Protein AF-0000000076750726 (afdb_homodimer)

InterPro domains:
  IPR001753 Enoyl-CoA hydratase/isomerase-like domain [PF00378] (18-211)
  IPR029045 ClpP/crotonase-like domain superfamily [SSF52096] (7-214)

Foldseek 3Di:
DWDWDDDVQEIEIECEADQSEVDVVSLVVVVVNLVVQLPDDAFYEYEYEYDHQFSHAYHDVVVCVVVVVCVQVSLLSLLVLLLCLLLPLFAYEYLTEHAQEASRLSSRLSHPAYEYAAPHYWRWYCCQVVVHDDFQLSLLSLPLRFPNVLSVCRNNPRDTAHRVSCVVRVSHVYYDHRPCRVVVRCVVRVVRRNPRSVVSSVVSCVSCVVSSVRSNDGRD/DWDWDDDVQEIEIECEADQSEVDVVSLVVVVVNLVVQLPDDAFYEYEYEYDHQFSHAYHDVVVCVVVVVCVQVSLLSLLVLLLCLLLPLFAYEYLTEHAQEASRLSSRLSHPAYEYAAPHYWRWYCCQVVVHDDFQLSLLSLPLRFPNVLSVCRNNPRDTAHRVRCVVRVSHVYYDHPPCSVVVRCVVRVVRRNPGSVVSSVVSCVSCVVSSVRSNDGRD

Sequence (440 aa):
MPTLQKDGEVFVLDLGDTENRFHPDWLAEVHTALDEVEAAAGPKALVTTATGKFFSNGLDLDWLGTHADELSEYISAVQALLARYLAFPAPTVAAVQGHNFGGGAMLALAHDFRVMRADRGYFCLPEVDLGMPFTAGMTALVRSRLEKQTAHEAMTTGRRYGGVDAAAARIVDAVADEGEVLATALTIARPLTGKPAGAVGTIKAGIYAEVLTALRQPPLMPTLQKDGEVFVLDLGDTENRFHPDWLAEVHTALDEVEAAAGPKALVTTATGKFFSNGLDLDWLGTHADELSEYISAVQALLARYLAFPAPTVAAVQGHNFGGGAMLALAHDFRVMRADRGYFCLPEVDLGMPFTAGMTALVRSRLEKQTAHEAMTTGRRYGGVDAAAARIVDAVADEGEVLATALTIARPLTGKPAGAVGTIKAGIYAEVLTALRQPPL

Organism: NCBI:txid927661

Radius of gyration: 23.44 Å; Cα contacts (8 Å, |Δi|>4): 973; chains: 2; bounding box: 46×62×58 Å

Solvent-accessible surface area (backbone atoms only — not comparable to full-atom values): 21311 Å² total; per-residue (Å²): 111,66,44,76,50,72,58,86,54,30,35,37,37,33,47,27,59,50,51,48,42,56,35,70,69,51,48,52,52,52,50,52,50,49,51,52,60,71,67,49,77,77,56,32,18,39,35,42,35,31,74,27,72,15,37,10,52,8,66,34,60,72,60,39,70,78,36,59,91,42,47,64,63,50,52,36,51,52,30,44,52,39,41,47,48,48,34,34,52,38,54,33,28,23,17,32,55,16,28,16,26,41,51,22,32,50,48,42,58,25,28,78,36,31,22,25,15,39,88,42,40,30,44,27,33,43,37,19,78,69,60,43,78,66,40,69,19,56,42,39,47,48,54,72,62,29,52,56,62,53,33,52,47,31,51,56,68,30,48,71,29,36,21,59,53,24,42,75,57,50,72,30,78,40,63,23,54,89,93,31,22,61,59,54,31,46,66,63,38,58,83,43,14,77,51,56,32,72,57,44,18,52,52,34,41,62,77,39,43,69,36,45,54,38,21,71,41,69,73,116,110,66,44,76,48,69,60,86,56,30,34,37,37,32,46,26,58,51,50,46,41,55,35,71,69,49,47,53,52,52,50,53,50,50,52,51,58,71,68,49,77,77,54,33,18,38,35,40,34,30,75,28,71,14,38,10,52,9,66,35,61,72,60,40,68,79,37,59,93,43,48,65,64,50,50,36,52,51,29,45,52,38,39,47,48,48,35,34,53,39,53,32,28,23,19,32,55,17,26,16,26,41,51,22,32,50,46,41,60,24,27,79,36,29,23,25,16,39,88,44,40,30,44,26,33,43,38,52,80,68,73,45,84,72,41,68,19,54,48,38,47,48,55,61,55,29,51,70,66,51,33,51,47,31,53,68,66,30,48,72,29,35,20,60,54,25,42,76,60,49,71,28,78,42,62,24,54,89,92,33,22,59,60,52,32,47,65,65,38,59,81,43,14,74,49,44,32,71,26,31,18,51,39,32,40,58,74,38,43,68,36,44,54,37,20,70,41,69,73,118

pLDDT: mean 97.02, std 2.99, range [68.31, 98.94]

Secondary structure (DSSP, 8-state):
--EEEEETTEEEEE--SS--B--HHHHHHHHHHHHHHHH--SS-EEEEE-SSSEEE-BS-HHHHHH-GGGHHHHHHHHHHHHHHHHT-SS-EEEEE-SEEETHHHHHHHHSSEEEEESSS--EE-THHHHTPPPPHHHHHHHHHHS-HHHHHHHHHH---B-HHHHHHTTSSSEEE-TT-HHHHHHHHHGGGTTS-HHHHHHHHHHHTHHHHHHHTS---/--EEEEETTEEEEE--SS--B--HHHHHHHHHHHHHHHH--SS-EEEEE--SSEEE-BS-HHHHHH-GGGHHHHHHHHHHHHHHHHT-SS-EEEEE-SEEETHHHHHHHHSSEEEEESSS--EE-THHHHTPPPPHHHHHHHHHHS-HHHHHHHHHH---B-HHHHHHTTSSSEEE-TT-HHHHHHHHHGGGTTS-HHHHHHHHHHHTHHHHHHHTS---

Nearest PDB structures (foldseek):
  4hc8-assembly1_A  TM=9.237E-01  e=3.272E-18  Mycobacterium tuberculosis
  6c7c-assembly1_B  TM=9.200E-01  e=5.899E-16  Mycobacterium ulcerans Agy99
  3ot6-assembly1_A  TM=9.306E-01  e=2.329E-15  Pseudomonas syringae pv. tomato
  2ppy-assembly1_A  TM=8.384E-01  e=7.186E-13  Geobacillus kaustophilus HTA426
  3sll-assembly1_F  TM=8.118E-01  e=1.055E-11  Mycobacteroides abscessus ATCC 19977

Structure (mmCIF, N/CA/C/O backbone):
data_AF-0000000076750726-model_v1
#
loop_
_entity.id
_entity.type
_entity.pdbx_description
1 polymer 'Enoyl-CoA hydratase/carnithine racemase'
#
loop_
_atom_site.group_PDB
_atom_site.id
_atom_site.type_symbol
_atom_site.label_atom_id
_atom_site.label_alt_id
_atom_site.label_comp_id
_atom_site.label_asym_id
_atom_site.label_entity_id
_atom_site.label_seq_id
_atom_site.pdbx_PDB_ins_code
_atom_site.Cartn_x
_atom_site.Cartn_y
_atom_site.Cartn_z
_atom_site.occupancy
_atom_site.B_iso_or_equiv
_atom_site.auth_seq_id
_atom_site.auth_comp_id
_atom_site.auth_asym_id
_atom_site.auth_atom_id
_atom_site.pdbx_PDB_model_num
ATOM 1 N N . MET A 1 1 ? -7.27 -28.5 -13.875 1 87 1 MET A N 1
ATOM 2 C CA . MET A 1 1 ? -6.188 -28.891 -12.977 1 87 1 MET A CA 1
ATOM 3 C C . MET A 1 1 ? -4.852 -28.344 -13.461 1 87 1 MET A C 1
ATOM 5 O O . MET A 1 1 ? -4.586 -28.297 -14.664 1 87 1 MET A O 1
ATOM 9 N N . PRO A 1 2 ? -3.953 -27.938 -12.508 1 96.5 2 PRO A N 1
ATOM 10 C CA . PRO A 1 2 ? -2.639 -27.422 -12.906 1 96.5 2 PRO A CA 1
ATOM 11 C C . PRO A 1 2 ? -1.809 -28.453 -13.664 1 96.5 2 PRO A C 1
ATOM 13 O O . PRO A 1 2 ? -1.85 -29.641 -13.344 1 96.5 2 PRO A O 1
ATOM 16 N N . THR A 1 3 ? -1.15 -28.047 -14.711 1 97.31 3 THR A N 1
ATOM 17 C CA . THR A 1 3 ? -0.299 -28.922 -15.508 1 97.31 3 THR A CA 1
ATOM 18 C C . THR A 1 3 ? 1.093 -28.312 -15.68 1 97.31 3 THR A C 1
ATOM 20 O O . THR A 1 3 ? 1.236 -27.094 -15.805 1 97.31 3 THR A O 1
ATOM 23 N N . LEU A 1 4 ? 2.068 -29.156 -15.68 1 98.19 4 LEU A N 1
ATOM 24 C CA . LEU A 1 4 ? 3.461 -28.734 -15.82 1 98.19 4 LEU A CA 1
ATOM 25 C C . LEU A 1 4 ? 4.066 -29.297 -17.109 1 98.19 4 LEU A C 1
ATOM 27 O O . LEU A 1 4 ? 3.941 -30.484 -17.391 1 98.19 4 LEU A O 1
ATOM 31 N N . GLN A 1 5 ? 4.586 -28.438 -17.922 1 97.75 5 GLN A N 1
ATOM 32 C CA . GLN A 1 5 ? 5.301 -28.812 -19.141 1 97.75 5 GLN A CA 1
ATOM 33 C C . GLN A 1 5 ? 6.645 -28.094 -19.234 1 97.75 5 GLN A C 1
ATOM 35 O O . GLN A 1 5 ? 6.969 -27.266 -18.391 1 97.75 5 GLN A O 1
ATOM 40 N N . LYS A 1 6 ? 7.43 -28.438 -20.25 1 96.88 6 LYS A N 1
ATOM 41 C CA . LYS A 1 6 ? 8.703 -27.766 -20.484 1 96.88 6 LYS A CA 1
ATOM 42 C C . LYS A 1 6 ? 8.727 -27.125 -21.875 1 96.88 6 LYS A C 1
ATOM 44 O O . LYS A 1 6 ? 8.234 -27.703 -22.844 1 96.88 6 LYS A O 1
ATOM 49 N N . ASP A 1 7 ? 9.195 -26 -21.891 1 97 7 ASP A N 1
ATOM 50 C CA . ASP A 1 7 ? 9.578 -25.312 -23.109 1 97 7 ASP A CA 1
ATOM 51 C C . ASP A 1 7 ? 11.078 -25.016 -23.125 1 97 7 ASP A C 1
ATOM 53 O O . ASP A 1 7 ? 11.516 -23.984 -22.594 1 97 7 ASP A O 1
ATOM 57 N N . GLY A 1 8 ? 11.875 -25.906 -23.797 1 95.81 8 GLY A N 1
ATOM 58 C CA . GLY A 1 8 ? 13.312 -25.844 -23.578 1 95.81 8 GLY A CA 1
ATOM 59 C C . GLY A 1 8 ? 13.719 -26.062 -22.141 1 95.81 8 GLY A C 1
ATOM 60 O O . GLY A 1 8 ? 13.328 -27.047 -21.516 1 95.81 8 GLY A O 1
ATOM 61 N N . GLU A 1 9 ? 14.422 -25.094 -21.609 1 96.12 9 GLU A N 1
ATOM 62 C CA . GLU A 1 9 ? 14.906 -25.203 -20.234 1 96.12 9 GLU A CA 1
ATOM 63 C C . GLU A 1 9 ? 13.969 -24.484 -19.266 1 96.12 9 GLU A C 1
ATOM 65 O O . GLU A 1 9 ? 14.227 -24.438 -18.062 1 96.12 9 GLU A O 1
ATOM 70 N N . VAL A 1 10 ? 12.844 -24.016 -19.781 1 98.62 10 VAL A N 1
ATOM 71 C CA . VAL A 1 10 ? 11.891 -23.297 -18.938 1 98.62 10 VAL A CA 1
ATOM 72 C C . VAL A 1 10 ? 10.695 -24.203 -18.625 1 98.62 10 VAL A C 1
ATOM 74 O O . VAL A 1 10 ? 10.07 -24.75 -19.531 1 98.62 10 VAL A O 1
ATOM 77 N N . PHE A 1 11 ? 10.422 -24.391 -17.344 1 98.69 11 PHE A N 1
ATOM 78 C CA . PHE A 1 11 ? 9.188 -25.047 -16.938 1 98.69 11 PHE A CA 1
ATOM 79 C C . PHE A 1 11 ? 8.008 -24.094 -17.047 1 98.69 11 PHE A C 1
ATOM 81 O O . PHE A 1 11 ? 8.117 -22.906 -16.719 1 98.69 11 PHE A O 1
ATOM 88 N N . VAL A 1 12 ? 6.902 -24.609 -17.547 1 98.75 12 VAL A N 1
ATOM 89 C CA . VAL A 1 12 ? 5.668 -23.828 -17.625 1 98.75 12 VAL A CA 1
ATOM 90 C C . VAL A 1 12 ? 4.566 -24.516 -16.828 1 98.75 12 VAL A C 1
ATOM 92 O O . VAL A 1 12 ? 4.121 -25.609 -17.188 1 98.75 12 VAL A O 1
ATOM 95 N N . LEU A 1 13 ? 4.188 -23.922 -15.734 1 98.75 13 LEU A N 1
ATOM 96 C CA . LEU A 1 13 ? 3.057 -24.391 -14.938 1 98.75 13 LEU A CA 1
ATOM 97 C C . LEU A 1 13 ? 1.772 -23.672 -15.352 1 98.75 13 LEU A C 1
ATOM 99 O O . LEU A 1 13 ? 1.643 -22.453 -15.156 1 98.75 13 LEU A O 1
ATOM 103 N N . ASP A 1 14 ? 0.861 -24.375 -15.938 1 98.31 14 ASP A N 1
ATOM 104 C CA . ASP A 1 14 ? -0.459 -23.859 -16.266 1 98.31 14 ASP A CA 1
ATOM 105 C C . ASP A 1 14 ? -1.467 -24.156 -15.164 1 98.31 14 ASP A C 1
ATOM 107 O O . ASP A 1 14 ? -1.768 -25.328 -14.898 1 98.31 14 ASP A O 1
ATOM 111 N N . LEU A 1 15 ? -1.979 -23.094 -14.555 1 97.75 15 LEU A N 1
ATOM 112 C CA . LEU A 1 15 ? -2.854 -23.234 -13.391 1 97.75 15 LEU A CA 1
ATOM 113 C C . LEU A 1 15 ? -4.223 -23.766 -13.805 1 97.75 15 LEU A C 1
ATOM 115 O O . LEU A 1 15 ? -4.969 -24.281 -12.969 1 97.75 15 LEU A O 1
ATOM 119 N N . GLY A 1 16 ? -4.535 -23.625 -15.078 1 94.81 16 GLY A N 1
ATOM 120 C CA . GLY A 1 16 ? -5.82 -24.109 -15.57 1 94.81 16 GLY A CA 1
ATOM 121 C C . GLY A 1 16 ? -6.672 -23 -16.172 1 94.81 16 GLY A C 1
ATOM 122 O O . GLY A 1 16 ? -6.191 -21.891 -16.391 1 94.81 16 GLY A O 1
ATOM 123 N N . ASP A 1 17 ? -8.016 -23.312 -16.484 1 94.69 17 ASP A N 1
ATOM 124 C CA . ASP A 1 17 ? -8.867 -22.359 -17.203 1 94.69 17 ASP A CA 1
ATOM 125 C C . ASP A 1 17 ? -10.078 -21.969 -16.359 1 94.69 17 ASP A C 1
ATOM 127 O O . ASP A 1 17 ? -11.031 -21.375 -16.875 1 94.69 17 ASP A O 1
ATOM 131 N N . THR A 1 18 ? -10.078 -22.328 -15.094 1 95.44 18 THR A N 1
ATOM 132 C CA . THR A 1 18 ? -11.133 -21.922 -14.172 1 95.44 18 THR A CA 1
ATOM 133 C C . THR A 1 18 ? -10.742 -20.656 -13.414 1 95.44 18 THR A C 1
ATOM 135 O O . THR A 1 18 ? -9.969 -19.844 -13.922 1 95.44 18 THR A O 1
ATOM 138 N N . GLU A 1 19 ? -11.258 -20.484 -12.234 1 96.81 19 GLU A N 1
ATOM 139 C CA . GLU A 1 19 ? -10.906 -19.328 -11.414 1 96.81 19 GLU A CA 1
ATOM 140 C C . GLU A 1 19 ? -9.602 -19.578 -10.656 1 96.81 19 GLU A C 1
ATOM 142 O O . GLU A 1 19 ? -9.031 -18.641 -10.094 1 96.81 19 GLU A O 1
ATOM 147 N N . ASN A 1 20 ? -9.102 -20.828 -10.711 1 97.31 20 ASN A N 1
ATOM 148 C CA . ASN A 1 20 ? -7.855 -21.203 -10.062 1 97.31 20 ASN A CA 1
ATOM 149 C C . ASN A 1 20 ? -7.812 -20.734 -8.609 1 97.31 20 ASN A C 1
ATOM 151 O O . ASN A 1 20 ? -6.848 -20.094 -8.188 1 97.31 20 ASN A O 1
ATOM 155 N N . ARG A 1 21 ? -8.93 -21.125 -7.891 1 97.88 21 ARG A N 1
ATOM 156 C CA . ARG A 1 21 ? -9 -20.812 -6.465 1 97.88 21 ARG A CA 1
ATOM 157 C C . ARG A 1 21 ? -8.094 -21.734 -5.656 1 97.88 21 ARG A C 1
ATOM 159 O O . ARG A 1 21 ? -7.84 -22.875 -6.059 1 97.88 21 ARG A O 1
ATOM 166 N N . PHE A 1 22 ? -7.676 -21.25 -4.512 1 98.19 22 PHE A N 1
ATOM 167 C CA . PHE A 1 22 ? -6.715 -21.969 -3.688 1 98.19 22 PHE A CA 1
ATOM 168 C C . PHE A 1 22 ? -7.406 -23.078 -2.896 1 98.19 22 PHE A C 1
ATOM 170 O O . PHE A 1 22 ? -7.285 -23.141 -1.671 1 98.19 22 PHE A O 1
ATOM 177 N N . HIS A 1 23 ? -8.117 -23.891 -3.658 1 97.81 23 HIS A N 1
ATOM 178 C CA . HIS A 1 23 ? -8.617 -25.109 -3.029 1 97.81 23 HIS A CA 1
ATOM 179 C C . HIS A 1 23 ? -7.473 -25.953 -2.48 1 97.81 23 HIS A C 1
ATOM 181 O O . HIS A 1 23 ? -6.406 -26.031 -3.094 1 97.81 23 HIS A O 1
ATOM 187 N N . PRO A 1 24 ? -7.738 -26.672 -1.341 1 97.69 24 PRO 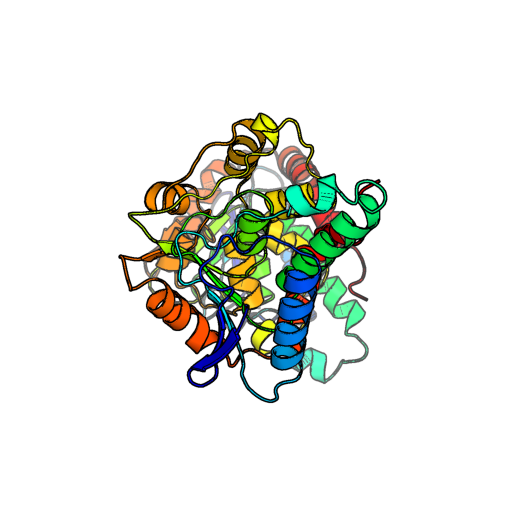A N 1
ATOM 188 C CA . PRO A 1 24 ? -6.652 -27.469 -0.78 1 97.69 24 PRO A CA 1
ATOM 189 C C . PRO A 1 24 ? -6.062 -28.453 -1.793 1 97.69 24 PRO A C 1
ATOM 191 O O . PRO A 1 24 ? -4.848 -28.641 -1.84 1 97.69 24 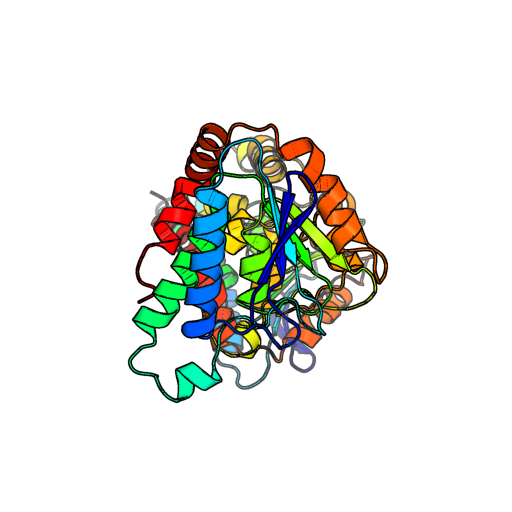PRO A O 1
ATOM 194 N N . ASP A 1 25 ? -6.91 -29.047 -2.549 1 97.12 25 ASP A N 1
ATOM 195 C CA . ASP A 1 25 ? -6.426 -29.953 -3.586 1 97.12 25 ASP A CA 1
ATOM 196 C C . ASP A 1 25 ? -5.594 -29.203 -4.625 1 97.12 25 ASP A C 1
ATOM 198 O O . ASP A 1 25 ? -4.586 -29.719 -5.109 1 97.12 25 ASP A O 1
ATOM 202 N N . TRP A 1 26 ? -6.043 -28 -5.004 1 97.56 26 TRP A N 1
ATOM 203 C CA . TRP A 1 26 ? -5.305 -27.141 -5.934 1 97.56 26 TRP A CA 1
ATOM 204 C C . TRP A 1 26 ? -3.926 -26.797 -5.379 1 97.56 26 TRP A C 1
ATOM 206 O O . TRP A 1 26 ? -2.92 -26.906 -6.082 1 97.56 26 TRP A O 1
ATOM 216 N N . LEU A 1 27 ? -3.863 -26.453 -4.125 1 98.19 27 LEU A N 1
ATOM 217 C CA . LEU A 1 27 ? -2.605 -26.141 -3.455 1 98.19 27 LEU A CA 1
ATOM 218 C C . LEU A 1 27 ? -1.649 -27.328 -3.512 1 98.19 27 LEU A C 1
ATOM 220 O O . LEU A 1 27 ? -0.468 -27.156 -3.828 1 98.19 27 LEU A O 1
ATOM 224 N N . ALA A 1 28 ? -2.213 -28.469 -3.238 1 97.88 28 ALA A N 1
ATOM 225 C CA . ALA A 1 28 ? -1.396 -29.688 -3.248 1 97.88 28 ALA A CA 1
ATOM 226 C C . ALA A 1 28 ? -0.822 -29.953 -4.637 1 97.88 28 ALA A C 1
ATOM 228 O O . ALA A 1 28 ? 0.344 -30.328 -4.773 1 97.88 28 ALA A O 1
ATOM 229 N N . GLU A 1 29 ? -1.604 -29.75 -5.586 1 97.81 29 GLU A N 1
ATOM 230 C CA . GLU A 1 29 ? -1.173 -29.984 -6.961 1 97.81 29 GLU A CA 1
ATOM 231 C C . GLU A 1 29 ? -0.084 -28.984 -7.371 1 97.81 29 GLU A C 1
ATOM 233 O O . GLU A 1 29 ? 0.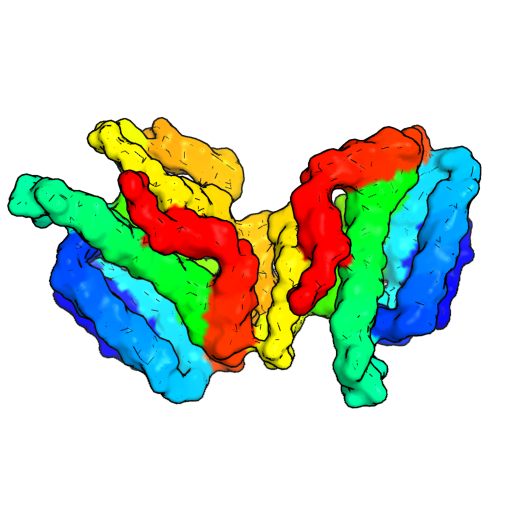882 -29.359 -8.039 1 97.81 29 GLU A O 1
ATOM 238 N N . VAL A 1 30 ? -0.208 -27.75 -7 1 98.56 30 VAL A N 1
ATOM 239 C CA . VAL A 1 30 ? 0.791 -26.734 -7.324 1 98.56 30 VAL A CA 1
ATOM 240 C C . VAL A 1 30 ? 2.1 -27.047 -6.602 1 98.56 30 VAL A C 1
ATOM 242 O O . VAL A 1 30 ? 3.178 -26.969 -7.199 1 98.56 30 VAL A O 1
ATOM 245 N N . HIS A 1 31 ? 1.994 -27.453 -5.332 1 98.5 31 HIS A N 1
ATOM 246 C CA . HIS A 1 31 ? 3.195 -27.828 -4.598 1 98.5 31 HIS A CA 1
ATOM 247 C C . HIS A 1 31 ? 3.908 -29 -5.27 1 98.5 31 HIS A C 1
ATOM 249 O O . HIS A 1 31 ? 5.137 -29.031 -5.344 1 98.5 31 HIS A O 1
ATOM 255 N N . THR A 1 32 ? 3.139 -29.938 -5.742 1 98.19 32 THR A N 1
ATOM 256 C CA . THR A 1 32 ? 3.717 -31.094 -6.426 1 98.19 32 THR A CA 1
ATOM 257 C C . THR A 1 32 ? 4.473 -30.656 -7.676 1 98.19 32 THR A C 1
ATOM 259 O O . THR A 1 32 ? 5.578 -31.125 -7.941 1 98.19 32 THR A O 1
ATOM 262 N N . ALA A 1 33 ? 3.867 -29.781 -8.414 1 98.44 33 ALA A N 1
ATOM 263 C CA . ALA A 1 33 ? 4.531 -29.25 -9.602 1 98.44 33 ALA A CA 1
ATOM 264 C C . ALA A 1 33 ? 5.828 -28.531 -9.227 1 98.44 33 ALA A C 1
ATOM 266 O O . ALA A 1 33 ? 6.852 -28.703 -9.898 1 98.44 33 ALA A O 1
ATOM 267 N N . LEU A 1 34 ? 5.797 -27.75 -8.18 1 98.56 34 LEU A N 1
ATOM 268 C CA . LEU A 1 34 ? 6.977 -27.016 -7.73 1 98.56 34 LEU A CA 1
ATOM 269 C C . LEU A 1 34 ? 8.07 -27.969 -7.277 1 98.56 34 LEU A C 1
ATOM 271 O O . LEU A 1 34 ? 9.258 -27.719 -7.504 1 98.56 34 LEU A O 1
ATOM 275 N N . ASP A 1 35 ? 7.668 -29.078 -6.609 1 98.38 35 ASP A N 1
ATOM 276 C CA . ASP A 1 35 ? 8.625 -30.109 -6.23 1 98.38 35 ASP A CA 1
ATOM 277 C C . ASP A 1 35 ? 9.375 -30.641 -7.449 1 98.38 35 ASP A C 1
ATOM 279 O O . ASP A 1 35 ? 10.594 -30.844 -7.395 1 98.38 35 ASP A O 1
ATOM 283 N N . GLU A 1 36 ? 8.625 -30.875 -8.492 1 97.88 36 GLU A N 1
ATOM 284 C CA . GLU A 1 36 ? 9.211 -31.406 -9.719 1 97.88 36 GLU A CA 1
ATOM 285 C C . GLU A 1 36 ? 10.219 -30.422 -10.312 1 97.88 36 GLU A C 1
ATOM 287 O O . GLU A 1 36 ? 11.312 -30.812 -10.727 1 97.88 36 GLU A O 1
ATOM 292 N N . VAL A 1 37 ? 9.883 -29.172 -10.336 1 98.19 37 VAL A N 1
ATOM 293 C CA . VAL A 1 37 ? 10.781 -28.156 -10.867 1 98.19 37 VAL A CA 1
ATOM 294 C C . VAL A 1 37 ? 12.039 -28.078 -10.008 1 98.19 37 VAL A C 1
ATOM 296 O O . VAL A 1 37 ? 13.156 -28.062 -10.539 1 98.19 37 VAL A O 1
ATOM 299 N N . GLU A 1 38 ? 11.891 -28.031 -8.719 1 96.88 38 GLU A N 1
ATOM 300 C CA . GLU A 1 38 ? 13.016 -27.922 -7.797 1 96.88 38 GLU A CA 1
ATOM 301 C C . GLU A 1 38 ? 13.961 -29.109 -7.922 1 96.88 38 GLU A C 1
ATOM 303 O O . GLU A 1 38 ? 15.18 -28.953 -7.801 1 96.88 38 GLU A O 1
ATOM 308 N N . ALA A 1 39 ? 13.398 -30.266 -8.227 1 95.88 39 ALA A N 1
ATOM 309 C CA . ALA A 1 39 ? 14.18 -31.5 -8.242 1 95.88 39 ALA A CA 1
ATOM 310 C C . ALA A 1 39 ? 14.891 -31.688 -9.586 1 95.88 39 ALA A C 1
ATOM 312 O O . ALA A 1 39 ? 15.797 -32.5 -9.703 1 95.88 39 ALA A O 1
ATOM 313 N N . ALA A 1 40 ? 14.391 -30.969 -10.555 1 94.88 40 ALA A N 1
ATOM 314 C CA . ALA A 1 40 ? 14.953 -31.125 -11.891 1 94.88 40 ALA A CA 1
ATOM 315 C C . ALA A 1 40 ? 16.422 -30.719 -11.922 1 94.88 40 ALA A C 1
ATOM 317 O O . ALA A 1 40 ? 16.812 -29.75 -11.266 1 94.88 40 ALA A O 1
ATOM 318 N N . ALA A 1 41 ? 17.188 -31.469 -12.656 1 91.25 41 ALA A N 1
ATOM 319 C CA . ALA A 1 41 ? 18.609 -31.172 -12.812 1 91.25 41 ALA A CA 1
ATOM 320 C C . ALA A 1 41 ? 18.844 -30.141 -13.914 1 91.25 41 ALA A C 1
ATOM 322 O O . ALA A 1 41 ? 18.031 -30.031 -14.836 1 91.25 41 ALA A O 1
ATOM 323 N N . GLY A 1 42 ? 19.906 -29.422 -13.805 1 89.19 42 GLY A N 1
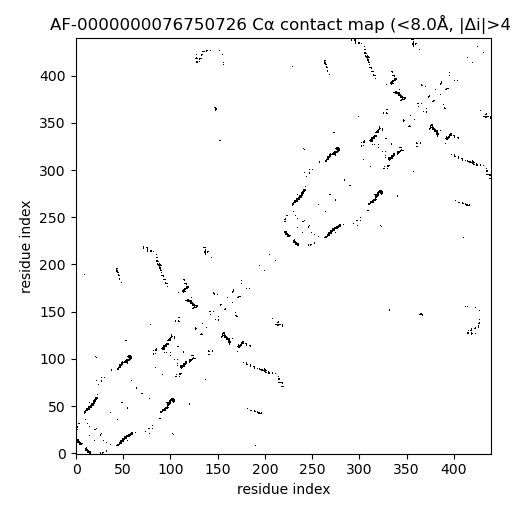ATOM 324 C CA . GLY A 1 42 ? 20.328 -28.531 -14.867 1 89.19 42 GLY A CA 1
ATOM 325 C C . GLY A 1 42 ? 19.703 -27.156 -14.781 1 89.19 42 GLY A C 1
ATOM 326 O O . GLY A 1 42 ? 19.141 -26.781 -13.742 1 89.19 42 GLY A O 1
ATOM 327 N N . PRO A 1 43 ? 19.922 -26.281 -15.789 1 87.44 43 PRO A N 1
ATOM 328 C CA . PRO A 1 43 ? 19.344 -24.938 -15.883 1 87.44 43 PRO A CA 1
ATOM 329 C C . PRO A 1 43 ? 17.812 -24.953 -15.891 1 87.44 43 PRO A C 1
ATOM 331 O O . PRO A 1 43 ? 17.203 -25.828 -16.5 1 87.44 43 PRO A O 1
ATOM 334 N N . LYS A 1 44 ? 17.281 -23.984 -15.086 1 95.94 44 LYS A N 1
ATOM 335 C CA . LYS A 1 44 ? 15.82 -23.969 -15.047 1 95.94 44 LYS A CA 1
ATOM 336 C C . LYS A 1 44 ? 15.289 -22.594 -14.68 1 95.94 44 LYS A C 1
ATOM 338 O O . LYS A 1 44 ? 15.969 -21.812 -14 1 95.94 44 LYS A O 1
ATOM 343 N N . ALA A 1 45 ? 14.156 -22.328 -15.164 1 98.56 45 ALA A N 1
ATOM 344 C CA . ALA A 1 45 ? 13.258 -21.25 -14.773 1 98.56 45 ALA A CA 1
ATOM 345 C C . ALA A 1 45 ? 11.805 -21.703 -14.797 1 98.56 45 ALA A C 1
ATOM 347 O O . ALA A 1 45 ? 11.492 -22.766 -15.359 1 98.56 45 ALA A O 1
ATOM 348 N N . LEU A 1 46 ? 10.992 -20.969 -14.109 1 98.88 46 LEU A N 1
ATOM 349 C CA . LEU A 1 46 ? 9.586 -21.344 -14.016 1 98.88 46 LEU A CA 1
ATOM 350 C C . LEU A 1 46 ? 8.695 -20.188 -14.469 1 98.88 46 LEU A C 1
ATOM 352 O O . LEU A 1 46 ? 8.836 -19.062 -13.984 1 98.88 46 LEU A O 1
ATOM 356 N N . VAL A 1 47 ? 7.879 -20.438 -15.43 1 98.88 47 VAL A N 1
ATOM 357 C CA . VAL A 1 47 ? 6.789 -19.531 -15.781 1 98.88 47 VAL A CA 1
ATOM 358 C C . VAL A 1 47 ? 5.461 -20.109 -15.305 1 98.88 47 VAL A C 1
ATOM 360 O O . VAL A 1 47 ? 5.16 -21.281 -15.562 1 98.88 47 VAL A O 1
ATOM 363 N N . THR A 1 48 ? 4.754 -19.391 -14.516 1 98.88 48 THR A N 1
ATOM 364 C CA . THR A 1 48 ? 3.396 -19.75 -14.125 1 98.88 48 THR A CA 1
ATOM 365 C C . THR A 1 48 ? 2.373 -19 -14.969 1 98.88 48 THR A C 1
ATOM 367 O O . THR A 1 48 ? 2.436 -17.766 -15.078 1 98.88 48 THR A O 1
ATOM 370 N N . THR A 1 49 ? 1.5 -19.719 -15.609 1 98.31 49 THR A N 1
ATOM 371 C CA . THR A 1 49 ? 0.492 -19.094 -16.453 1 98.31 49 THR A CA 1
ATOM 372 C C . THR A 1 49 ? -0.881 -19.719 -16.203 1 98.31 49 THR A C 1
ATOM 374 O O . THR A 1 49 ? -1.049 -20.516 -15.289 1 98.31 49 THR A O 1
ATOM 377 N N . ALA A 1 50 ? -1.908 -19.125 -16.875 1 96.69 50 ALA A N 1
ATOM 378 C CA . ALA A 1 50 ? -3.258 -19.688 -16.922 1 96.69 50 ALA A CA 1
ATOM 379 C C . ALA A 1 50 ? -3.873 -19.516 -18.297 1 96.69 50 ALA A C 1
ATOM 381 O O . ALA A 1 50 ? -3.365 -18.75 -19.125 1 96.69 50 ALA A O 1
ATOM 382 N N . THR A 1 51 ? -4.895 -20.25 -18.656 1 88.5 51 THR A N 1
ATOM 383 C CA . THR A 1 51 ? -5.445 -20.219 -20 1 88.5 51 THR A CA 1
ATOM 384 C C . THR A 1 51 ? -6.879 -19.703 -19.984 1 88.5 51 THR A C 1
ATOM 386 O O . THR A 1 51 ? -7.438 -19.391 -21.047 1 88.5 51 THR A O 1
ATOM 389 N N . GLY A 1 52 ? -7.508 -19.422 -18.938 1 88.12 52 GLY A N 1
ATOM 390 C CA . GLY A 1 52 ? -8.875 -18.938 -18.891 1 88.12 52 GLY A CA 1
ATOM 391 C C . GLY A 1 52 ? -8.977 -17.453 -18.531 1 88.12 52 GLY A C 1
ATOM 392 O O . GLY A 1 52 ? -8.047 -16.688 -18.781 1 88.12 52 GLY A O 1
ATOM 393 N N . LYS A 1 53 ? -10.141 -17.031 -18.109 1 93.44 53 LYS A N 1
ATOM 394 C CA . LYS A 1 53 ? -10.492 -15.648 -17.797 1 93.44 53 LYS A CA 1
ATOM 395 C C . LYS A 1 53 ? -9.703 -15.156 -16.578 1 93.44 53 LYS A C 1
ATOM 397 O O . LYS A 1 53 ? -9.57 -13.945 -16.375 1 93.44 53 LYS A O 1
ATOM 402 N N . PHE A 1 54 ? -9.219 -16.141 -15.891 1 95.94 54 PHE A N 1
ATOM 403 C CA . PHE A 1 54 ? -8.555 -15.805 -14.641 1 95.94 54 PHE A CA 1
ATOM 404 C C . PHE A 1 54 ? -7.145 -16.391 -14.602 1 95.94 54 PHE A C 1
ATOM 406 O O . PHE A 1 54 ? -6.918 -17.5 -15.062 1 95.94 54 PHE A O 1
ATOM 413 N N . PHE A 1 55 ? -6.195 -15.57 -14.156 1 97.69 55 PHE A N 1
ATOM 414 C CA . PHE A 1 55 ? -4.98 -16.156 -13.609 1 97.69 55 PHE A CA 1
ATOM 415 C C . PHE A 1 55 ? -5.285 -16.906 -12.312 1 97.69 55 PHE A C 1
ATOM 417 O O . PHE A 1 55 ? -5.199 -18.141 -12.258 1 97.69 55 PHE A O 1
ATOM 424 N N . SER A 1 56 ? -5.844 -16.141 -11.336 1 97.75 56 SER A N 1
ATOM 425 C CA . SER A 1 56 ? -6.371 -16.734 -10.117 1 97.75 56 SER A CA 1
ATOM 426 C C . SER A 1 56 ? -7.227 -15.742 -9.344 1 97.75 56 SER A C 1
ATOM 428 O O . SER A 1 56 ? -6.883 -14.562 -9.242 1 97.75 56 SER A O 1
ATOM 430 N N . ASN A 1 57 ? -8.242 -16.281 -8.695 1 96.75 57 ASN A N 1
ATOM 431 C CA . ASN A 1 57 ? -9.094 -15.461 -7.84 1 96.75 57 ASN A CA 1
ATOM 432 C C . ASN A 1 57 ? -8.758 -15.656 -6.363 1 96.75 57 ASN A C 1
ATOM 434 O O . ASN A 1 57 ? -9.508 -15.219 -5.492 1 96.75 57 ASN A O 1
ATOM 438 N N . GLY A 1 58 ? -7.738 -16.391 -6.145 1 97.31 58 GLY A N 1
ATOM 439 C CA . GLY A 1 58 ? -7.18 -16.453 -4.805 1 97.31 58 GLY A CA 1
ATOM 440 C C . GLY A 1 58 ? -7.902 -17.438 -3.896 1 97.31 58 GLY A C 1
ATOM 441 O O . GLY A 1 58 ? -8.117 -18.594 -4.273 1 97.31 58 GLY A O 1
ATOM 442 N N . LEU A 1 59 ? -8.25 -17.062 -2.678 1 97 59 LEU A N 1
ATOM 443 C CA . LEU A 1 59 ? -8.797 -17.922 -1.63 1 97 59 LEU A CA 1
ATOM 444 C C . LEU A 1 59 ? -10.094 -18.578 -2.086 1 97 59 LEU A C 1
ATOM 446 O O . LEU A 1 59 ? -10.922 -17.953 -2.742 1 97 59 LEU A O 1
ATOM 450 N N . ASP A 1 60 ? -10.242 -19.812 -1.724 1 97.31 60 ASP A N 1
ATOM 451 C CA . ASP A 1 60 ? -11.492 -20.531 -1.965 1 97.31 60 ASP A CA 1
ATOM 452 C C . ASP A 1 60 ? -12.484 -20.312 -0.825 1 97.31 60 ASP A C 1
ATOM 454 O O . ASP A 1 60 ? -12.578 -21.125 0.09 1 97.31 60 ASP A O 1
ATOM 458 N N . LEU A 1 61 ? -13.203 -19.234 -0.967 1 94.38 61 LEU A N 1
ATOM 459 C CA . LEU A 1 61 ? -14.109 -18.828 0.1 1 94.38 61 LEU A CA 1
ATOM 460 C C . LEU A 1 61 ? -15.289 -19.781 0.204 1 94.38 61 LEU A C 1
ATOM 462 O O . LEU A 1 61 ? -15.859 -19.969 1.283 1 94.38 61 LEU A O 1
ATOM 466 N N . ASP A 1 62 ? -15.617 -20.422 -0.945 1 95.19 62 ASP A N 1
ATOM 467 C CA . ASP A 1 62 ? -16.672 -21.438 -0.912 1 95.19 62 ASP A CA 1
ATOM 468 C C . ASP A 1 62 ? -16.234 -22.625 -0.068 1 95.19 62 ASP A C 1
ATOM 470 O O . ASP A 1 62 ? -17.016 -23.125 0.747 1 95.19 62 ASP A O 1
ATOM 474 N N . TRP A 1 63 ? -15.039 -23.078 -0.276 1 96.44 63 TRP A N 1
ATOM 475 C CA . TRP A 1 63 ? -14.508 -24.172 0.53 1 96.44 63 TRP A CA 1
ATOM 476 C C . TRP A 1 63 ? -14.445 -23.781 2.002 1 96.44 63 TRP A C 1
ATOM 478 O O . TRP A 1 63 ? -14.836 -24.562 2.875 1 96.44 63 TRP A O 1
ATOM 488 N N . LEU A 1 64 ? -13.992 -22.562 2.297 1 94.5 64 LEU A N 1
ATOM 489 C CA . LEU A 1 64 ? -13.844 -22.078 3.666 1 94.5 64 LEU A CA 1
ATOM 490 C C . LEU A 1 64 ? -15.203 -22 4.359 1 94.5 64 LEU A C 1
ATOM 492 O O . LEU A 1 64 ? -15.305 -22.234 5.562 1 94.5 64 LEU A O 1
ATOM 496 N N . GLY A 1 65 ? -16.188 -21.641 3.547 1 94.25 65 GLY A N 1
ATOM 497 C CA . GLY A 1 65 ? -17.531 -21.547 4.109 1 94.25 65 GLY A CA 1
ATOM 498 C C . GLY A 1 65 ? -18 -22.828 4.754 1 94.25 65 GLY A C 1
ATOM 499 O O . GLY A 1 65 ? -18.688 -22.812 5.773 1 94.25 65 GLY A O 1
ATOM 500 N N . THR A 1 66 ? -17.516 -23.938 4.242 1 96.12 66 THR A N 1
ATOM 501 C CA . THR A 1 66 ? -17.922 -25.234 4.746 1 96.12 66 THR A CA 1
ATOM 502 C C . THR A 1 66 ? -16.859 -25.828 5.656 1 96.12 66 THR A C 1
ATOM 504 O O . THR A 1 66 ? -17.047 -26.906 6.23 1 96.12 66 THR A O 1
ATOM 507 N N . HIS A 1 67 ? -15.742 -25.156 5.805 1 96.94 67 HIS A N 1
ATOM 508 C CA . HIS A 1 67 ? -14.641 -25.625 6.637 1 96.94 67 HIS A CA 1
ATOM 509 C C . HIS A 1 67 ? -14.102 -24.5 7.512 1 96.94 67 HIS A C 1
ATOM 511 O O . HIS A 1 67 ? -12.883 -24.328 7.629 1 96.94 67 HIS A O 1
ATOM 517 N N . ALA A 1 68 ? -15.031 -23.812 8.078 1 92.88 68 ALA A N 1
ATOM 518 C CA . ALA A 1 68 ? -14.672 -22.625 8.844 1 92.88 68 ALA A CA 1
ATOM 519 C C . ALA A 1 68 ? -13.695 -22.969 9.961 1 92.88 68 ALA A C 1
ATOM 521 O O . ALA A 1 68 ? -12.844 -22.156 10.312 1 92.88 68 ALA A O 1
ATOM 522 N N . ASP A 1 69 ? -13.734 -24.141 10.492 1 95.88 69 ASP A N 1
ATOM 523 C CA . ASP A 1 69 ? -12.883 -24.578 11.594 1 95.88 69 ASP A CA 1
ATOM 524 C C . ASP A 1 69 ? -11.445 -24.797 11.125 1 95.88 69 ASP A C 1
ATOM 526 O O . ASP A 1 69 ? -10.531 -24.906 11.938 1 95.88 69 ASP A O 1
ATOM 530 N N . GLU A 1 70 ? -11.195 -24.75 9.828 1 96.5 70 GLU A N 1
ATOM 531 C CA . GLU A 1 70 ? -9.867 -24.984 9.258 1 96.5 70 GLU A CA 1
ATOM 532 C C . GLU A 1 70 ? -9.266 -23.672 8.727 1 96.5 70 GLU A C 1
ATOM 534 O O . GLU A 1 70 ? -8.281 -23.703 7.992 1 96.5 70 GLU A O 1
ATOM 539 N N . LEU A 1 71 ? -9.852 -22.609 9.18 1 95.62 71 LEU A N 1
ATOM 540 C CA . LEU A 1 71 ? -9.445 -21.312 8.672 1 95.62 71 LEU A CA 1
ATOM 541 C C . LEU A 1 71 ? -7.953 -21.078 8.891 1 95.62 71 LEU A C 1
ATOM 543 O O . LEU A 1 71 ? -7.23 -20.734 7.953 1 95.62 71 LEU A O 1
ATOM 547 N N . SER A 1 72 ? -7.484 -21.312 10.086 1 96.31 72 SER A N 1
ATOM 548 C CA . SER A 1 72 ? -6.09 -21.031 10.422 1 96.31 72 SER A CA 1
ATOM 549 C C . SER A 1 72 ? -5.145 -21.906 9.602 1 96.31 72 SER A C 1
ATOM 551 O O . SER A 1 72 ? -4.168 -21.406 9.039 1 96.31 72 SER A O 1
ATOM 553 N N . GLU A 1 73 ? -5.418 -23.156 9.531 1 96.62 73 GLU A N 1
ATOM 554 C CA . GLU A 1 73 ? -4.594 -24.078 8.766 1 96.62 73 GLU A CA 1
ATOM 555 C C . GLU A 1 73 ? -4.617 -23.75 7.277 1 96.62 73 GLU A C 1
ATOM 557 O O . GLU A 1 73 ? -3.592 -23.844 6.598 1 96.62 73 GLU A O 1
ATOM 562 N N . TYR A 1 74 ? -5.789 -23.438 6.836 1 97.75 74 TYR A N 1
ATOM 563 C CA . TYR A 1 74 ? -5.961 -23.078 5.43 1 97.75 74 TYR A CA 1
ATOM 564 C C . TYR A 1 74 ? -5.145 -21.844 5.078 1 97.75 74 TYR A C 1
ATOM 566 O O . TYR A 1 74 ? -4.41 -21.844 4.086 1 97.75 74 TYR A O 1
ATOM 574 N N . ILE A 1 75 ? -5.223 -20.812 5.875 1 98 75 ILE A N 1
ATOM 575 C CA . ILE A 1 75 ? -4.488 -19.578 5.625 1 98 75 ILE A CA 1
ATOM 576 C C . ILE A 1 75 ? -2.988 -19.844 5.719 1 98 75 ILE A C 1
ATOM 578 O O . ILE A 1 75 ? -2.207 -19.297 4.93 1 98 75 ILE A O 1
ATOM 582 N N . SER A 1 76 ? -2.58 -20.672 6.648 1 98.12 76 SER A N 1
ATOM 583 C CA . SER A 1 76 ? -1.176 -21.047 6.754 1 98.12 76 SER A CA 1
ATOM 584 C C . SER A 1 76 ? -0.691 -21.719 5.477 1 98.12 76 SER A C 1
ATOM 586 O O . SER A 1 76 ? 0.432 -21.484 5.027 1 98.12 76 SER A O 1
ATOM 588 N N . ALA A 1 77 ? -1.524 -22.578 4.941 1 98.19 77 ALA A N 1
ATOM 589 C CA . ALA A 1 77 ? -1.169 -23.281 3.709 1 98.19 77 ALA A CA 1
ATOM 590 C C . ALA A 1 77 ? -1.024 -22.297 2.547 1 98.19 77 ALA A C 1
ATOM 592 O O . ALA A 1 77 ? -0.123 -22.438 1.716 1 98.19 77 ALA A O 1
ATOM 593 N N . VAL A 1 78 ? -1.886 -21.359 2.484 1 98.44 78 VAL A N 1
ATOM 594 C CA . VAL A 1 78 ? -1.823 -20.344 1.45 1 98.44 78 VAL A CA 1
ATOM 595 C C . VAL A 1 78 ? -0.534 -19.531 1.599 1 98.44 78 VAL A C 1
ATOM 597 O O . VAL A 1 78 ? 0.196 -19.328 0.625 1 98.44 78 VAL A O 1
ATOM 600 N N . GLN A 1 79 ? -0.228 -19.125 2.797 1 98.69 79 GLN A N 1
ATOM 601 C CA . GLN A 1 79 ? 0.98 -18.359 3.064 1 98.69 79 GLN A CA 1
ATOM 602 C C . GLN A 1 79 ? 2.232 -19.156 2.723 1 98.69 79 GLN A C 1
ATOM 604 O O . GLN A 1 79 ? 3.221 -18.609 2.24 1 98.69 79 GLN A O 1
ATOM 609 N N . ALA A 1 80 ? 2.146 -20.406 3.008 1 98.5 80 ALA A N 1
ATOM 610 C CA . ALA A 1 80 ? 3.279 -21.266 2.697 1 98.5 80 ALA A CA 1
ATOM 611 C C . ALA A 1 80 ? 3.555 -21.297 1.197 1 98.5 80 ALA A C 1
ATOM 613 O O . ALA A 1 80 ? 4.715 -21.312 0.774 1 98.5 80 ALA A O 1
ATOM 614 N N . LEU A 1 81 ? 2.52 -21.344 0.407 1 98.75 81 LEU A N 1
ATOM 615 C CA . LEU A 1 81 ? 2.693 -21.312 -1.041 1 98.75 81 LEU A CA 1
ATOM 616 C C . LEU A 1 81 ? 3.328 -20 -1.484 1 98.75 81 LEU A C 1
ATOM 618 O O . LEU A 1 81 ? 4.262 -20 -2.291 1 98.75 81 LEU A O 1
ATOM 622 N N . LEU A 1 82 ? 2.848 -18.875 -0.959 1 98.88 82 LEU A N 1
ATOM 623 C CA . LEU A 1 82 ? 3.396 -17.578 -1.292 1 98.88 82 LEU A CA 1
ATOM 624 C C . LEU A 1 82 ? 4.875 -17.484 -0.92 1 98.88 82 LEU A C 1
ATOM 626 O O . LEU A 1 82 ? 5.688 -17 -1.704 1 98.88 82 LEU A O 1
ATOM 630 N N . ALA A 1 83 ? 5.207 -18 0.246 1 98.88 83 ALA A N 1
ATOM 631 C CA . ALA A 1 83 ? 6.59 -18.016 0.712 1 98.88 83 ALA A CA 1
ATOM 632 C C . ALA A 1 83 ? 7.473 -18.859 -0.2 1 98.88 83 ALA A C 1
ATOM 634 O O . ALA A 1 83 ? 8.609 -18.484 -0.494 1 98.88 83 ALA A O 1
ATOM 635 N N . ARG A 1 84 ? 6.938 -19.953 -0.633 1 98.75 84 ARG A N 1
ATOM 636 C CA . ARG A 1 84 ? 7.691 -20.859 -1.491 1 98.75 84 ARG A CA 1
ATOM 637 C C . ARG A 1 84 ? 8.031 -20.203 -2.822 1 98.75 84 ARG A C 1
ATOM 639 O O . ARG A 1 84 ? 9.18 -20.266 -3.281 1 98.75 84 ARG A O 1
ATOM 646 N N . TYR A 1 85 ? 7.062 -19.547 -3.412 1 98.81 85 TYR A N 1
ATOM 647 C CA . TYR A 1 85 ? 7.328 -18.828 -4.648 1 98.81 85 TYR A CA 1
ATOM 648 C C . TYR A 1 85 ? 8.336 -17.703 -4.418 1 98.81 85 TYR A C 1
ATOM 650 O O . TYR A 1 85 ? 9.258 -17.516 -5.215 1 98.81 85 TYR A O 1
ATOM 658 N N . LEU A 1 86 ? 8.211 -16.969 -3.328 1 98.81 86 LEU A N 1
ATOM 659 C CA . LEU A 1 86 ? 9.016 -15.781 -3.051 1 98.81 86 LEU A CA 1
ATOM 660 C C . LEU A 1 86 ? 10.492 -16.156 -2.934 1 98.81 86 LEU A C 1
ATOM 662 O O . LEU A 1 86 ? 11.367 -15.375 -3.342 1 98.81 86 LEU A O 1
ATOM 666 N N . ALA A 1 87 ? 10.742 -17.359 -2.455 1 98.56 87 ALA A N 1
ATOM 667 C CA . ALA A 1 87 ? 12.125 -17.797 -2.262 1 98.56 87 ALA A CA 1
ATOM 668 C C . ALA A 1 87 ? 12.445 -19.016 -3.135 1 98.56 87 ALA A C 1
ATOM 670 O O . ALA A 1 87 ? 13.32 -19.812 -2.799 1 98.56 87 ALA A O 1
ATOM 671 N N . PHE A 1 88 ? 11.688 -19.172 -4.172 1 98.56 88 PHE A N 1
ATOM 672 C CA . PHE A 1 88 ? 11.852 -20.328 -5.039 1 98.56 88 PHE A CA 1
ATOM 673 C C . PHE A 1 88 ? 13.281 -20.406 -5.57 1 98.56 88 PHE A C 1
ATOM 675 O O . PHE A 1 88 ? 13.836 -19.406 -6.012 1 98.56 88 PHE A O 1
ATOM 682 N N . PRO A 1 89 ? 13.945 -21.547 -5.539 1 97.94 89 PRO A N 1
ATOM 683 C CA . PRO A 1 89 ? 15.344 -21.656 -5.957 1 97.94 89 PRO A CA 1
ATOM 684 C C . PRO A 1 89 ? 15.5 -21.734 -7.473 1 97.94 89 PRO A C 1
ATOM 686 O O . PRO A 1 89 ? 16.203 -22.609 -7.98 1 97.94 89 PRO A O 1
ATOM 689 N N . ALA A 1 90 ? 14.891 -20.891 -8.234 1 98.19 90 ALA A N 1
ATOM 690 C CA . ALA A 1 90 ? 14.977 -20.625 -9.672 1 98.19 90 ALA A CA 1
ATOM 691 C C . ALA A 1 90 ? 14.242 -19.344 -10.039 1 98.19 90 ALA A C 1
ATOM 693 O O . ALA A 1 90 ? 13.32 -18.922 -9.336 1 98.19 90 ALA A O 1
ATOM 694 N N . PRO A 1 91 ? 14.641 -18.656 -11.102 1 98.69 91 PRO A N 1
ATOM 695 C CA . PRO A 1 91 ? 13.875 -17.5 -11.539 1 98.69 91 PRO A CA 1
ATOM 696 C C . PRO A 1 91 ? 12.43 -17.844 -11.891 1 98.69 91 PRO A C 1
ATOM 698 O O . PRO A 1 91 ? 12.172 -18.906 -12.477 1 98.69 91 PRO A O 1
ATOM 701 N N . THR A 1 92 ? 11.516 -17.031 -11.484 1 98.88 92 THR A N 1
ATOM 702 C CA . THR A 1 92 ? 10.102 -17.266 -11.75 1 98.88 92 THR A CA 1
ATOM 703 C C . THR A 1 92 ? 9.469 -16.062 -12.445 1 98.88 92 THR A C 1
ATOM 705 O O . THR A 1 92 ? 9.82 -14.922 -12.164 1 98.88 92 THR A O 1
ATOM 708 N N . VAL A 1 93 ? 8.57 -16.297 -13.391 1 98.94 93 VAL A N 1
ATOM 709 C CA . VAL A 1 93 ? 7.809 -15.258 -14.086 1 98.94 93 VAL A CA 1
ATOM 710 C C . VAL A 1 93 ? 6.32 -15.609 -14.07 1 98.94 93 VAL A C 1
ATOM 712 O O . VAL A 1 93 ? 5.938 -16.719 -14.422 1 98.94 93 VAL A O 1
ATOM 715 N N . ALA A 1 94 ? 5.527 -14.719 -13.617 1 98.88 94 ALA A N 1
ATOM 716 C CA . ALA A 1 94 ? 4.078 -14.875 -13.734 1 98.88 94 ALA A CA 1
ATOM 717 C C . ALA A 1 94 ? 3.576 -14.32 -15.062 1 98.88 94 ALA A C 1
ATOM 719 O O . ALA A 1 94 ? 3.799 -13.148 -15.383 1 98.88 94 ALA A O 1
ATOM 720 N N . ALA A 1 95 ? 2.961 -15.125 -15.852 1 98.69 95 ALA A N 1
ATOM 721 C CA . ALA A 1 95 ? 2.264 -14.734 -17.078 1 98.69 95 ALA A CA 1
ATOM 722 C C . ALA A 1 95 ? 0.763 -14.609 -16.828 1 98.69 95 ALA A C 1
ATOM 724 O O . ALA A 1 95 ? 0.028 -15.594 -16.922 1 98.69 95 ALA A O 1
ATOM 725 N N . VAL A 1 96 ? 0.333 -13.383 -16.641 1 98 96 VAL A N 1
ATOM 726 C CA . VAL A 1 96 ? -1.011 -13.109 -16.141 1 98 96 VAL A CA 1
ATOM 727 C C . VAL A 1 96 ? -1.928 -12.742 -17.312 1 98 96 VAL A C 1
ATOM 729 O O . VAL A 1 96 ? -1.99 -11.586 -17.719 1 98 96 VAL A O 1
ATOM 732 N N . GLN A 1 97 ? -2.738 -13.617 -17.875 1 91.44 97 GLN A N 1
ATOM 733 C CA . GLN A 1 97 ? -3.578 -13.414 -19.047 1 91.44 97 GLN A CA 1
ATOM 734 C C . GLN A 1 97 ? -4.973 -12.945 -18.656 1 91.44 97 GLN A C 1
ATOM 736 O O . GLN A 1 97 ? -5.766 -12.547 -19.516 1 91.44 97 GLN A O 1
ATOM 741 N N . GLY A 1 98 ? -5.309 -12.852 -17.438 1 90.56 98 GLY A N 1
ATOM 742 C CA . GLY A 1 98 ? -6.641 -12.469 -17 1 90.56 98 GLY A CA 1
ATOM 743 C C . GLY A 1 98 ? -6.648 -11.844 -15.617 1 90.56 98 GLY A C 1
ATOM 744 O O . GLY A 1 98 ? -5.664 -11.227 -15.203 1 90.56 98 GLY A O 1
ATOM 745 N N . HIS A 1 99 ? -7.859 -11.945 -15 1 95.69 99 HIS A N 1
ATOM 746 C CA . HIS A 1 99 ? -8.039 -11.352 -13.68 1 95.69 99 HIS A CA 1
ATOM 747 C C . HIS A 1 99 ? -7.172 -12.055 -12.641 1 95.69 99 HIS A C 1
ATOM 749 O O . HIS A 1 99 ? -7.039 -13.281 -12.656 1 95.69 99 HIS A O 1
ATOM 755 N N . ASN A 1 100 ? -6.578 -11.359 -11.875 1 97.38 100 ASN A N 1
ATOM 756 C CA . ASN A 1 100 ? -5.789 -11.82 -10.734 1 97.38 100 ASN A CA 1
ATOM 757 C C . ASN A 1 100 ? -6.145 -11.062 -9.461 1 97.38 100 ASN A C 1
ATOM 759 O O . ASN A 1 100 ? -5.664 -9.945 -9.242 1 97.38 100 ASN A O 1
ATOM 763 N N . PHE A 1 101 ? -6.906 -11.688 -8.57 1 98 101 PHE A N 1
ATOM 764 C CA . PHE A 1 101 ? -7.547 -11.016 -7.441 1 98 101 PHE A CA 1
ATOM 765 C C . PHE A 1 101 ? -7.082 -11.617 -6.121 1 98 101 PHE A C 1
ATOM 767 O O . PHE A 1 101 ? -6.922 -12.836 -6.008 1 98 101 PHE A O 1
ATOM 774 N N . GLY A 1 102 ? -6.988 -10.797 -5.098 1 98.19 102 GLY A N 1
ATOM 775 C CA . GLY A 1 102 ? -6.707 -11.25 -3.744 1 98.19 102 GLY A CA 1
ATOM 776 C C . GLY A 1 102 ? -5.48 -12.133 -3.652 1 98.19 102 GLY A C 1
ATOM 777 O O . GLY A 1 102 ? -4.402 -11.766 -4.125 1 98.19 102 GLY A O 1
ATOM 778 N N . GLY A 1 103 ? -5.727 -13.328 -3.186 1 98.25 103 GLY A N 1
ATOM 779 C CA . GLY A 1 103 ? -4.641 -14.289 -3.111 1 98.25 103 GLY A CA 1
ATOM 780 C C . GLY A 1 103 ? -3.979 -14.547 -4.449 1 98.25 103 GLY A C 1
ATOM 781 O O . GLY A 1 103 ? -2.777 -14.812 -4.516 1 98.25 103 GLY A O 1
ATOM 782 N N . GLY A 1 104 ? -4.727 -14.508 -5.488 1 98.5 104 GLY A N 1
ATOM 783 C CA . GLY A 1 104 ? -4.172 -14.672 -6.824 1 98.5 104 GLY A CA 1
ATOM 784 C C . GLY A 1 104 ? -3.227 -13.555 -7.215 1 98.5 104 GLY A C 1
ATOM 785 O O . GLY A 1 104 ? -2.186 -13.797 -7.832 1 98.5 104 GLY A O 1
ATOM 786 N N . ALA A 1 105 ? -3.604 -12.352 -6.902 1 98.81 105 ALA A N 1
ATOM 787 C CA . ALA A 1 105 ? -2.727 -11.203 -7.117 1 98.81 105 ALA A CA 1
ATOM 788 C C . ALA A 1 105 ? -1.436 -11.344 -6.316 1 98.81 105 ALA A C 1
ATOM 790 O O . ALA A 1 105 ? -0.35 -11.047 -6.82 1 98.81 105 ALA A O 1
ATOM 791 N N . MET A 1 106 ? -1.529 -11.781 -5.09 1 98.88 106 MET A N 1
ATOM 792 C CA . MET A 1 106 ? -0.366 -11.969 -4.227 1 98.88 106 MET A CA 1
ATOM 793 C C . MET A 1 106 ? 0.525 -13.086 -4.75 1 98.88 106 MET A C 1
ATOM 795 O O . MET A 1 106 ? 1.75 -13.016 -4.633 1 98.88 106 MET A O 1
ATOM 799 N N . LEU A 1 107 ? -0.115 -14.078 -5.332 1 98.88 107 LEU A N 1
ATOM 800 C CA . LEU A 1 107 ? 0.664 -15.133 -5.969 1 98.88 107 LEU A CA 1
ATOM 801 C C . LEU A 1 107 ? 1.507 -14.578 -7.109 1 98.88 107 LEU A C 1
ATOM 803 O O . LEU A 1 107 ? 2.693 -14.898 -7.223 1 98.88 107 LEU A O 1
ATOM 807 N N . ALA A 1 108 ? 0.917 -13.766 -7.941 1 98.88 108 ALA A N 1
ATOM 808 C CA . ALA A 1 108 ? 1.679 -13.125 -9.016 1 98.88 108 ALA A CA 1
ATOM 809 C C . ALA A 1 108 ? 2.82 -12.289 -8.445 1 98.88 108 ALA A C 1
ATOM 811 O O . ALA A 1 108 ? 3.945 -12.344 -8.945 1 98.88 108 ALA A O 1
ATOM 812 N N . LEU A 1 109 ? 2.562 -11.547 -7.352 1 98.88 109 LEU A N 1
ATOM 813 C CA . LEU A 1 109 ? 3.557 -10.672 -6.73 1 98.88 109 LEU A CA 1
ATOM 814 C C . LEU A 1 109 ? 4.715 -11.492 -6.168 1 98.88 109 LEU A C 1
ATOM 816 O O . LEU A 1 109 ? 5.844 -11 -6.078 1 98.88 109 LEU A O 1
ATOM 820 N N . ALA A 1 110 ? 4.473 -12.75 -5.809 1 98.88 110 ALA A N 1
ATOM 821 C CA . ALA A 1 110 ? 5.504 -13.586 -5.203 1 98.88 110 ALA A CA 1
ATOM 822 C C . ALA A 1 110 ? 6.527 -14.039 -6.242 1 98.88 110 ALA A C 1
ATOM 824 O O . ALA A 1 110 ? 7.605 -14.523 -5.891 1 98.88 110 ALA A O 1
ATOM 825 N N . HIS A 1 111 ? 6.172 -13.906 -7.527 1 98.88 111 HIS A N 1
ATOM 826 C CA . HIS A 1 111 ? 7.113 -14.242 -8.594 1 98.88 111 HIS A CA 1
ATOM 827 C C . HIS A 1 111 ? 8.18 -13.164 -8.742 1 98.88 111 HIS A C 1
ATOM 829 O O . HIS A 1 111 ? 7.984 -12.023 -8.305 1 98.88 111 HIS A O 1
ATOM 835 N N . ASP A 1 112 ? 9.289 -13.523 -9.359 1 98.81 112 ASP A N 1
ATOM 836 C CA . ASP A 1 112 ? 10.375 -12.57 -9.594 1 98.81 112 ASP A CA 1
ATOM 837 C C . ASP A 1 112 ? 9.945 -11.484 -10.578 1 98.81 112 ASP A C 1
ATOM 839 O O . ASP A 1 112 ? 10.273 -10.312 -10.398 1 98.81 112 ASP A O 1
ATOM 843 N N . PHE A 1 113 ? 9.281 -11.906 -11.602 1 98.81 113 PHE A N 1
ATOM 844 C CA . PHE A 1 113 ? 8.82 -11.008 -12.656 1 98.81 113 PHE A CA 1
ATOM 845 C C . PHE A 1 113 ? 7.367 -11.297 -13.008 1 98.81 113 PHE A C 1
ATOM 847 O O . PHE A 1 113 ? 6.859 -12.383 -12.742 1 98.81 113 PHE A O 1
ATOM 854 N N . ARG A 1 114 ? 6.699 -10.32 -13.586 1 98.75 114 ARG A N 1
ATOM 855 C CA . ARG A 1 114 ? 5.297 -10.43 -13.977 1 98.75 114 ARG A CA 1
ATOM 856 C C . ARG A 1 114 ? 5.051 -9.805 -15.344 1 98.75 114 ARG A C 1
ATOM 858 O O . ARG A 1 114 ? 5.523 -8.703 -15.617 1 98.75 114 ARG A O 1
ATOM 865 N N . VAL A 1 115 ? 4.359 -10.516 -16.172 1 98.75 115 VAL A N 1
ATOM 866 C CA . VAL A 1 115 ? 3.844 -10.023 -17.453 1 98.75 115 VAL A CA 1
ATOM 867 C C . VAL A 1 115 ? 2.318 -10.094 -17.453 1 98.75 115 VAL A C 1
ATOM 869 O O . VAL A 1 115 ? 1.734 -11.109 -17.062 1 98.75 115 VAL A O 1
ATOM 872 N N . MET A 1 116 ? 1.709 -9.008 -17.781 1 98.25 116 MET A N 1
ATOM 873 C CA . MET A 1 116 ? 0.249 -8.984 -17.766 1 98.25 116 MET A CA 1
ATOM 874 C C . MET A 1 116 ? -0.295 -8.594 -19.141 1 98.25 116 MET A C 1
ATOM 876 O O . MET A 1 116 ? 0.348 -7.84 -19.875 1 98.25 116 MET A O 1
ATOM 880 N N . ARG A 1 117 ? -1.408 -9.148 -19.438 1 97.12 117 ARG A N 1
ATOM 881 C CA . ARG A 1 117 ? -2.088 -8.734 -20.656 1 97.12 117 ARG A CA 1
ATOM 882 C C . ARG A 1 117 ? -2.469 -7.262 -20.594 1 97.12 117 ARG A C 1
ATOM 884 O O . ARG A 1 117 ? -2.914 -6.77 -19.562 1 97.12 117 ARG A O 1
ATOM 891 N N . ALA A 1 118 ? -2.416 -6.566 -21.719 1 95.38 118 ALA A N 1
ATOM 892 C CA . ALA A 1 118 ? -2.584 -5.117 -21.75 1 95.38 118 ALA A CA 1
ATOM 893 C C . ALA A 1 118 ? -4.062 -4.734 -21.75 1 95.38 118 ALA A C 1
ATOM 895 O O . ALA A 1 118 ? -4.457 -3.756 -21.109 1 95.38 118 ALA A O 1
ATOM 896 N N . ASP A 1 119 ? -4.844 -5.492 -22.422 1 93.94 119 ASP A N 1
ATOM 897 C CA . ASP A 1 119 ? -6.164 -4.988 -22.781 1 93.94 119 ASP A CA 1
ATOM 898 C C . ASP A 1 119 ? -7.258 -5.691 -21.969 1 93.94 119 ASP A C 1
ATOM 900 O O . ASP A 1 119 ? -8.445 -5.41 -22.156 1 93.94 119 ASP A O 1
ATOM 904 N N . ARG A 1 120 ? -6.871 -6.68 -21.203 1 91.62 120 ARG A N 1
ATOM 905 C CA . ARG A 1 120 ? -7.883 -7.418 -20.453 1 91.62 120 ARG A CA 1
ATOM 906 C C . ARG A 1 120 ? -7.34 -7.875 -19.109 1 91.62 120 ARG A C 1
ATOM 908 O O . ARG A 1 120 ? -6.148 -8.172 -18.984 1 91.62 120 ARG A O 1
ATOM 915 N N . GLY A 1 121 ? -8.281 -7.922 -18.188 1 94.5 121 GLY A N 1
ATOM 916 C CA . GLY A 1 121 ? -7.945 -8.398 -16.859 1 94.5 121 GLY A CA 1
ATOM 917 C C . GLY A 1 121 ? -7.543 -7.285 -15.906 1 94.5 121 GLY A C 1
ATOM 918 O O . GLY A 1 121 ? -7.191 -6.188 -16.344 1 94.5 121 GLY A O 1
ATOM 919 N N . TYR A 1 122 ? -7.633 -7.613 -14.656 1 98 122 TYR A N 1
ATOM 920 C CA . TYR A 1 122 ? -7.293 -6.656 -13.609 1 98 122 TYR A CA 1
ATOM 921 C C . TYR A 1 122 ? -6.445 -7.312 -12.531 1 98 122 TYR A C 1
ATOM 923 O O . TYR A 1 122 ? -6.637 -8.484 -12.203 1 98 122 TYR A O 1
ATOM 931 N N . PHE A 1 123 ? -5.465 -6.586 -12.133 1 98.69 123 PHE A N 1
ATOM 932 C CA . PHE A 1 123 ? -4.879 -6.809 -10.812 1 98.69 123 PHE A CA 1
ATOM 933 C C . PHE A 1 123 ? -5.699 -6.105 -9.734 1 98.69 123 PHE A C 1
ATOM 935 O O . PHE A 1 123 ? -5.996 -4.914 -9.852 1 98.69 123 PHE A O 1
ATOM 942 N N . CYS A 1 124 ? -6.07 -6.852 -8.641 1 98.81 124 CYS A N 1
ATOM 943 C CA . CYS A 1 124 ? -6.906 -6.23 -7.625 1 98.81 124 CYS A CA 1
ATOM 944 C C . CYS A 1 124 ? -6.75 -6.941 -6.281 1 98.81 124 CYS A C 1
ATOM 946 O O . CYS A 1 124 ? -6.691 -8.172 -6.227 1 98.81 124 CYS A O 1
ATOM 948 N N . LEU A 1 125 ? -6.637 -6.16 -5.191 1 98.69 125 LEU A N 1
ATOM 949 C CA . LEU A 1 125 ? -6.738 -6.633 -3.812 1 98.69 125 LEU A CA 1
ATOM 950 C C . LEU A 1 125 ? -8.062 -6.199 -3.188 1 98.69 125 LEU A C 1
ATOM 952 O O . LEU A 1 125 ? -8.141 -5.141 -2.562 1 98.69 125 LEU A O 1
ATOM 956 N N . PRO A 1 126 ? -9.062 -7.012 -3.277 1 97.94 126 PRO A N 1
ATOM 957 C CA . PRO A 1 126 ? -10.422 -6.574 -2.951 1 97.94 126 PRO A CA 1
ATOM 958 C C . PRO A 1 126 ? -10.758 -6.754 -1.473 1 97.94 126 PRO A C 1
ATOM 960 O O . PRO A 1 126 ? -11.914 -6.59 -1.077 1 97.94 126 PRO A O 1
ATOM 963 N N . GLU A 1 127 ? -9.867 -7.109 -0.596 1 97.31 127 GLU A N 1
ATOM 964 C CA . GLU A 1 127 ? -10.07 -7.41 0.818 1 97.31 127 GLU A CA 1
ATOM 965 C C . GLU A 1 127 ? -10.836 -6.293 1.518 1 97.31 127 GLU A C 1
ATOM 967 O O . GLU A 1 127 ? -11.711 -6.555 2.35 1 97.31 127 GLU A O 1
ATOM 972 N N . VAL A 1 128 ? -10.578 -5.051 1.163 1 97.31 128 VAL A N 1
ATOM 973 C CA . VAL A 1 128 ? -11.234 -3.914 1.795 1 97.31 128 VAL A CA 1
ATOM 974 C C . VAL A 1 128 ? -12.734 -3.953 1.502 1 97.31 128 VAL A C 1
ATOM 976 O O . VAL A 1 128 ? -13.555 -3.682 2.383 1 97.31 128 VAL A O 1
ATOM 979 N N . ASP A 1 129 ? -13.117 -4.305 0.29 1 96.44 129 ASP A N 1
ATOM 980 C CA . ASP A 1 129 ? -14.516 -4.367 -0.114 1 96.44 129 ASP A CA 1
ATOM 981 C C . ASP A 1 129 ? -15.211 -5.574 0.514 1 96.44 129 ASP A C 1
ATOM 983 O O . ASP A 1 129 ? -16.406 -5.523 0.796 1 96.44 129 ASP A O 1
ATOM 987 N N . LEU A 1 130 ? -14.391 -6.582 0.783 1 94.62 130 LEU A N 1
ATOM 988 C CA . LEU A 1 130 ? -14.922 -7.824 1.327 1 94.62 130 LEU A CA 1
ATOM 989 C C . LEU A 1 130 ? -14.93 -7.793 2.852 1 94.62 130 LEU A C 1
ATOM 991 O O . LEU A 1 130 ? -15.43 -8.719 3.494 1 94.62 130 LEU A O 1
ATOM 995 N N . GLY A 1 131 ? -14.344 -6.738 3.43 1 93.69 131 GLY A N 1
ATOM 996 C CA . GLY A 1 131 ? -14.234 -6.656 4.875 1 93.69 131 GLY A CA 1
ATOM 997 C C . GLY A 1 131 ? -13.281 -7.68 5.461 1 93.69 131 GLY A C 1
ATOM 998 O O . GLY A 1 131 ? -13.492 -8.164 6.574 1 93.69 131 GLY A O 1
ATOM 999 N N . MET A 1 132 ? -12.359 -8.125 4.66 1 92.88 132 MET A N 1
ATOM 1000 C CA . MET A 1 132 ? -11.375 -9.117 5.102 1 92.88 132 MET A CA 1
ATOM 1001 C C . MET A 1 132 ? -10.023 -8.453 5.371 1 92.88 132 MET A C 1
ATOM 1003 O O . MET A 1 132 ? -9.594 -7.578 4.621 1 92.88 132 MET A O 1
ATOM 1007 N N . PRO A 1 133 ? -9.375 -8.891 6.441 1 92.19 133 PRO A N 1
ATOM 1008 C CA . PRO A 1 133 ? -8.023 -8.367 6.695 1 92.19 133 PRO A CA 1
ATOM 1009 C C . PRO A 1 133 ? -6.953 -9.078 5.871 1 92.19 133 PRO A C 1
ATOM 1011 O O . PRO A 1 133 ? -7.211 -10.141 5.305 1 92.19 133 PRO A O 1
ATOM 1014 N N . PHE A 1 134 ? -5.84 -8.43 5.715 1 96.94 134 PHE A N 1
ATOM 1015 C CA . PHE A 1 134 ? -4.609 -9.109 5.332 1 96.94 134 PHE A CA 1
ATOM 1016 C C . PHE A 1 134 ? -3.875 -9.633 6.559 1 96.94 134 PHE A C 1
ATOM 1018 O O . PHE A 1 134 ? -3.836 -8.969 7.594 1 96.94 134 PHE A O 1
ATOM 1025 N N . THR A 1 135 ? -3.361 -10.828 6.461 1 97.44 135 THR A N 1
ATOM 1026 C CA . THR A 1 135 ? -2.467 -11.234 7.539 1 97.44 135 THR A CA 1
ATOM 1027 C C . THR A 1 135 ? -1.199 -10.383 7.539 1 97.44 135 THR A C 1
ATOM 1029 O O . THR A 1 135 ? -0.923 -9.672 6.57 1 97.44 135 THR A O 1
ATOM 1032 N N . ALA A 1 136 ? -0.405 -10.5 8.602 1 97.44 136 ALA A N 1
ATOM 1033 C CA . ALA A 1 136 ? 0.876 -9.797 8.672 1 97.44 136 ALA A CA 1
ATOM 1034 C C . ALA A 1 136 ? 1.804 -10.242 7.543 1 97.44 136 ALA A C 1
ATOM 1036 O O . ALA A 1 136 ? 2.516 -9.43 6.957 1 97.44 136 ALA A O 1
ATOM 1037 N N . GLY A 1 137 ? 1.771 -11.547 7.301 1 98.38 137 GLY A N 1
ATOM 1038 C CA . GLY A 1 137 ? 2.598 -12.078 6.23 1 98.38 137 GLY A CA 1
ATOM 1039 C C . GLY A 1 137 ? 2.186 -11.578 4.855 1 98.38 137 GLY A C 1
ATOM 1040 O O . GLY A 1 137 ? 3.033 -11.211 4.043 1 98.38 137 GLY A O 1
ATOM 1041 N N . MET A 1 138 ? 0.895 -11.555 4.613 1 98.56 138 MET A N 1
ATOM 1042 C CA . MET A 1 138 ? 0.376 -11.07 3.338 1 98.56 138 MET A CA 1
ATOM 1043 C C . MET A 1 138 ? 0.659 -9.586 3.162 1 98.56 138 MET A C 1
ATOM 1045 O O . MET A 1 138 ? 1.034 -9.141 2.074 1 98.56 138 MET A O 1
ATOM 1049 N N . THR A 1 139 ? 0.495 -8.836 4.242 1 98.56 139 THR A N 1
ATOM 1050 C CA . THR A 1 139 ? 0.823 -7.414 4.227 1 98.56 139 THR A CA 1
ATOM 1051 C C . THR A 1 139 ? 2.297 -7.203 3.895 1 98.56 139 THR A C 1
ATOM 1053 O O . THR A 1 139 ? 2.635 -6.379 3.043 1 98.56 139 THR A O 1
ATOM 1056 N N . ALA A 1 140 ? 3.164 -7.953 4.531 1 98.5 140 ALA A N 1
ATOM 1057 C CA . ALA A 1 140 ? 4.602 -7.84 4.312 1 98.5 140 ALA A CA 1
ATOM 1058 C C . ALA A 1 140 ? 4.961 -8.156 2.863 1 98.5 140 ALA A C 1
ATOM 1060 O O . ALA A 1 140 ? 5.805 -7.48 2.264 1 98.5 140 ALA A O 1
ATOM 1061 N N . LEU A 1 141 ? 4.34 -9.172 2.309 1 98.81 141 LEU A N 1
ATOM 1062 C CA . LEU A 1 141 ? 4.602 -9.547 0.922 1 98.81 141 LEU A CA 1
ATOM 1063 C C . LEU A 1 141 ? 4.246 -8.398 -0.023 1 98.81 141 LEU A C 1
ATOM 1065 O O . LEU A 1 141 ? 5.074 -7.98 -0.833 1 98.81 141 LEU A O 1
ATOM 1069 N N . VAL A 1 142 ? 3.02 -7.875 0.098 1 98.81 142 VAL A N 1
ATOM 1070 C CA . VAL A 1 142 ? 2.555 -6.828 -0.803 1 98.81 142 VAL A CA 1
ATOM 1071 C C . VAL A 1 142 ? 3.463 -5.605 -0.688 1 98.81 142 VAL A C 1
ATOM 1073 O O . VAL A 1 142 ? 3.893 -5.043 -1.698 1 98.81 142 VAL A O 1
ATOM 1076 N N . ARG A 1 143 ? 3.844 -5.215 0.509 1 98.25 143 ARG A N 1
ATOM 1077 C CA . ARG A 1 143 ? 4.645 -4.016 0.749 1 98.25 143 ARG A CA 1
ATOM 1078 C C . ARG A 1 143 ? 6.074 -4.207 0.257 1 98.25 143 ARG A C 1
ATOM 1080 O O . ARG A 1 143 ? 6.762 -3.236 -0.066 1 98.25 143 ARG A O 1
ATOM 1087 N N . SER A 1 144 ? 6.535 -5.434 0.219 1 98.38 144 SER A N 1
ATOM 1088 C CA . SER A 1 144 ? 7.898 -5.691 -0.229 1 98.38 144 SER A CA 1
ATOM 1089 C C . SER A 1 144 ? 7.996 -5.652 -1.751 1 98.38 144 SER A C 1
ATOM 1091 O O . SER A 1 144 ? 9.078 -5.43 -2.303 1 98.38 144 SER A O 1
ATOM 1093 N N . ARG A 1 145 ? 6.816 -5.832 -2.393 1 98.69 145 ARG A N 1
ATOM 1094 C CA . ARG A 1 145 ? 6.875 -6.059 -3.832 1 98.69 145 ARG A CA 1
ATOM 1095 C C . ARG A 1 145 ? 6.355 -4.848 -4.598 1 98.69 145 ARG A C 1
ATOM 1097 O O . ARG A 1 145 ? 6.578 -4.727 -5.805 1 98.69 145 ARG A O 1
ATOM 1104 N N . LEU A 1 146 ? 5.703 -3.982 -3.916 1 98.56 146 LEU A N 1
ATOM 1105 C CA . LEU A 1 146 ? 5.141 -2.801 -4.559 1 98.56 146 LEU A CA 1
ATOM 1106 C C . LEU A 1 146 ? 5.75 -1.526 -3.98 1 98.56 146 LEU A C 1
ATOM 1108 O O . LEU A 1 146 ? 6.238 -1.524 -2.85 1 98.56 146 LEU A O 1
ATOM 1112 N N . GLU A 1 147 ? 5.715 -0.438 -4.844 1 97.31 147 GLU A N 1
ATOM 1113 C CA . GLU A 1 147 ? 6.051 0.875 -4.301 1 97.31 147 GLU A CA 1
ATOM 1114 C C . GLU A 1 147 ? 5.105 1.259 -3.166 1 97.31 147 GLU A C 1
ATOM 1116 O O . GLU A 1 147 ? 3.941 0.848 -3.152 1 97.31 147 GLU A O 1
ATOM 1121 N N . LYS A 1 148 ? 5.535 2.074 -2.271 1 96.56 148 LYS A N 1
ATOM 1122 C CA . LYS A 1 148 ? 4.848 2.35 -1.014 1 96.56 148 LYS A CA 1
ATOM 1123 C C . LYS A 1 148 ? 3.428 2.854 -1.264 1 96.56 148 LYS A C 1
ATOM 1125 O O . LYS A 1 148 ? 2.461 2.279 -0.757 1 96.56 148 LYS A O 1
ATOM 1130 N N . GLN A 1 149 ? 3.281 3.834 -2.094 1 97.5 149 GLN A N 1
ATOM 1131 C CA . GLN A 1 149 ? 1.96 4.41 -2.32 1 97.5 149 GLN A CA 1
ATOM 1132 C C . GLN A 1 149 ? 1.083 3.467 -3.139 1 97.5 149 GLN A C 1
ATOM 1134 O O . GLN A 1 149 ? -0.13 3.4 -2.93 1 97.5 149 GLN A O 1
ATOM 1139 N N . THR A 1 150 ? 1.684 2.744 -4.078 1 98.38 150 THR A N 1
ATOM 1140 C CA . THR A 1 150 ? 0.93 1.753 -4.836 1 98.38 150 THR A CA 1
ATOM 1141 C C . THR A 1 150 ? 0.365 0.68 -3.912 1 98.38 150 THR A C 1
ATOM 1143 O O . THR A 1 150 ? -0.801 0.299 -4.031 1 98.38 150 THR A O 1
ATOM 1146 N N . ALA A 1 151 ? 1.209 0.197 -2.982 1 98.69 151 ALA A N 1
ATOM 1147 C CA . ALA A 1 151 ? 0.749 -0.796 -2.016 1 98.69 151 ALA A CA 1
ATOM 1148 C C . ALA A 1 151 ? -0.397 -0.248 -1.17 1 98.69 151 ALA A C 1
ATOM 1150 O O . ALA A 1 151 ? -1.421 -0.914 -0.994 1 98.69 151 ALA A O 1
ATOM 1151 N N . HIS A 1 152 ? -0.252 0.958 -0.642 1 98.56 152 HIS A N 1
ATOM 1152 C CA . HIS A 1 152 ? -1.293 1.581 0.167 1 98.56 152 HIS A CA 1
ATOM 1153 C C . HIS A 1 152 ? -2.605 1.68 -0.604 1 98.56 152 HIS A C 1
ATOM 1155 O O . HIS A 1 152 ? -3.654 1.265 -0.108 1 98.56 152 HIS A O 1
ATOM 1161 N N . GLU A 1 153 ? -2.52 2.236 -1.775 1 98.5 153 GLU A N 1
ATOM 1162 C CA . GLU A 1 153 ? -3.715 2.428 -2.592 1 98.5 153 GLU A CA 1
ATOM 1163 C C . GLU A 1 153 ? -4.379 1.093 -2.918 1 98.5 153 GLU A C 1
ATOM 1165 O O . GLU A 1 153 ? -5.582 0.925 -2.705 1 98.5 153 GLU A O 1
ATOM 1170 N N . ALA A 1 154 ? -3.59 0.158 -3.381 1 98.69 154 ALA A N 1
ATOM 1171 C CA . ALA A 1 154 ? -4.137 -1.14 -3.766 1 98.69 154 ALA A CA 1
ATOM 1172 C C . ALA A 1 154 ? -4.832 -1.814 -2.586 1 98.69 154 ALA A C 1
ATOM 1174 O O . ALA A 1 154 ? -5.914 -2.385 -2.738 1 98.69 154 ALA A O 1
ATOM 1175 N N . MET A 1 155 ? -4.281 -1.722 -1.43 1 98.69 155 MET A N 1
ATOM 1176 C CA . MET A 1 155 ? -4.758 -2.48 -0.276 1 98.69 155 MET A CA 1
ATOM 1177 C C . MET A 1 155 ? -5.93 -1.775 0.396 1 98.69 155 MET A C 1
ATOM 1179 O O . MET A 1 155 ? -6.781 -2.422 1.005 1 98.69 155 MET A O 1
ATOM 1183 N N . THR A 1 156 ? -6.051 -0.447 0.247 1 98.19 156 THR A N 1
ATOM 1184 C CA . THR A 1 156 ? -7.055 0.277 1.021 1 98.19 156 THR A CA 1
ATOM 1185 C C . THR A 1 156 ? -8.242 0.653 0.144 1 98.19 156 THR A C 1
ATOM 1187 O O . THR A 1 156 ? -9.312 0.997 0.654 1 98.19 156 THR A O 1
ATOM 1190 N N . THR A 1 157 ? -8.109 0.624 -1.188 1 97.75 157 THR A N 1
ATOM 1191 C CA . THR A 1 157 ? -9.188 1.103 -2.047 1 97.75 157 THR A CA 1
ATOM 1192 C C . THR A 1 157 ? -9.797 -0.049 -2.84 1 97.75 157 THR A C 1
ATOM 1194 O O . THR A 1 157 ? -10.914 0.064 -3.346 1 97.75 157 THR A O 1
ATOM 1197 N N . GLY A 1 158 ? -9.023 -1.157 -3.027 1 97.88 158 GLY A N 1
ATOM 1198 C CA . GLY A 1 158 ? -9.5 -2.217 -3.906 1 97.88 158 GLY A CA 1
ATOM 1199 C C . GLY A 1 158 ? -9.508 -1.815 -5.371 1 97.88 158 GLY A C 1
ATOM 1200 O O . GLY A 1 158 ? -10.273 -2.373 -6.164 1 97.88 158 GLY A O 1
ATOM 1201 N N . ARG A 1 159 ? -8.68 -0.832 -5.711 1 98 159 ARG A N 1
ATOM 1202 C CA . ARG 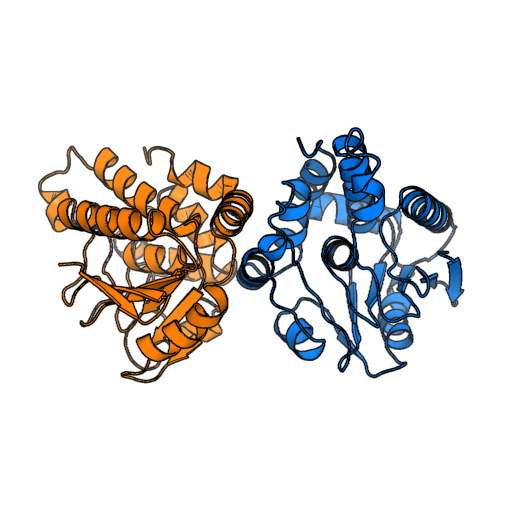A 1 159 ? -8.609 -0.368 -7.094 1 98 159 ARG A CA 1
ATOM 1203 C C . ARG A 1 159 ? -8.266 -1.513 -8.039 1 98 159 ARG A C 1
ATOM 1205 O O . ARG A 1 159 ? -7.391 -2.33 -7.738 1 98 159 ARG A O 1
ATOM 1212 N N . ARG A 1 160 ? -8.992 -1.59 -9.203 1 98.38 160 ARG A N 1
ATOM 1213 C CA . ARG A 1 160 ? -8.672 -2.51 -10.289 1 98.38 160 ARG A CA 1
ATOM 1214 C C . ARG A 1 160 ? -7.68 -1.882 -11.266 1 98.38 160 ARG A C 1
ATOM 1216 O O . ARG A 1 160 ? -7.961 -0.842 -11.859 1 98.38 160 ARG A O 1
ATOM 1223 N N . TYR A 1 161 ? -6.504 -2.469 -11.352 1 98.62 161 TYR A N 1
ATOM 1224 C CA . TYR A 1 161 ? -5.492 -2.01 -12.297 1 98.62 161 TYR A CA 1
ATOM 1225 C C . TYR A 1 161 ? -5.508 -2.85 -13.57 1 98.62 161 TYR A C 1
ATOM 1227 O O . TYR A 1 161 ? -5.195 -4.043 -13.531 1 98.62 161 TYR A O 1
ATOM 1235 N N . GLY A 1 162 ? -5.887 -2.24 -14.703 1 98.19 162 GLY A N 1
ATOM 1236 C CA . GLY A 1 162 ? -5.648 -2.904 -15.977 1 98.19 162 GLY A CA 1
ATOM 1237 C C . GLY A 1 162 ? -4.18 -2.982 -16.344 1 98.19 162 GLY A C 1
ATOM 1238 O O . GLY A 1 162 ? -3.332 -2.412 -15.656 1 98.19 162 GLY A O 1
ATOM 1239 N N . GLY A 1 163 ? -3.908 -3.682 -17.406 1 97.5 163 GLY A N 1
ATOM 1240 C CA . GLY A 1 163 ? -2.523 -3.922 -17.766 1 97.5 163 GLY A CA 1
ATOM 1241 C C . GLY A 1 163 ? -1.703 -2.65 -17.875 1 97.5 163 GLY A C 1
ATOM 1242 O O . GLY A 1 163 ? -0.591 -2.576 -17.359 1 97.5 163 GLY A O 1
ATOM 1243 N N . VAL A 1 164 ? -2.197 -1.631 -18.469 1 96.38 164 VAL A N 1
ATOM 1244 C CA . VAL A 1 164 ? -1.479 -0.381 -18.688 1 96.38 164 VAL A CA 1
ATOM 1245 C C . VAL A 1 164 ? -1.272 0.339 -17.359 1 96.38 164 VAL A C 1
ATOM 1247 O O . VAL A 1 164 ? -0.162 0.778 -17.047 1 96.38 164 VAL A O 1
ATOM 1250 N N . ASP A 1 165 ? -2.338 0.407 -16.578 1 97.69 165 ASP A N 1
ATOM 1251 C CA . ASP A 1 165 ? -2.24 1.034 -15.266 1 97.69 165 ASP A CA 1
ATOM 1252 C C . ASP A 1 165 ? -1.291 0.259 -14.352 1 97.69 165 ASP A C 1
ATOM 1254 O O . ASP A 1 165 ? -0.548 0.855 -13.57 1 97.69 165 ASP A O 1
ATOM 1258 N N . ALA A 1 166 ? -1.321 -1.083 -14.461 1 98.62 166 ALA A N 1
ATOM 1259 C CA . ALA A 1 166 ? -0.451 -1.928 -13.648 1 98.62 166 ALA A CA 1
ATOM 1260 C C . ALA A 1 166 ? 1.018 -1.686 -13.977 1 98.62 166 ALA A C 1
ATOM 1262 O O . ALA A 1 166 ? 1.867 -1.652 -13.086 1 98.62 166 ALA A O 1
ATOM 1263 N N . ALA A 1 167 ? 1.291 -1.506 -15.242 1 98.06 167 ALA A N 1
ATOM 1264 C CA . ALA A 1 167 ? 2.66 -1.206 -15.656 1 98.06 167 ALA A CA 1
ATOM 1265 C C . ALA A 1 167 ? 3.094 0.17 -15.156 1 98.06 167 ALA A C 1
ATOM 1267 O O . ALA A 1 167 ? 4.199 0.329 -14.633 1 98.06 167 ALA A O 1
ATOM 1268 N N . ALA A 1 168 ? 2.184 1.173 -15.258 1 96.88 168 ALA A N 1
ATOM 1269 C CA . ALA A 1 168 ? 2.48 2.533 -14.812 1 96.88 168 ALA A CA 1
ATOM 1270 C C . ALA A 1 168 ? 2.727 2.584 -13.312 1 96.88 168 ALA A C 1
ATOM 1272 O O . ALA A 1 168 ? 3.551 3.369 -12.836 1 96.88 168 ALA A O 1
ATOM 1273 N N . ALA A 1 169 ? 2.043 1.72 -12.609 1 97.81 169 ALA A N 1
ATOM 1274 C CA . ALA A 1 169 ? 2.168 1.665 -11.156 1 97.81 169 ALA A CA 1
ATOM 1275 C C . ALA A 1 169 ? 3.307 0.74 -10.734 1 97.81 169 ALA A C 1
ATOM 1277 O O . ALA A 1 169 ? 3.512 0.5 -9.547 1 97.81 169 ALA A O 1
ATOM 1278 N N . ARG A 1 170 ? 3.973 0.087 -11.703 1 97.94 170 ARG A N 1
ATOM 1279 C CA . ARG A 1 170 ? 5.102 -0.816 -11.508 1 97.94 170 ARG A CA 1
ATOM 1280 C C . ARG A 1 170 ? 4.676 -2.074 -10.758 1 97.94 170 ARG A C 1
ATOM 1282 O O . ARG A 1 170 ? 5.449 -2.635 -9.977 1 97.94 170 ARG A O 1
ATOM 1289 N N . ILE A 1 171 ? 3.443 -2.473 -10.977 1 98.81 171 ILE A N 1
ATOM 1290 C CA . ILE A 1 171 ? 2.939 -3.734 -10.438 1 98.81 171 ILE A CA 1
ATOM 1291 C C . ILE A 1 171 ? 3.471 -4.898 -11.273 1 98.81 171 ILE A C 1
ATOM 1293 O O . ILE A 1 171 ? 3.76 -5.973 -10.742 1 98.81 171 ILE A O 1
ATOM 1297 N N . VAL A 1 172 ? 3.59 -4.621 -12.57 1 98.69 172 VAL A N 1
ATOM 1298 C CA . VAL A 1 172 ? 4.105 -5.633 -13.484 1 98.69 172 VAL A CA 1
ATOM 1299 C C . VAL A 1 172 ? 5.324 -5.09 -14.227 1 98.69 172 VAL A C 1
ATOM 1301 O O . VAL A 1 172 ? 5.531 -3.873 -14.281 1 98.69 172 VAL A O 1
ATOM 1304 N N . ASP A 1 173 ? 6.055 -5.984 -14.742 1 98.38 173 ASP A N 1
ATOM 1305 C CA . ASP A 1 173 ? 7.32 -5.629 -15.383 1 98.38 173 ASP A CA 1
ATOM 1306 C C . ASP A 1 173 ? 7.129 -5.398 -16.891 1 98.38 173 ASP A C 1
ATOM 1308 O O . ASP A 1 173 ? 7.941 -4.73 -17.516 1 98.38 173 ASP A O 1
ATOM 1312 N N . ALA A 1 174 ? 6.074 -5.992 -17.422 1 98.31 174 ALA A N 1
ATOM 1313 C CA . ALA A 1 174 ? 5.766 -5.844 -18.844 1 98.31 174 ALA A CA 1
ATOM 1314 C C . ALA A 1 174 ? 4.289 -6.109 -19.125 1 98.31 174 ALA A C 1
ATOM 1316 O O . ALA A 1 174 ? 3.617 -6.781 -18.344 1 98.31 174 ALA A O 1
ATOM 1317 N N . VAL A 1 175 ? 3.846 -5.555 -20.203 1 98.19 175 VAL A N 1
ATOM 1318 C CA . VAL A 1 175 ? 2.514 -5.855 -20.719 1 98.19 175 VAL A CA 1
ATOM 1319 C C . VAL A 1 175 ? 2.625 -6.453 -22.109 1 98.19 175 VAL A C 1
ATOM 1321 O O . VAL A 1 175 ? 3.615 -6.23 -22.812 1 98.19 175 VAL A O 1
ATOM 1324 N N . ALA A 1 176 ? 1.685 -7.266 -22.438 1 97.94 176 ALA A N 1
ATOM 1325 C CA . ALA A 1 176 ? 1.689 -7.918 -23.734 1 97.94 176 ALA A CA 1
ATOM 1326 C C . ALA A 1 176 ? 0.293 -7.922 -24.359 1 97.94 176 ALA A C 1
ATOM 1328 O O . ALA A 1 176 ? -0.708 -7.828 -23.641 1 97.94 176 ALA A O 1
ATOM 1329 N N . ASP A 1 177 ? 0.269 -8.016 -25.641 1 95.94 177 ASP A N 1
ATOM 1330 C CA . ASP A 1 177 ? -0.996 -8.102 -26.359 1 95.94 177 ASP A CA 1
ATOM 1331 C C . ASP A 1 177 ? -1.666 -9.453 -26.125 1 95.94 177 ASP A C 1
ATOM 1333 O O . ASP A 1 177 ? -1.045 -10.375 -25.594 1 95.94 177 ASP A O 1
ATOM 1337 N N . GLU A 1 178 ? -2.928 -9.516 -26.484 1 91.56 178 GLU A N 1
ATOM 1338 C CA . GLU A 1 178 ? -3.664 -10.773 -26.422 1 91.56 178 GLU A CA 1
ATOM 1339 C C . GLU A 1 178 ? -2.895 -11.898 -27.125 1 91.56 178 GLU A C 1
ATOM 1341 O O . GLU A 1 178 ? -2.387 -11.719 -28.234 1 91.56 178 GLU A O 1
ATOM 1346 N N . GLY A 1 179 ? -2.762 -12.969 -26.453 1 93.94 179 GLY A N 1
ATOM 1347 C CA . GLY A 1 179 ? -2.135 -14.148 -27.047 1 93.94 179 GLY A CA 1
ATOM 1348 C C . GLY A 1 179 ? -0.621 -14.125 -26.953 1 93.94 179 GLY A C 1
ATOM 1349 O O . GLY A 1 179 ? 0.042 -15.102 -27.297 1 93.94 179 GLY A O 1
ATOM 1350 N N . GLU A 1 180 ? -0.059 -13.039 -26.375 1 97.44 180 GLU A N 1
ATOM 1351 C CA . GLU A 1 180 ? 1.394 -12.898 -26.375 1 97.44 180 GLU A CA 1
ATOM 1352 C C . GLU A 1 180 ? 1.951 -12.922 -24.969 1 97.44 180 GLU A C 1
ATOM 1354 O O . GLU A 1 180 ? 3.156 -12.758 -24.766 1 97.44 180 GLU A O 1
ATOM 1359 N N . VAL A 1 181 ? 1.103 -13.133 -24 1 97.88 181 VAL A N 1
ATOM 1360 C CA . VAL A 1 181 ? 1.516 -13.016 -22.609 1 97.88 181 VAL A CA 1
ATOM 1361 C C . VAL A 1 181 ? 2.525 -14.109 -22.266 1 97.88 181 VAL A C 1
ATOM 1363 O O . VAL A 1 181 ? 3.613 -13.828 -21.766 1 97.88 181 VAL A O 1
ATOM 1366 N N . LEU A 1 182 ? 2.213 -15.344 -22.594 1 98 182 LEU A N 1
ATOM 1367 C CA . LEU A 1 182 ? 3.125 -16.438 -22.297 1 98 182 LEU A CA 1
ATOM 1368 C C . LEU A 1 182 ? 4.434 -16.281 -23.062 1 98 182 LEU A C 1
ATOM 1370 O O . LEU A 1 182 ? 5.516 -16.469 -22.5 1 98 182 LEU A O 1
ATOM 1374 N N . ALA A 1 183 ? 4.332 -15.938 -24.328 1 98.38 183 ALA A N 1
ATOM 1375 C CA . ALA A 1 183 ? 5.531 -15.766 -25.141 1 98.38 183 ALA A CA 1
ATOM 1376 C C . ALA A 1 183 ? 6.438 -14.688 -24.562 1 98.38 183 ALA A C 1
ATOM 1378 O O . ALA A 1 183 ? 7.66 -14.844 -24.547 1 98.38 183 ALA A O 1
ATOM 1379 N N . THR A 1 184 ? 5.879 -13.602 -24.156 1 98.56 184 THR A N 1
ATOM 1380 C CA . THR A 1 184 ? 6.633 -12.508 -23.547 1 98.56 184 THR A CA 1
ATOM 1381 C C . THR A 1 184 ? 7.281 -12.969 -22.234 1 98.56 184 THR A C 1
ATOM 1383 O O . THR A 1 184 ? 8.445 -12.664 -21.969 1 98.56 184 THR A O 1
ATOM 1386 N N . ALA A 1 185 ? 6.559 -13.742 -21.422 1 98.75 185 ALA A N 1
ATOM 1387 C CA . ALA A 1 185 ? 7.105 -14.273 -20.172 1 98.75 185 ALA A CA 1
ATOM 1388 C C . ALA A 1 185 ? 8.273 -15.219 -20.453 1 98.75 185 ALA A C 1
ATOM 1390 O O . ALA A 1 185 ? 9.273 -15.195 -19.734 1 98.75 185 ALA A O 1
ATOM 1391 N N . LEU A 1 186 ? 8.117 -15.984 -21.438 1 98.75 186 LEU A N 1
ATOM 1392 C CA . LEU A 1 186 ? 9.18 -16.906 -21.812 1 98.75 186 LEU A CA 1
ATOM 1393 C C . LEU A 1 186 ? 10.43 -16.156 -22.266 1 98.75 186 LEU A C 1
ATOM 1395 O O . LEU A 1 186 ? 11.555 -16.578 -21.984 1 98.75 186 LEU A O 1
ATOM 1399 N N . THR A 1 187 ? 10.234 -15.055 -22.969 1 98.62 187 THR A N 1
ATOM 1400 C CA . THR A 1 187 ? 11.352 -14.219 -23.422 1 98.62 187 THR A CA 1
ATOM 1401 C C . THR A 1 187 ? 12.133 -13.68 -22.234 1 98.62 187 THR A C 1
ATOM 1403 O O . THR A 1 187 ? 13.359 -13.555 -22.297 1 98.62 187 THR A O 1
ATOM 1406 N N . ILE A 1 188 ? 11.477 -13.438 -21.156 1 98.62 188 ILE A N 1
ATOM 1407 C CA . ILE A 1 188 ? 12.125 -12.969 -19.922 1 98.62 188 ILE A CA 1
ATOM 1408 C C . ILE A 1 188 ? 12.812 -14.133 -19.219 1 98.62 188 ILE A C 1
ATOM 1410 O O . ILE A 1 188 ? 13.938 -13.992 -18.734 1 98.62 188 ILE A O 1
ATOM 1414 N N . ALA A 1 189 ? 12.203 -15.312 -19.234 1 98.69 189 ALA A N 1
ATOM 1415 C CA . ALA A 1 189 ? 12.648 -16.453 -18.438 1 98.69 189 ALA A CA 1
ATOM 1416 C C . ALA A 1 189 ? 13.852 -17.141 -19.062 1 98.69 189 ALA A C 1
ATOM 1418 O O . ALA A 1 189 ? 14.75 -17.609 -18.359 1 98.69 189 ALA A O 1
ATOM 1419 N N . ARG A 1 190 ? 13.945 -17.203 -20.344 1 98.38 190 ARG A N 1
ATOM 1420 C CA . ARG A 1 190 ? 14.891 -18.047 -21.062 1 98.38 190 ARG A CA 1
ATOM 1421 C C . ARG A 1 190 ? 16.328 -17.672 -20.719 1 98.38 190 ARG A C 1
ATOM 1423 O O . ARG A 1 190 ? 17.141 -18.531 -20.375 1 98.38 190 ARG A O 1
ATOM 1430 N N . PRO A 1 191 ? 16.672 -16.344 -20.75 1 97.94 191 PRO A N 1
ATOM 1431 C CA . PRO A 1 191 ? 18.062 -16 -20.453 1 97.94 191 PRO A CA 1
ATOM 1432 C C . PRO A 1 191 ? 18.422 -16.25 -18.984 1 97.94 191 PRO A C 1
ATOM 1434 O O . PRO A 1 191 ? 19.594 -16.203 -18.625 1 97.94 191 PRO A O 1
ATOM 1437 N N . LEU A 1 192 ? 17.469 -16.562 -18.109 1 98.25 192 LEU A N 1
ATOM 1438 C CA . LEU A 1 192 ? 17.719 -16.688 -16.688 1 98.25 192 LEU A CA 1
ATOM 1439 C C . LEU A 1 192 ? 17.922 -18.141 -16.281 1 98.25 192 LEU A C 1
ATOM 1441 O O . LEU A 1 192 ? 18.297 -18.438 -15.148 1 98.25 192 LEU A O 1
ATOM 1445 N N . THR A 1 193 ? 17.719 -19.078 -17.219 1 97.25 193 THR A N 1
ATOM 1446 C CA . THR A 1 193 ? 17.766 -20.5 -16.906 1 97.25 193 THR A CA 1
ATOM 1447 C C . THR A 1 193 ? 19.172 -20.891 -16.453 1 97.25 193 THR A C 1
ATOM 1449 O O . THR A 1 193 ? 19.344 -21.891 -15.75 1 97.25 193 THR A O 1
ATOM 1452 N N . GLY A 1 194 ? 20.188 -20.125 -16.812 1 94.81 194 GLY A N 1
ATOM 1453 C CA . GLY A 1 194 ? 21.562 -20.469 -16.516 1 94.81 194 GLY A CA 1
ATOM 1454 C C . GLY A 1 194 ? 22 -20.047 -15.125 1 94.81 194 GLY A C 1
ATOM 1455 O O . GLY A 1 194 ? 23.125 -20.375 -14.703 1 94.81 194 GLY A O 1
ATOM 1456 N N . LYS A 1 195 ? 21.125 -19.391 -14.391 1 96.56 195 LYS A N 1
ATOM 1457 C CA . LYS A 1 195 ? 21.484 -18.953 -13.039 1 96.56 195 LYS A CA 1
ATOM 1458 C C . LYS A 1 195 ? 21.5 -20.141 -12.07 1 96.56 195 LYS A C 1
ATOM 1460 O O . LYS A 1 195 ? 20.578 -20.969 -12.094 1 96.56 195 LYS A O 1
ATOM 1465 N N . PRO A 1 196 ? 22.578 -20.25 -11.25 1 94.81 196 PRO A N 1
ATOM 1466 C CA . PRO A 1 196 ? 22.609 -21.359 -10.297 1 94.81 196 PRO A CA 1
ATOM 1467 C C . PRO A 1 196 ? 21.469 -21.312 -9.289 1 94.81 196 PRO A C 1
ATOM 1469 O O . PRO A 1 196 ? 21.328 -20.344 -8.539 1 94.81 196 PRO A O 1
ATOM 1472 N N . ALA A 1 197 ? 20.719 -22.375 -9.289 1 92.38 197 ALA A N 1
ATOM 1473 C CA . ALA A 1 197 ? 19.5 -22.438 -8.492 1 92.38 197 ALA A CA 1
ATOM 1474 C C . ALA A 1 197 ? 19.781 -22.172 -7.016 1 92.38 197 ALA A C 1
ATOM 1476 O O . ALA A 1 197 ? 19.047 -21.438 -6.352 1 92.38 197 ALA A O 1
ATOM 1477 N N . GLY A 1 198 ? 20.828 -22.828 -6.484 1 92.62 198 GLY A N 1
ATOM 1478 C CA . GLY A 1 198 ? 21.203 -22.625 -5.094 1 92.62 198 GLY A CA 1
ATOM 1479 C C . GLY A 1 198 ? 21.469 -21.156 -4.762 1 92.62 198 GLY A C 1
ATOM 1480 O O . GLY A 1 198 ? 21.031 -20.672 -3.711 1 92.62 198 GLY A O 1
ATOM 1481 N N . ALA A 1 199 ? 22.156 -20.438 -5.641 1 97 199 ALA A N 1
ATOM 1482 C CA . ALA A 1 199 ? 22.453 -19.016 -5.438 1 97 199 ALA A CA 1
ATOM 1483 C C . ALA A 1 199 ? 21.188 -18.172 -5.504 1 97 199 ALA A C 1
ATOM 1485 O O . ALA A 1 199 ? 21 -17.266 -4.68 1 97 199 ALA A O 1
ATOM 1486 N N . VAL A 1 200 ? 20.297 -18.484 -6.438 1 97.69 200 VAL A N 1
ATOM 1487 C CA . VAL A 1 200 ? 19.062 -17.75 -6.602 1 97.69 200 VAL A CA 1
ATOM 1488 C C . VAL A 1 200 ? 18.219 -17.844 -5.324 1 97.69 200 VAL A C 1
ATOM 1490 O O . VAL A 1 200 ? 17.797 -16.844 -4.77 1 97.69 200 VAL A O 1
ATOM 1493 N N . GLY A 1 201 ? 18.078 -19.062 -4.859 1 97.31 201 GLY A N 1
ATOM 1494 C CA . GLY A 1 201 ? 17.297 -19.297 -3.658 1 97.31 201 GLY A CA 1
ATOM 1495 C C . GLY A 1 201 ? 17.859 -18.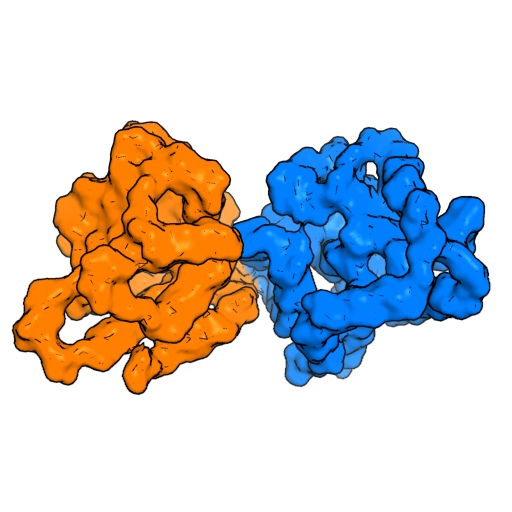609 -2.436 1 97.31 201 GLY A C 1
ATOM 1496 O O . GLY A 1 201 ? 17.125 -18 -1.661 1 97.31 201 GLY A O 1
ATOM 1497 N N . THR A 1 202 ? 19.156 -18.641 -2.26 1 97.88 202 THR A N 1
ATOM 1498 C CA . THR A 1 202 ? 19.828 -18.047 -1.103 1 97.88 202 THR A CA 1
ATOM 1499 C C . THR A 1 202 ? 19.703 -16.531 -1.123 1 97.88 202 THR A C 1
ATOM 1501 O O . THR A 1 202 ? 19.406 -15.914 -0.098 1 97.88 202 THR A O 1
ATOM 1504 N N . ILE A 1 203 ? 19.969 -16.016 -2.271 1 98.69 203 ILE A N 1
ATOM 1505 C CA . ILE A 1 203 ? 19.891 -14.555 -2.404 1 98.69 203 ILE A CA 1
ATOM 1506 C C . ILE A 1 203 ? 18.469 -14.086 -2.117 1 98.69 203 ILE A C 1
ATOM 1508 O O . ILE A 1 203 ? 18.266 -13.133 -1.356 1 98.69 203 ILE A O 1
ATOM 1512 N N . LYS A 1 204 ? 17.438 -14.773 -2.662 1 98.62 204 LYS A N 1
ATOM 1513 C CA . LYS A 1 204 ? 16.047 -14.398 -2.424 1 98.62 204 LYS A CA 1
ATOM 1514 C C . LYS A 1 204 ? 15.68 -14.523 -0.947 1 98.62 204 LYS A C 1
ATOM 1516 O O . LYS A 1 204 ? 15 -13.664 -0.392 1 98.62 204 LYS A O 1
ATOM 1521 N N . ALA A 1 205 ? 16.125 -15.602 -0.357 1 98.38 205 ALA A N 1
ATOM 1522 C CA . ALA A 1 205 ? 15.867 -15.789 1.069 1 98.38 205 ALA A CA 1
ATOM 1523 C C . ALA A 1 205 ? 16.438 -14.633 1.885 1 98.38 205 ALA A C 1
ATOM 1525 O O . ALA A 1 205 ? 15.859 -14.234 2.896 1 98.38 205 ALA A O 1
ATOM 1526 N N . GLY A 1 206 ? 17.578 -14.141 1.507 1 98.62 206 GLY A N 1
ATOM 1527 C CA . GLY A 1 206 ? 18.172 -12.992 2.172 1 98.62 206 GLY A CA 1
ATOM 1528 C C . GLY A 1 206 ? 17.406 -11.703 1.96 1 98.62 206 GLY A C 1
ATOM 1529 O O . GLY A 1 206 ? 17.141 -10.969 2.914 1 98.62 206 GLY A O 1
ATOM 1530 N N . ILE A 1 207 ? 17.062 -11.453 0.709 1 98.5 207 ILE A N 1
ATOM 1531 C CA . ILE A 1 207 ? 16.328 -10.242 0.359 1 98.5 207 ILE A CA 1
ATOM 1532 C C . ILE A 1 207 ? 15.016 -10.195 1.143 1 98.5 207 ILE A C 1
ATOM 1534 O O . ILE A 1 207 ? 14.625 -9.141 1.646 1 98.5 207 ILE A O 1
ATOM 1538 N N . TYR A 1 208 ? 14.367 -11.32 1.307 1 98.69 208 TYR A N 1
ATOM 1539 C CA . TYR A 1 208 ? 13 -11.336 1.812 1 98.69 208 TYR A CA 1
ATOM 1540 C C . TYR A 1 208 ? 12.93 -12.016 3.174 1 98.69 208 TYR A C 1
ATOM 1542 O O . TYR A 1 208 ? 11.891 -12.562 3.549 1 98.69 208 TYR A O 1
ATOM 1550 N N . ALA A 1 209 ? 14.016 -12.008 3.938 1 98.62 209 ALA A N 1
ATOM 1551 C CA . ALA A 1 209 ? 14.117 -12.734 5.203 1 98.62 209 ALA A CA 1
ATOM 1552 C C . ALA A 1 209 ? 12.969 -12.359 6.137 1 98.62 209 ALA A C 1
ATOM 1554 O O . ALA A 1 209 ? 12.305 -13.234 6.691 1 98.62 209 ALA A O 1
ATOM 1555 N N . GLU A 1 210 ? 12.672 -11.102 6.309 1 97.75 210 GLU A N 1
ATOM 1556 C CA . GLU A 1 210 ? 11.625 -10.648 7.223 1 97.75 210 GLU A CA 1
ATOM 1557 C C . GLU A 1 210 ? 10.234 -11.016 6.695 1 97.75 210 GLU A C 1
ATOM 1559 O O . GLU A 1 210 ? 9.352 -11.391 7.465 1 97.75 210 GLU A O 1
ATOM 1564 N N . VAL A 1 211 ? 10.055 -10.891 5.41 1 98.62 211 VAL A N 1
ATOM 1565 C CA . VAL A 1 211 ? 8.781 -11.234 4.785 1 98.62 211 VAL A CA 1
ATOM 1566 C C . VAL A 1 211 ? 8.516 -12.727 4.938 1 98.62 211 VAL A C 1
ATOM 1568 O O . VAL A 1 211 ? 7.406 -13.133 5.289 1 98.62 211 VAL A O 1
ATOM 1571 N N . LEU A 1 212 ? 9.539 -13.523 4.699 1 98.81 212 LEU A N 1
ATOM 1572 C CA . LEU A 1 212 ? 9.414 -14.977 4.82 1 98.81 212 LEU A CA 1
ATOM 1573 C C . LEU A 1 212 ? 9.078 -15.367 6.254 1 98.81 212 LEU A C 1
ATOM 1575 O O . LEU A 1 212 ? 8.242 -16.25 6.48 1 98.81 212 LEU A O 1
ATOM 1579 N N . THR A 1 213 ? 9.711 -14.688 7.223 1 98.31 213 THR A N 1
ATOM 1580 C CA . THR A 1 213 ? 9.406 -14.938 8.625 1 98.31 213 THR A CA 1
ATOM 1581 C C . THR A 1 213 ? 7.938 -14.641 8.914 1 98.31 213 THR A C 1
ATOM 1583 O O . THR A 1 213 ? 7.254 -15.438 9.562 1 98.31 213 THR A O 1
ATOM 1586 N N . ALA A 1 214 ? 7.434 -13.57 8.414 1 98 214 ALA A N 1
ATOM 1587 C CA . ALA A 1 214 ? 6.047 -13.164 8.648 1 98 214 ALA A CA 1
ATOM 1588 C C . ALA A 1 214 ? 5.078 -14.133 7.969 1 98 214 ALA A C 1
ATOM 1590 O O . ALA A 1 214 ? 4.047 -14.492 8.547 1 98 214 ALA A O 1
ATOM 1591 N N . LEU A 1 215 ? 5.41 -14.625 6.758 1 98.38 215 LEU A N 1
ATOM 1592 C CA . LEU A 1 215 ? 4.547 -15.531 6.008 1 98.38 215 LEU A CA 1
ATOM 1593 C C . LEU A 1 215 ? 4.496 -16.906 6.668 1 98.38 215 LEU A C 1
ATOM 1595 O O . LEU A 1 215 ? 3.518 -17.641 6.508 1 98.38 215 LEU A O 1
ATOM 1599 N N . ARG A 1 216 ? 5.488 -17.203 7.406 1 97.69 216 ARG A N 1
ATOM 1600 C CA . ARG A 1 216 ? 5.578 -18.547 7.973 1 97.69 216 ARG A CA 1
ATOM 1601 C C . ARG A 1 216 ? 5.027 -18.562 9.398 1 97.69 216 ARG A C 1
ATOM 1603 O O . ARG A 1 216 ? 4.988 -19.625 10.031 1 97.69 216 ARG A O 1
ATOM 1610 N N . GLN A 1 217 ? 4.559 -17.375 9.891 1 95.62 217 GLN A N 1
ATOM 1611 C CA . GLN A 1 217 ? 3.863 -17.312 11.18 1 95.62 217 GLN A CA 1
ATOM 1612 C C . GLN A 1 217 ? 2.367 -17.562 11.008 1 95.62 217 GLN A C 1
ATOM 1614 O O . GLN A 1 217 ? 1.777 -17.172 10 1 95.62 217 GLN A O 1
ATOM 1619 N N . PRO A 1 218 ? 1.801 -18.234 11.961 1 91.31 218 PRO A N 1
ATOM 1620 C CA . PRO A 1 218 ? 0.347 -18.406 11.891 1 91.31 218 PRO A CA 1
ATOM 1621 C C . PRO A 1 218 ? -0.396 -17.062 11.844 1 91.31 218 PRO A C 1
ATOM 1623 O O . PRO A 1 218 ? 0.058 -16.078 12.43 1 91.31 218 PRO A O 1
ATOM 1626 N N . PRO A 1 219 ? -1.478 -16.922 11 1 84.12 219 PRO A N 1
ATOM 1627 C CA . PRO A 1 219 ? -2.201 -15.664 10.82 1 84.12 219 PRO A CA 1
ATOM 1628 C C . PRO A 1 219 ? -2.865 -15.18 12.109 1 84.12 219 PRO A C 1
ATOM 1630 O O . PRO A 1 219 ? -3.172 -13.992 12.242 1 84.12 219 PRO A O 1
ATOM 1633 N N . LEU A 1 220 ? -3.312 -16.031 12.961 1 68.31 220 LEU A N 1
ATOM 1634 C CA . LEU A 1 220 ? -3.93 -15.711 14.242 1 68.31 220 LEU A CA 1
ATOM 1635 C C . LEU A 1 220 ? -2.982 -16.016 15.398 1 68.31 220 LEU A C 1
ATOM 1637 O O . LEU A 1 220 ? -2.188 -16.953 15.32 1 68.31 220 LEU A O 1
ATOM 1641 N N . MET B 1 1 ? -9.82 28.969 13.188 1 87.25 1 MET B N 1
ATOM 1642 C CA . MET B 1 1 ? -10.141 27.719 13.875 1 87.25 1 MET B CA 1
ATOM 1643 C C . MET B 1 1 ? -10.586 26.656 12.875 1 87.25 1 MET B C 1
ATOM 1645 O O . MET B 1 1 ? -11.289 26.969 11.906 1 87.25 1 MET B O 1
ATOM 1649 N N . PRO B 1 2 ? -10.203 25.359 13.133 1 96.56 2 PRO B N 1
ATOM 1650 C CA . PRO B 1 2 ? -10.633 24.281 12.234 1 96.56 2 PRO B CA 1
ATOM 1651 C C . PRO B 1 2 ? -12.156 24.156 12.156 1 96.56 2 PRO B C 1
ATOM 1653 O O . PRO B 1 2 ? -12.844 24.312 13.172 1 96.56 2 PRO B O 1
ATOM 1656 N N . THR B 1 3 ? -12.695 23.984 10.992 1 97.44 3 THR B N 1
ATOM 1657 C CA . THR B 1 3 ? -14.133 23.812 10.789 1 97.44 3 THR B CA 1
ATOM 1658 C C . THR B 1 3 ? -14.406 22.547 9.977 1 97.44 3 THR B C 1
ATOM 1660 O O . THR B 1 3 ? -13.641 22.203 9.07 1 97.44 3 THR B O 1
ATOM 1663 N N . LEU B 1 4 ? -15.477 21.844 10.289 1 98.25 4 LEU B N 1
ATOM 1664 C CA . LEU B 1 4 ? -15.867 20.609 9.617 1 98.25 4 LEU B CA 1
ATOM 1665 C C . LEU B 1 4 ? -17.203 20.781 8.898 1 98.25 4 LEU B C 1
ATOM 1667 O O . LEU B 1 4 ? -18.172 21.281 9.477 1 98.25 4 LEU B O 1
ATOM 1671 N N . GLN B 1 5 ? -17.234 20.531 7.672 1 98 5 GLN B N 1
ATOM 1672 C CA . GLN B 1 5 ? -18.453 20.547 6.863 1 98 5 GLN B CA 1
ATOM 1673 C C . GLN B 1 5 ? -18.578 19.266 6.051 1 98 5 GLN B C 1
ATOM 1675 O O . GLN B 1 5 ? -17.688 18.406 6.09 1 98 5 GLN B O 1
ATOM 1680 N N . LYS B 1 6 ? -19.75 19.094 5.367 1 97.12 6 LYS B N 1
ATOM 1681 C CA . LYS B 1 6 ? -19.953 17.953 4.488 1 97.12 6 LYS B CA 1
ATOM 1682 C C . LYS B 1 6 ? -20.219 18.391 3.053 1 97.12 6 LYS B C 1
ATOM 1684 O O . LYS B 1 6 ? -20.938 19.375 2.816 1 97.12 6 LYS B O 1
ATOM 1689 N N . ASP B 1 7 ? -19.609 17.781 2.221 1 97.38 7 ASP B N 1
ATOM 1690 C CA . ASP B 1 7 ? -19.922 17.828 0.793 1 97.38 7 ASP B CA 1
ATOM 1691 C C . ASP B 1 7 ? -20.391 16.469 0.291 1 97.38 7 ASP B C 1
ATOM 1693 O O . ASP B 1 7 ? -19.578 15.602 -0.055 1 97.38 7 ASP B O 1
ATOM 1697 N N . GLY B 1 8 ? -21.766 16.266 0.228 1 96.5 8 GLY B N 1
ATOM 1698 C CA . GLY B 1 8 ? -22.281 14.914 0.051 1 96.5 8 GLY B CA 1
ATOM 1699 C C . GLY B 1 8 ? -21.859 13.969 1.163 1 96.5 8 GLY B C 1
ATOM 1700 O O . GLY B 1 8 ? -22.094 14.258 2.342 1 96.5 8 GLY B O 1
ATOM 1701 N N . GLU B 1 9 ? -21.188 12.898 0.801 1 96.75 9 GLU B N 1
ATOM 1702 C CA . GLU B 1 9 ? -20.781 11.891 1.774 1 96.75 9 GLU B CA 1
ATOM 1703 C C . GLU B 1 9 ? -19.328 12.117 2.213 1 96.75 9 GLU B C 1
ATOM 1705 O O . GLU B 1 9 ? -18.797 11.367 3.029 1 96.75 9 GLU B O 1
ATOM 1710 N N . VAL B 1 10 ? -18.734 13.188 1.721 1 98.75 10 VAL B N 1
ATOM 1711 C CA . VAL B 1 10 ? -17.344 13.484 2.064 1 98.75 10 VAL B CA 1
ATOM 1712 C C . VAL B 1 10 ? -17.297 14.578 3.125 1 98.75 10 VAL B C 1
ATOM 1714 O O . VAL B 1 10 ? -17.875 15.656 2.943 1 98.75 10 VAL B O 1
ATOM 1717 N N . PHE B 1 11 ? -16.656 14.297 4.227 1 98.81 11 PHE B N 1
ATOM 1718 C CA . PHE B 1 11 ? -16.359 15.328 5.215 1 98.81 11 PHE B CA 1
ATOM 1719 C C . PHE B 1 11 ? -15.18 16.188 4.77 1 98.81 11 PHE B C 1
ATOM 1721 O O . PHE B 1 11 ? -14.195 15.672 4.234 1 98.81 11 PHE B O 1
ATOM 1728 N N . VAL B 1 12 ? -15.32 17.469 4.992 1 98.81 12 VAL B N 1
ATOM 1729 C CA . VAL B 1 12 ? -14.234 18.391 4.688 1 98.81 12 VAL B CA 1
ATOM 1730 C C . VAL B 1 12 ? -13.82 19.141 5.953 1 98.81 12 VAL B C 1
ATOM 1732 O O . VAL B 1 12 ? -14.602 19.938 6.492 1 98.81 12 VAL B O 1
ATOM 1735 N N . LEU B 1 13 ? -12.656 18.875 6.441 1 98.81 13 LEU B N 1
ATOM 1736 C CA . LEU B 1 13 ? -12.078 19.594 7.562 1 98.81 13 LEU B CA 1
ATOM 1737 C C . LEU B 1 13 ? -11.18 20.734 7.074 1 98.81 13 LEU B C 1
ATOM 1739 O O . LEU B 1 13 ? -10.133 20.484 6.469 1 98.81 13 LEU B O 1
ATOM 1743 N N . ASP B 1 14 ? -11.57 21.922 7.312 1 98.44 14 ASP B N 1
ATOM 1744 C CA . ASP B 1 14 ? -10.758 23.094 7.008 1 98.44 14 ASP B CA 1
ATOM 1745 C C . ASP B 1 14 ? -9.953 23.547 8.227 1 98.44 14 ASP B C 1
ATOM 1747 O O . ASP B 1 14 ? -10.523 23.938 9.242 1 98.44 14 ASP B O 1
ATOM 1751 N N . LEU B 1 15 ? -8.641 23.484 8.07 1 97.88 15 LEU B N 1
ATOM 1752 C CA . LEU B 1 15 ? -7.746 23.75 9.195 1 97.88 15 LEU B CA 1
ATOM 1753 C C . LEU B 1 15 ? -7.719 25.234 9.531 1 97.88 15 LEU B C 1
ATOM 1755 O O . LEU B 1 15 ? -7.332 25.625 10.633 1 97.88 15 LEU B O 1
ATOM 1759 N N . GLY B 1 16 ? -8.109 26.062 8.586 1 95.06 16 GLY B N 1
ATOM 1760 C CA . GLY B 1 16 ? -8.117 27.5 8.797 1 95.06 16 GLY B CA 1
ATOM 1761 C C . GLY B 1 16 ? -7.238 28.25 7.816 1 95.06 16 GLY B C 1
ATOM 1762 O O . GLY B 1 16 ? -6.758 27.672 6.84 1 95.06 16 GLY B O 1
ATOM 1763 N N . ASP B 1 17 ? -7.004 29.609 8.055 1 94.75 17 ASP B N 1
ATOM 1764 C CA . ASP B 1 17 ? -6.297 30.453 7.09 1 94.75 17 ASP B CA 1
ATOM 1765 C C . ASP B 1 17 ? -5.027 31.031 7.699 1 94.75 17 ASP B C 1
ATOM 1767 O O . ASP B 1 17 ? -4.426 31.953 7.133 1 94.75 17 ASP B O 1
ATOM 1771 N N . THR B 1 18 ? -4.648 30.578 8.867 1 95.44 18 THR B N 1
ATOM 1772 C CA . THR B 1 18 ? -3.4 30.984 9.508 1 95.44 18 THR B CA 1
ATOM 1773 C C . THR B 1 18 ? -2.273 30.016 9.164 1 95.44 18 THR B C 1
ATOM 1775 O O . THR B 1 18 ? -2.283 29.391 8.102 1 95.44 18 THR B O 1
ATOM 1778 N N . GLU B 1 19 ? -1.323 29.891 10.055 1 96.94 19 GLU B N 1
ATOM 1779 C CA . GLU B 1 19 ? -0.224 28.953 9.836 1 96.94 19 GLU B CA 1
ATOM 1780 C C . GLU B 1 19 ? -0.607 27.547 10.273 1 96.94 19 GLU B C 1
ATOM 1782 O O . GLU B 1 19 ? 0.095 26.578 9.953 1 96.94 19 GLU B O 1
ATOM 1787 N N . ASN B 1 20 ? -1.756 27.406 10.953 1 97.38 20 ASN B N 1
ATOM 1788 C CA . ASN B 1 20 ? -2.271 26.125 11.414 1 97.38 20 ASN B CA 1
ATOM 1789 C C . ASN B 1 20 ? -1.206 25.328 12.164 1 97.38 20 ASN B C 1
ATOM 1791 O O . ASN B 1 20 ? -0.962 24.156 11.852 1 97.38 20 ASN B O 1
ATOM 1795 N N . ARG B 1 21 ? -0.595 26.062 13.164 1 97.88 21 ARG B N 1
ATOM 1796 C CA . ARG B 1 21 ? 0.39 25.422 14.023 1 97.88 21 ARG B CA 1
ATOM 1797 C C . ARG B 1 21 ? -0.283 24.484 15.023 1 97.88 21 ARG B C 1
ATOM 1799 O O . ARG B 1 21 ? -1.436 24.703 15.398 1 97.88 21 ARG B O 1
ATOM 1806 N N . PHE B 1 22 ? 0.485 23.484 15.461 1 98.19 22 PHE B N 1
ATOM 1807 C CA . PHE B 1 22 ? -0.065 22.453 16.328 1 98.19 22 PHE B CA 1
ATOM 1808 C C . PHE B 1 22 ? -0.147 22.938 17.781 1 98.19 22 PHE B C 1
ATOM 1810 O O . PHE B 1 22 ? 0.391 22.297 18.688 1 98.19 22 PHE B O 1
ATOM 1817 N N . HIS B 1 23 ? -0.816 24.109 17.906 1 97.88 23 HIS B N 1
ATOM 1818 C CA . HIS B 1 23 ? -1.152 24.531 19.25 1 97.88 23 HIS B CA 1
ATOM 1819 C C . HIS B 1 23 ? -2.01 23.5 19.969 1 97.88 23 HIS B C 1
ATOM 1821 O O . HIS B 1 23 ? -2.871 22.859 19.344 1 97.88 23 HIS B O 1
ATOM 1827 N N . PRO B 1 24 ? -1.822 23.344 21.297 1 97.81 24 PRO B N 1
ATOM 1828 C CA . PRO B 1 24 ? -2.621 22.344 22.016 1 97.81 24 PRO B CA 1
ATOM 1829 C C . PRO B 1 24 ? -4.121 22.516 21.781 1 97.81 24 PRO B C 1
ATOM 1831 O O . PRO B 1 24 ? -4.84 21.531 21.609 1 97.81 24 PRO B O 1
ATOM 1834 N N . ASP B 1 25 ? -4.547 23.719 21.797 1 97.25 25 ASP B N 1
ATOM 1835 C CA . ASP B 1 25 ? -5.957 23.969 21.531 1 97.25 25 ASP B CA 1
ATOM 1836 C C . ASP B 1 25 ? -6.324 23.547 20.109 1 97.25 25 ASP B C 1
ATOM 1838 O O . ASP B 1 25 ? -7.414 23.016 19.875 1 97.25 25 ASP B O 1
ATOM 1842 N N . TRP B 1 26 ? -5.473 23.812 19.125 1 97.56 26 TRP B N 1
ATOM 1843 C CA . TRP B 1 26 ? -5.672 23.391 17.734 1 97.56 26 TRP B CA 1
ATOM 1844 C C . TRP B 1 26 ? -5.762 21.875 17.641 1 97.56 26 TRP B C 1
ATOM 1846 O O . TRP B 1 26 ? -6.664 21.344 16.984 1 97.56 26 TRP B O 1
ATOM 1856 N N . LEU B 1 27 ? -4.859 21.188 18.297 1 98.25 27 LEU B N 1
ATOM 1857 C CA . LEU B 1 27 ? -4.863 19.734 18.328 1 98.25 27 LEU B CA 1
ATOM 1858 C C . LEU B 1 27 ? -6.195 19.203 18.859 1 98.25 27 LEU B C 1
ATOM 1860 O O . LEU B 1 27 ? -6.777 18.281 18.266 1 98.25 27 LEU B O 1
ATOM 1864 N N . ALA B 1 28 ? -6.621 19.812 19.938 1 98 28 ALA B N 1
ATOM 1865 C CA . ALA B 1 28 ? -7.879 19.391 20.547 1 98 28 ALA B CA 1
ATOM 1866 C C . ALA B 1 28 ? -9.047 19.578 19.578 1 98 28 ALA B C 1
ATOM 1868 O O . ALA B 1 28 ? -9.922 18.719 19.484 1 98 28 ALA B O 1
ATOM 1869 N N . GLU B 1 29 ? -9.062 20.625 18.891 1 97.88 29 GLU B N 1
ATOM 1870 C CA . GLU B 1 29 ? -10.133 20.922 17.953 1 97.88 29 GLU B CA 1
ATOM 1871 C C . GLU B 1 29 ? -10.117 19.953 16.781 1 97.88 29 GLU B C 1
ATOM 1873 O O . GLU B 1 29 ? -11.172 19.5 16.328 1 97.88 29 GLU B O 1
ATOM 1878 N N . VAL B 1 30 ? -8.977 19.609 16.266 1 98.56 30 VAL B N 1
ATOM 1879 C CA . VAL B 1 30 ? -8.859 18.656 15.156 1 98.56 30 VAL B CA 1
ATOM 1880 C C . VAL B 1 30 ? -9.312 17.281 15.609 1 98.56 30 VAL B C 1
ATOM 1882 O O . VAL B 1 30 ? -10.055 16.594 14.898 1 98.56 30 VAL B O 1
ATOM 1885 N N . HIS B 1 31 ? -8.898 16.875 16.828 1 98.56 31 HIS B N 1
ATOM 1886 C CA . HIS B 1 31 ? -9.344 15.594 17.344 1 98.56 31 HIS B CA 1
ATOM 1887 C C . HIS B 1 31 ? -10.859 15.547 17.469 1 98.56 31 HIS B C 1
ATOM 1889 O O . HIS B 1 31 ? -11.477 14.523 17.172 1 98.56 31 HIS B O 1
ATOM 1895 N N . THR B 1 32 ? -11.453 16.625 17.906 1 98.31 32 THR B N 1
ATOM 1896 C CA . THR B 1 32 ? -12.906 16.703 18.031 1 98.31 32 THR B CA 1
ATOM 1897 C C . THR B 1 32 ? -13.57 16.5 16.656 1 98.31 32 THR B C 1
ATOM 1899 O O . THR B 1 32 ? -14.555 15.773 16.547 1 98.31 32 THR B O 1
ATOM 1902 N N . ALA B 1 33 ? -13.047 17.156 15.656 1 98.5 33 ALA B N 1
ATOM 1903 C CA . ALA B 1 33 ? -13.562 16.984 14.305 1 98.5 33 ALA B CA 1
ATOM 1904 C C . ALA B 1 33 ? -13.438 15.531 13.852 1 98.5 33 ALA B C 1
ATOM 1906 O O . ALA B 1 33 ? -14.367 14.977 13.258 1 98.5 33 ALA B O 1
ATOM 1907 N N . LEU B 1 34 ? -12.297 14.922 14.102 1 98.62 34 LEU B N 1
ATOM 1908 C CA . LEU B 1 34 ? -12.07 13.531 13.719 1 98.62 34 LEU B CA 1
ATOM 1909 C C . LEU B 1 34 ? -13.039 12.602 14.445 1 98.62 34 LEU B C 1
ATOM 1911 O O . LEU B 1 34 ? -13.516 11.625 13.867 1 98.62 34 LEU B O 1
ATOM 1915 N N . ASP B 1 35 ? -13.328 12.898 15.742 1 98.56 35 ASP B N 1
ATOM 1916 C CA . ASP B 1 35 ? -14.328 12.141 16.5 1 98.56 35 ASP B CA 1
ATOM 1917 C C . ASP B 1 35 ? -15.68 12.164 15.781 1 98.56 35 ASP B C 1
ATOM 1919 O O . ASP B 1 35 ? -16.359 11.141 15.695 1 98.56 35 ASP B O 1
ATOM 1923 N N . GLU B 1 36 ? -16.031 13.336 15.32 1 98.06 36 GLU B N 1
ATOM 1924 C CA . GLU B 1 36 ? -17.297 13.5 14.633 1 98.06 36 GLU B CA 1
ATOM 1925 C C . GLU B 1 36 ? -17.344 12.672 13.352 1 98.06 36 GLU B C 1
ATOM 1927 O O . GLU B 1 36 ? -18.344 12.008 13.078 1 98.06 36 GLU B O 1
ATOM 1932 N N . VAL B 1 37 ? -16.312 12.695 12.609 1 98.38 37 VAL B N 1
ATOM 1933 C CA . VAL B 1 37 ? -16.25 11.922 11.367 1 98.38 37 VAL B CA 1
ATOM 1934 C C . VAL B 1 37 ? -16.328 10.43 11.688 1 98.38 37 VAL B C 1
ATOM 1936 O O . VAL B 1 37 ? -17.094 9.695 11.055 1 98.38 37 VAL B O 1
ATOM 1939 N N . GLU B 1 38 ? -15.547 9.969 12.625 1 97.31 38 GLU B N 1
ATOM 1940 C CA . GLU B 1 38 ? -15.5 8.555 13 1 97.31 38 GLU B CA 1
ATOM 1941 C C . GLU B 1 38 ? -16.859 8.07 13.477 1 97.31 38 GLU B C 1
ATOM 1943 O O . GLU B 1 38 ? -17.25 6.93 13.211 1 97.31 38 GLU B O 1
ATOM 1948 N N . ALA B 1 39 ? -17.594 8.938 14.125 1 96.5 39 ALA B N 1
ATOM 1949 C CA . ALA B 1 39 ? -18.859 8.555 14.75 1 96.5 39 ALA B CA 1
ATOM 1950 C C . ALA B 1 39 ? -20 8.578 13.734 1 96.5 39 ALA B C 1
ATOM 1952 O O . ALA B 1 39 ? -21.078 8.031 13.984 1 96.5 39 ALA B O 1
ATOM 1953 N N . ALA B 1 40 ? -19.766 9.312 12.664 1 95.75 40 ALA B N 1
ATOM 1954 C CA . ALA B 1 40 ? -20.812 9.453 11.664 1 95.75 40 ALA B CA 1
ATOM 1955 C C . ALA B 1 40 ? -21.188 8.102 11.055 1 95.75 40 ALA B C 1
ATOM 1957 O O . ALA B 1 40 ? -20.297 7.273 10.805 1 95.75 40 ALA B O 1
ATOM 1958 N N . ALA B 1 41 ? -22.469 7.852 10.867 1 92.31 41 ALA B N 1
ATOM 1959 C CA . ALA B 1 41 ? -22.938 6.613 10.258 1 92.31 41 ALA B CA 1
ATOM 1960 C C . ALA B 1 41 ? -22.875 6.684 8.734 1 92.31 41 ALA B C 1
ATOM 1962 O O . ALA B 1 41 ? -22.906 7.773 8.156 1 92.31 41 ALA B O 1
ATOM 1963 N N . GLY B 1 42 ? -22.766 5.57 8.133 1 90.81 42 GLY B N 1
ATOM 1964 C CA . GLY B 1 42 ? -22.875 5.484 6.688 1 90.81 42 GLY B CA 1
ATOM 1965 C C . GLY B 1 42 ? -21.547 5.695 5.98 1 90.81 42 GLY B C 1
ATOM 1966 O O . GLY B 1 42 ? -20.484 5.641 6.605 1 90.81 42 GLY B O 1
ATOM 1967 N N . PRO B 1 43 ? -21.578 5.801 4.641 1 92 43 PRO B N 1
ATOM 1968 C CA . PRO B 1 43 ? -20.391 6.051 3.816 1 92 43 PRO B CA 1
ATOM 1969 C C . PRO B 1 43 ? -19.703 7.371 4.16 1 92 43 PRO B C 1
ATOM 1971 O O . PRO B 1 43 ? -20.375 8.359 4.465 1 92 43 PRO B O 1
ATOM 1974 N N . LYS B 1 44 ? -18.359 7.297 4.199 1 96.94 44 LYS B N 1
ATOM 1975 C CA . LYS B 1 44 ? -17.641 8.516 4.551 1 96.94 44 LYS B CA 1
ATOM 1976 C C . LYS B 1 44 ? -16.219 8.484 4.016 1 96.94 44 LYS B C 1
ATOM 1978 O O . LYS B 1 44 ? -15.633 7.406 3.852 1 96.94 44 LYS B O 1
ATOM 1983 N N . ALA B 1 45 ? -15.75 9.609 3.744 1 98.69 45 ALA B N 1
ATOM 1984 C CA . ALA B 1 45 ? -14.344 9.953 3.518 1 98.69 45 ALA B CA 1
ATOM 1985 C C . ALA B 1 45 ? -14.023 11.328 4.098 1 98.69 45 ALA B C 1
ATOM 1987 O O . ALA B 1 45 ? -14.922 12.102 4.43 1 98.69 45 ALA B O 1
ATOM 1988 N N . LEU B 1 46 ? -12.766 11.602 4.309 1 98.88 46 LEU B N 1
ATOM 1989 C CA . LEU B 1 46 ? -12.336 12.859 4.906 1 98.88 46 LEU B CA 1
ATOM 1990 C C . LEU B 1 46 ? -11.32 13.57 4.02 1 98.88 46 LEU B C 1
ATOM 1992 O O . LEU B 1 46 ? -10.312 12.977 3.629 1 98.88 46 LEU B O 1
ATOM 1996 N N . VAL B 1 47 ? -11.648 14.75 3.646 1 98.94 47 VAL B N 1
ATOM 1997 C CA . VAL B 1 47 ? -10.672 15.641 3.035 1 98.94 47 VAL B CA 1
ATOM 1998 C C . VAL B 1 47 ? -10.242 16.703 4.043 1 98.94 47 VAL B C 1
ATOM 2000 O O . VAL B 1 47 ? -11.086 17.344 4.68 1 98.94 47 VAL B O 1
ATOM 2003 N N . THR B 1 48 ? -8.969 16.812 4.289 1 98.88 48 THR B N 1
ATOM 2004 C CA . THR B 1 48 ? -8.414 17.906 5.094 1 98.88 48 THR B CA 1
ATOM 2005 C C . THR B 1 48 ? -7.828 19 4.199 1 98.88 48 THR B C 1
ATOM 2007 O O . THR B 1 48 ? -7.016 18.703 3.318 1 98.88 48 THR B O 1
ATOM 2010 N N . THR B 1 49 ? -8.305 20.156 4.395 1 98.38 49 THR B N 1
ATOM 2011 C CA . THR B 1 49 ? -7.828 21.266 3.584 1 98.38 49 THR B CA 1
ATOM 2012 C C . THR B 1 49 ? -7.52 22.484 4.457 1 98.38 49 THR B C 1
ATOM 2014 O O . THR B 1 49 ? -7.551 22.391 5.688 1 98.38 49 THR B O 1
ATOM 2017 N N . ALA B 1 50 ? -6.949 23.547 3.826 1 96.81 50 ALA B N 1
ATOM 2018 C CA . ALA B 1 50 ? -6.762 24.859 4.438 1 96.81 50 ALA B CA 1
ATOM 2019 C C . ALA B 1 50 ? -7.059 25.969 3.439 1 96.81 50 ALA B C 1
ATOM 2021 O O . ALA B 1 50 ? -7.148 25.734 2.234 1 96.81 50 ALA B O 1
ATOM 2022 N N . THR B 1 51 ? -7.289 27.156 3.82 1 89.12 51 THR B N 1
ATOM 2023 C CA . THR B 1 51 ? -7.711 28.234 2.93 1 89.12 51 THR B CA 1
ATOM 2024 C C . THR B 1 51 ? -6.668 29.344 2.893 1 89.12 51 THR B C 1
ATOM 2026 O O . THR B 1 51 ? -6.707 30.219 2.018 1 89.12 51 THR B O 1
ATOM 2029 N N . GLY B 1 52 ? -5.652 29.406 3.637 1 88.56 52 GLY B N 1
ATOM 2030 C CA . GLY B 1 52 ? -4.652 30.469 3.648 1 88.56 52 GLY B CA 1
ATOM 2031 C C . GLY B 1 52 ? -3.354 30.062 2.98 1 88.56 52 GLY B C 1
ATOM 2032 O O . GLY B 1 52 ? -3.342 29.203 2.102 1 88.56 52 GLY B O 1
ATOM 2033 N N . LYS B 1 53 ? -2.324 30.797 3.266 1 93.56 53 LYS B N 1
ATOM 2034 C CA . LYS B 1 53 ? -0.996 30.625 2.682 1 93.56 53 LYS B CA 1
ATOM 2035 C C . LYS B 1 53 ? -0.377 29.297 3.078 1 93.56 53 LYS B C 1
ATOM 2037 O O . LYS B 1 53 ? 0.543 28.812 2.416 1 93.56 53 LYS B O 1
ATOM 2042 N N . PHE B 1 54 ? -0.971 28.781 4.133 1 95.94 54 PHE B N 1
ATOM 2043 C CA . PHE B 1 54 ? -0.385 27.562 4.68 1 95.94 54 PHE B CA 1
ATOM 2044 C C . PHE B 1 54 ? -1.43 26.469 4.785 1 95.94 54 PHE B C 1
ATOM 2046 O O . PHE B 1 54 ? -2.586 26.734 5.125 1 95.94 54 PHE B O 1
ATOM 2053 N N . PHE B 1 55 ? -1.026 25.25 4.41 1 97.69 55 PHE B N 1
ATOM 2054 C CA . PHE B 1 55 ? -1.724 24.094 4.945 1 97.69 55 PHE B CA 1
ATOM 2055 C C . PHE B 1 55 ? -1.461 23.938 6.438 1 97.69 55 PHE B C 1
ATOM 2057 O O . PHE B 1 55 ? -2.363 24.141 7.254 1 97.69 55 PHE B O 1
ATOM 2064 N N . SER B 1 56 ? -0.157 23.812 6.781 1 97.81 56 SER B N 1
ATOM 2065 C CA . SER B 1 56 ? 0.272 23.859 8.18 1 97.81 56 SER B CA 1
ATOM 2066 C C . SER B 1 56 ? 1.784 24.031 8.281 1 97.81 56 SER B C 1
ATOM 2068 O O . SER B 1 56 ? 2.537 23.406 7.523 1 97.81 56 SER B O 1
ATOM 2070 N N . ASN B 1 57 ? 2.193 24.734 9.312 1 96.81 57 ASN B N 1
ATOM 2071 C CA . ASN B 1 57 ? 3.615 24.906 9.594 1 96.81 57 ASN B CA 1
ATOM 2072 C C . ASN B 1 57 ? 4.074 24 10.734 1 96.81 57 ASN B C 1
ATOM 2074 O O . ASN B 1 57 ? 5.176 24.156 11.258 1 96.81 57 ASN B O 1
ATOM 2078 N N . GLY B 1 58 ? 3.191 23.156 11.164 1 97.38 58 GLY B N 1
ATOM 2079 C CA . GLY B 1 58 ? 3.58 22.078 12.062 1 97.38 58 GLY B CA 1
ATOM 2080 C C . GLY B 1 58 ? 3.658 22.516 13.516 1 97.38 58 GLY B C 1
ATOM 2081 O O . GLY B 1 58 ? 2.725 23.125 14.031 1 97.38 58 GLY B O 1
ATOM 2082 N N . LEU B 1 59 ? 4.742 22.219 14.234 1 97.06 59 LEU B N 1
ATOM 2083 C CA . LEU B 1 59 ? 4.898 22.406 15.672 1 97.06 59 LEU B CA 1
ATOM 2084 C C . LEU B 1 59 ? 4.77 23.891 16.047 1 97.06 59 LEU B C 1
ATOM 2086 O O . LEU B 1 59 ? 5.277 24.75 15.336 1 97.06 59 LEU B O 1
ATOM 2090 N N . ASP B 1 60 ? 4.125 24.125 17.156 1 97.06 60 ASP B N 1
ATOM 2091 C CA . ASP B 1 60 ? 4.055 25.484 17.703 1 97.06 60 ASP B CA 1
ATOM 2092 C C . ASP B 1 60 ? 5.25 25.766 18.609 1 97.06 60 ASP B C 1
ATOM 2094 O O . ASP B 1 60 ? 5.16 25.625 19.844 1 97.06 60 ASP B O 1
ATOM 2098 N N . LEU B 1 61 ? 6.266 26.203 17.969 1 94.06 61 LEU B N 1
ATOM 2099 C CA . LEU B 1 61 ? 7.516 26.422 18.688 1 94.06 61 LEU B CA 1
ATOM 2100 C C . LEU B 1 61 ? 7.395 27.594 19.641 1 94.06 61 LEU B C 1
ATOM 2102 O O . LEU B 1 61 ? 8.078 27.641 20.672 1 94.06 61 LEU B O 1
ATOM 2106 N N . ASP B 1 62 ? 6.52 28.562 19.281 1 95 62 ASP B N 1
ATOM 2107 C CA . ASP B 1 62 ? 6.273 29.672 20.188 1 95 62 ASP B CA 1
ATOM 2108 C C . ASP B 1 62 ? 5.629 29.203 21.484 1 95 62 ASP B C 1
ATOM 2110 O O . ASP B 1 62 ? 6.039 29.609 22.578 1 95 62 ASP B O 1
ATOM 2114 N N . TRP B 1 63 ? 4.645 28.359 21.359 1 96.31 63 TRP B N 1
ATOM 2115 C CA . TRP B 1 63 ? 4.016 27.781 22.547 1 96.31 63 TRP B CA 1
ATOM 2116 C C . TRP B 1 63 ? 5.02 26.969 23.359 1 96.31 63 TRP B C 1
ATOM 2118 O O . TRP B 1 63 ? 5.078 27.094 24.594 1 96.31 63 TRP B O 1
ATOM 2128 N N . LEU B 1 64 ? 5.852 26.172 22.703 1 94.12 64 LEU B N 1
ATOM 2129 C CA . LEU B 1 64 ? 6.828 25.312 23.375 1 94.12 64 LEU B CA 1
ATOM 2130 C C . LEU B 1 64 ? 7.863 26.156 24.109 1 94.12 64 LEU B C 1
ATOM 2132 O O . LEU B 1 64 ? 8.352 25.75 25.172 1 94.12 64 LEU B O 1
ATOM 2136 N N . GLY B 1 65 ? 8.164 27.281 23.516 1 94.12 65 GLY B N 1
ATOM 2137 C CA . GLY B 1 65 ? 9.117 28.156 24.172 1 94.12 65 GLY B CA 1
ATOM 2138 C C . GLY B 1 65 ? 8.711 28.562 25.578 1 94.12 65 GLY B C 1
ATOM 2139 O O . GLY B 1 65 ? 9.555 28.703 26.453 1 94.12 65 GLY B O 1
ATOM 2140 N N . THR B 1 66 ? 7.477 28.656 25.797 1 96.25 66 THR B N 1
ATOM 2141 C CA . THR B 1 66 ? 6.969 29.078 27.094 1 96.25 66 THR B CA 1
ATOM 2142 C C . THR B 1 66 ? 6.5 27.875 27.922 1 96.25 66 THR B C 1
ATOM 2144 O O . THR B 1 66 ? 6.078 28.031 29.062 1 96.25 66 THR B O 1
ATOM 2147 N N . HIS B 1 67 ? 6.566 26.703 27.375 1 97 67 HIS B N 1
ATOM 2148 C CA . HIS B 1 67 ? 6.137 25.484 28.031 1 97 67 HIS B CA 1
ATOM 2149 C C . HIS B 1 67 ? 7.152 24.359 27.844 1 97 67 HIS B C 1
ATOM 2151 O O . HIS B 1 67 ? 6.785 23.219 27.531 1 97 67 HIS B O 1
ATOM 2157 N N . ALA B 1 68 ? 8.375 24.719 28.016 1 93.81 68 ALA B N 1
ATOM 2158 C CA . ALA B 1 68 ? 9.477 23.812 27.75 1 93.81 68 ALA B CA 1
ATOM 2159 C C . ALA B 1 68 ? 9.344 22.531 28.578 1 93.81 68 ALA B C 1
ATOM 2161 O O . ALA B 1 68 ? 9.742 21.453 28.141 1 93.81 68 ALA B O 1
ATOM 2162 N N . ASP B 1 69 ? 8.812 22.625 29.719 1 95.38 69 ASP B N 1
ATOM 2163 C CA . ASP B 1 69 ? 8.656 21.484 30.625 1 95.38 69 ASP B CA 1
ATOM 2164 C C . ASP B 1 69 ? 7.609 20.5 30.109 1 95.38 69 ASP B C 1
ATOM 2166 O O . ASP B 1 69 ? 7.52 19.375 30.578 1 95.38 69 ASP B O 1
ATOM 2170 N N . GLU B 1 70 ? 6.855 20.875 29.062 1 96.25 70 GLU B N 1
ATOM 2171 C CA . GLU B 1 70 ? 5.789 20.047 28.516 1 96.25 70 GLU B CA 1
ATOM 2172 C C . GLU B 1 70 ? 6.191 19.469 27.156 1 96.25 70 GLU B C 1
ATOM 2174 O O . GLU B 1 70 ? 5.348 18.953 26.422 1 96.25 70 GLU B O 1
ATOM 2179 N N . LEU B 1 71 ? 7.457 19.516 26.891 1 95.31 71 LEU B N 1
ATOM 2180 C CA . LEU B 1 71 ? 7.957 19.109 25.578 1 95.31 71 LEU B CA 1
ATOM 2181 C C . LEU B 1 71 ? 7.555 17.672 25.266 1 95.31 71 LEU B C 1
ATOM 2183 O O . LEU B 1 71 ? 6.996 17.391 24.203 1 95.31 71 LEU B O 1
ATOM 2187 N N . SER B 1 72 ? 7.805 16.781 26.172 1 96.06 72 SER B N 1
ATOM 2188 C CA . SER B 1 72 ? 7.535 15.367 25.953 1 96.06 72 SER B CA 1
ATOM 2189 C C . SER B 1 72 ? 6.051 15.117 25.719 1 96.06 72 SER B C 1
ATOM 2191 O O . SER B 1 72 ? 5.672 14.414 24.766 1 96.06 72 SER B O 1
ATOM 2193 N N . GLU B 1 73 ? 5.242 15.664 26.562 1 96.56 73 GLU B N 1
ATOM 2194 C CA . GLU B 1 73 ? 3.795 15.516 26.438 1 96.56 73 GLU B CA 1
ATOM 2195 C C . GLU B 1 73 ? 3.285 16.125 25.141 1 96.56 73 GLU B C 1
ATOM 2197 O O . GLU B 1 73 ? 2.391 15.57 24.5 1 96.56 73 GLU B O 1
ATOM 2202 N N . TYR B 1 74 ? 3.807 17.234 24.828 1 97.31 74 TYR B N 1
ATOM 2203 C CA . TYR B 1 74 ? 3.42 17.938 23.609 1 97.31 74 TYR B CA 1
ATOM 2204 C C . TYR B 1 74 ? 3.762 17.109 22.375 1 97.31 74 TYR B C 1
ATOM 2206 O O . TYR B 1 74 ? 2.918 16.906 21.5 1 97.31 74 TYR B O 1
ATOM 2214 N N . ILE B 1 75 ? 4.957 16.578 22.297 1 97.75 75 ILE B N 1
ATOM 2215 C CA . ILE B 1 75 ? 5.391 15.789 21.156 1 97.75 75 ILE B CA 1
ATOM 2216 C C . ILE B 1 75 ? 4.559 14.508 21.078 1 97.75 75 ILE B C 1
ATOM 2218 O O . ILE B 1 75 ? 4.18 14.07 19.984 1 97.75 75 ILE B O 1
ATOM 2222 N N . SER B 1 76 ? 4.277 13.953 22.203 1 98.12 76 SER B N 1
ATOM 2223 C CA . SER B 1 76 ? 3.41 12.773 22.234 1 98.12 76 SER B CA 1
ATOM 2224 C C . SER B 1 76 ? 2.039 13.086 21.641 1 98.12 76 SER B C 1
ATOM 2226 O O . SER B 1 76 ? 1.467 12.266 20.922 1 98.12 76 SER B O 1
ATOM 2228 N N . ALA B 1 77 ? 1.531 14.219 21.984 1 98.12 77 ALA B N 1
ATOM 2229 C CA . ALA B 1 77 ? 0.23 14.625 21.469 1 98.12 77 ALA B CA 1
ATOM 2230 C C . ALA B 1 77 ? 0.278 14.797 19.953 1 98.12 77 ALA B C 1
ATOM 2232 O O . ALA B 1 77 ? -0.663 14.43 19.25 1 98.12 77 ALA B O 1
ATOM 2233 N N . VAL B 1 78 ? 1.331 15.344 19.453 1 98.31 78 VAL B N 1
ATOM 2234 C CA . VAL B 1 78 ? 1.516 15.523 18.016 1 98.31 78 VAL B CA 1
ATOM 2235 C C . VAL B 1 78 ? 1.589 14.156 17.328 1 98.31 78 VAL B C 1
ATOM 2237 O O . VAL B 1 78 ? 0.9 13.914 16.344 1 98.31 78 VAL B O 1
ATOM 2240 N N . GLN B 1 79 ? 2.367 13.281 17.891 1 98.62 79 GLN B N 1
ATOM 2241 C CA . GLN B 1 79 ? 2.514 11.945 17.328 1 98.62 79 GLN B CA 1
ATOM 2242 C C . GLN B 1 79 ? 1.182 11.195 17.328 1 98.62 79 GLN B C 1
ATOM 2244 O O . GLN B 1 79 ? 0.888 10.445 16.406 1 98.62 79 GLN B O 1
ATOM 2249 N N . ALA B 1 80 ? 0.444 11.406 18.359 1 98.56 80 ALA B N 1
ATOM 2250 C CA . ALA B 1 80 ? -0.864 10.766 18.453 1 98.56 80 ALA B CA 1
ATOM 2251 C C . ALA B 1 80 ? -1.776 11.203 17.312 1 98.56 80 ALA B C 1
ATOM 2253 O O . ALA B 1 80 ? -2.539 10.398 16.781 1 98.56 80 ALA B O 1
ATOM 2254 N N . LEU B 1 81 ? -1.745 12.461 16.984 1 98.75 81 LEU B N 1
ATOM 2255 C CA . LEU B 1 81 ? -2.543 12.953 15.859 1 98.75 81 LEU B CA 1
ATOM 2256 C C . LEU B 1 81 ? -2.104 12.305 14.555 1 98.75 81 LEU B C 1
ATOM 2258 O O . LEU B 1 81 ? -2.941 11.867 13.766 1 98.75 81 LEU B O 1
ATOM 2262 N N . LEU B 1 82 ? -0.786 12.242 14.312 1 98.88 82 LEU B N 1
ATOM 2263 C CA . LEU B 1 82 ? -0.253 11.625 13.109 1 98.88 82 LEU B CA 1
ATOM 2264 C C . LEU B 1 82 ? -0.671 10.156 13.016 1 98.88 82 LEU B C 1
ATOM 2266 O O . LEU B 1 82 ? -1.091 9.695 11.953 1 98.88 82 LEU B O 1
ATOM 2270 N N . ALA B 1 83 ? -0.593 9.469 14.148 1 98.88 83 ALA B N 1
ATOM 2271 C CA . ALA B 1 83 ? -0.99 8.062 14.203 1 98.88 83 ALA B CA 1
ATOM 2272 C C . ALA B 1 83 ? -2.477 7.902 13.891 1 98.88 83 ALA B C 1
ATOM 2274 O O . ALA B 1 83 ? -2.875 6.961 13.203 1 98.88 83 ALA B O 1
ATOM 2275 N N . ARG B 1 84 ? -3.271 8.766 14.398 1 98.81 84 ARG B N 1
ATOM 2276 C CA . ARG B 1 84 ? -4.715 8.703 14.211 1 98.81 84 ARG B CA 1
ATOM 2277 C C . ARG B 1 84 ? -5.078 8.859 12.734 1 98.81 84 ARG B C 1
ATOM 2279 O O . ARG B 1 84 ? -5.887 8.094 12.203 1 98.81 84 ARG B O 1
ATOM 2286 N N . TYR B 1 85 ? -4.449 9.836 12.086 1 98.81 85 TYR B N 1
ATOM 2287 C CA . TYR B 1 85 ? -4.68 10 10.656 1 98.81 85 TYR B CA 1
ATOM 2288 C C . TYR B 1 85 ? -4.199 8.773 9.883 1 98.81 85 TYR B C 1
ATOM 2290 O O . TYR B 1 85 ? -4.895 8.289 8.984 1 98.81 85 TYR B O 1
ATOM 2298 N N . LEU B 1 86 ? -3.047 8.242 10.203 1 98.81 86 LEU B N 1
ATOM 2299 C CA . LEU B 1 86 ? -2.402 7.16 9.469 1 98.81 86 LEU B CA 1
ATOM 2300 C C . LEU B 1 86 ? -3.273 5.906 9.477 1 98.81 86 LEU B C 1
ATOM 2302 O O . LEU B 1 86 ? -3.309 5.168 8.492 1 98.81 86 LEU B O 1
ATOM 2306 N N . ALA B 1 87 ? -4.02 5.715 10.555 1 98.38 87 ALA B N 1
ATOM 2307 C CA . ALA B 1 87 ? -4.859 4.527 10.688 1 98.38 87 ALA B CA 1
ATOM 2308 C C . ALA B 1 87 ? -6.336 4.902 10.742 1 98.38 87 ALA B C 1
ATOM 2310 O O . ALA B 1 87 ? -7.148 4.16 11.305 1 98.38 87 ALA B O 1
ATOM 2311 N N . PHE B 1 88 ? -6.676 6.094 10.289 1 98.62 88 PHE B N 1
ATOM 2312 C CA . PHE B 1 88 ? -8.047 6.594 10.359 1 98.62 88 PHE B CA 1
ATOM 2313 C C . PHE B 1 88 ? -9.008 5.617 9.695 1 98.62 88 PHE B C 1
ATOM 2315 O O . PHE B 1 88 ? -8.75 5.125 8.602 1 98.62 88 PHE B O 1
ATOM 2322 N N . PRO B 1 89 ? -10.117 5.266 10.312 1 97.88 89 PRO B N 1
ATOM 2323 C CA . PRO B 1 89 ? -11.039 4.266 9.781 1 97.88 89 PRO B CA 1
ATOM 2324 C C . PRO B 1 89 ? -11.945 4.824 8.68 1 97.88 89 PRO B C 1
ATOM 2326 O O . PRO B 1 89 ? -13.164 4.633 8.727 1 97.88 89 PRO B O 1
ATOM 2329 N N . ALA B 1 90 ? -11.43 5.5 7.723 1 98.19 90 ALA B N 1
ATOM 2330 C CA . ALA B 1 90 ? -12.016 6.016 6.488 1 98.19 90 ALA B CA 1
ATOM 2331 C C . ALA B 1 90 ? -10.938 6.539 5.547 1 98.19 90 ALA B C 1
ATOM 2333 O O . ALA B 1 90 ? -9.852 6.926 5.988 1 98.19 90 ALA B O 1
ATOM 2334 N N . PRO B 1 91 ? -11.195 6.535 4.238 1 98.69 91 PRO B N 1
ATOM 2335 C CA . PRO B 1 91 ? -10.219 7.141 3.326 1 98.69 91 PRO B CA 1
ATOM 2336 C C . PRO B 1 91 ? -9.992 8.625 3.613 1 98.69 91 PRO B C 1
ATOM 2338 O O . PRO B 1 91 ? -10.938 9.352 3.93 1 98.69 91 PRO B O 1
ATOM 2341 N N . THR B 1 92 ? -8.758 9.07 3.57 1 98.94 92 THR B N 1
ATOM 2342 C CA . THR B 1 92 ? -8.422 10.469 3.83 1 98.94 92 THR B CA 1
ATOM 2343 C C . THR B 1 92 ? -7.617 11.055 2.674 1 98.94 92 THR B C 1
ATOM 2345 O O . THR B 1 92 ? -6.781 10.367 2.08 1 98.94 92 THR B O 1
ATOM 2348 N N . VAL B 1 93 ? -7.895 12.312 2.324 1 98.94 93 VAL B N 1
ATOM 2349 C CA . VAL B 1 93 ? -7.148 13.047 1.303 1 98.94 93 VAL B CA 1
ATOM 2350 C C . VAL B 1 93 ? -6.711 14.398 1.854 1 98.94 93 VAL B C 1
AT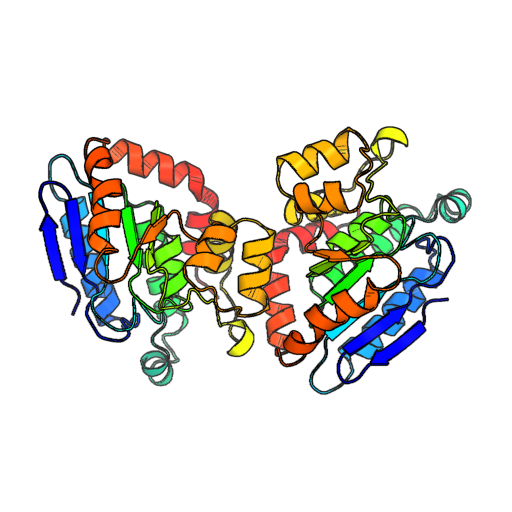OM 2352 O O . VAL B 1 93 ? -7.523 15.141 2.412 1 98.94 93 VAL B O 1
ATOM 2355 N N . ALA B 1 94 ? -5.453 14.711 1.753 1 98.88 94 ALA B N 1
ATOM 2356 C CA . ALA B 1 94 ? -4.965 16.047 2.07 1 98.88 94 ALA B CA 1
ATOM 2357 C C . ALA B 1 94 ? -5.012 16.953 0.844 1 98.88 94 ALA B C 1
ATOM 2359 O O . ALA B 1 94 ? -4.418 16.641 -0.19 1 98.88 94 ALA B O 1
ATOM 2360 N N . ALA B 1 95 ? -5.738 17.984 0.926 1 98.69 95 ALA B N 1
ATOM 2361 C CA . ALA B 1 95 ? -5.762 19.047 -0.073 1 98.69 95 ALA B CA 1
ATOM 2362 C C . ALA B 1 95 ? -4.855 20.203 0.341 1 98.69 95 ALA B C 1
ATOM 2364 O O . ALA B 1 95 ? -5.277 21.109 1.078 1 98.69 95 ALA B O 1
ATOM 2365 N N . VAL B 1 96 ? -3.658 20.219 -0.234 1 98 96 VAL B N 1
ATOM 2366 C CA . VAL B 1 96 ? -2.592 21.109 0.236 1 98 96 VAL B CA 1
ATOM 2367 C C . VAL B 1 96 ? -2.504 22.344 -0.663 1 98 96 VAL B C 1
ATOM 2369 O O . VAL B 1 96 ? -1.815 22.312 -1.686 1 98 96 VAL B O 1
ATOM 2372 N N . GLN B 1 97 ? -3.064 23.469 -0.343 1 91.75 97 GLN B N 1
ATOM 2373 C CA . GLN B 1 97 ? -3.135 24.672 -1.15 1 91.75 97 GLN B CA 1
ATOM 2374 C C . GLN B 1 97 ? -1.949 25.594 -0.869 1 91.75 97 GLN B C 1
ATOM 2376 O O . GLN B 1 97 ? -1.722 26.562 -1.597 1 91.75 97 GLN B O 1
ATOM 2381 N N . GLY B 1 98 ? -1.112 25.391 0.041 1 90.44 98 GLY B N 1
ATOM 2382 C CA . GLY B 1 98 ? -0.003 26.25 0.413 1 90.44 98 GLY B CA 1
ATOM 2383 C C . GLY B 1 98 ? 1.163 25.5 1.022 1 90.44 98 GLY B C 1
ATOM 2384 O O . GLY B 1 98 ? 1.38 24.328 0.712 1 90.44 98 GLY B O 1
ATOM 2385 N N . HIS B 1 99 ? 1.897 26.25 1.779 1 95.69 99 HIS B N 1
ATOM 2386 C CA . HIS B 1 99 ? 3.088 25.688 2.398 1 95.69 99 HIS B CA 1
ATOM 2387 C C . HIS B 1 99 ? 2.717 24.625 3.434 1 95.69 99 HIS B C 1
ATOM 2389 O O . HIS B 1 99 ? 1.747 24.797 4.176 1 95.69 99 HIS B O 1
ATOM 2395 N N . ASN B 1 100 ? 3.361 23.594 3.453 1 97.44 100 ASN B N 1
ATOM 2396 C CA . ASN B 1 100 ? 3.254 22.516 4.422 1 97.44 100 ASN B CA 1
ATOM 2397 C C . ASN B 1 100 ? 4.625 22.078 4.93 1 97.44 100 ASN B C 1
ATOM 2399 O O . ASN B 1 100 ? 5.328 21.312 4.262 1 97.44 100 ASN B O 1
ATOM 2403 N N . PHE B 1 101 ? 4.984 22.453 6.156 1 98.06 101 PHE B N 1
ATOM 2404 C CA . PHE B 1 101 ? 6.34 22.359 6.684 1 98.06 101 PHE B CA 1
ATOM 2405 C C . PHE B 1 101 ? 6.371 21.5 7.941 1 98.06 101 PHE B C 1
ATOM 2407 O O . PHE B 1 101 ? 5.465 21.578 8.773 1 98.06 101 PHE B O 1
ATOM 2414 N N . GLY B 1 102 ? 7.465 20.797 8.133 1 98.19 102 GLY B N 1
ATOM 2415 C CA . GLY B 1 102 ? 7.699 20.047 9.359 1 98.19 102 GLY B CA 1
ATOM 2416 C C . GLY B 1 102 ? 6.543 19.141 9.734 1 98.19 102 GLY B C 1
ATOM 2417 O O . GLY B 1 102 ? 6.082 18.344 8.922 1 98.19 102 GLY B O 1
ATOM 2418 N N . GLY B 1 103 ? 6.027 19.391 10.922 1 98.25 103 GLY B N 1
ATOM 2419 C CA . GLY B 1 103 ? 4.867 18.625 11.367 1 98.25 103 GLY B CA 1
ATOM 2420 C C . GLY B 1 103 ? 3.693 18.719 10.406 1 98.25 103 GLY B C 1
ATOM 2421 O O . GLY B 1 103 ? 2.918 17.766 10.273 1 98.25 103 GLY B O 1
ATOM 2422 N N . GLY B 1 104 ? 3.533 19.828 9.789 1 98.5 104 GLY B N 1
ATOM 2423 C CA . GLY B 1 104 ? 2.482 19.984 8.797 1 98.5 104 GLY B CA 1
ATOM 2424 C C . GLY B 1 104 ? 2.662 19.094 7.59 1 98.5 104 GLY B C 1
ATOM 2425 O O . GLY B 1 104 ? 1.694 18.531 7.078 1 98.5 104 GLY B O 1
ATOM 2426 N N . ALA B 1 105 ? 3.891 19 7.09 1 98.75 105 ALA B N 1
ATOM 2427 C CA . ALA B 1 105 ? 4.219 18.078 6.008 1 98.75 105 ALA B CA 1
ATOM 2428 C C . ALA B 1 105 ? 3.936 16.625 6.406 1 98.75 105 ALA B C 1
ATOM 2430 O O . ALA B 1 105 ? 3.393 15.852 5.617 1 98.75 105 ALA B O 1
ATOM 2431 N N . MET B 1 106 ? 4.262 16.297 7.617 1 98.88 106 MET B N 1
ATOM 2432 C CA . MET B 1 106 ? 4.035 14.945 8.125 1 98.88 106 MET B CA 1
ATOM 2433 C C . MET B 1 106 ? 2.543 14.664 8.273 1 98.88 106 MET B C 1
ATOM 2435 O O . MET B 1 106 ? 2.094 13.539 8.062 1 98.88 106 MET B O 1
ATOM 2439 N N . LEU B 1 107 ? 1.84 15.695 8.648 1 98.88 107 LEU B N 1
ATOM 2440 C CA . LEU B 1 107 ? 0.389 15.547 8.703 1 98.88 107 LEU B CA 1
ATOM 2441 C C . LEU B 1 107 ? -0.173 15.211 7.324 1 98.88 107 LEU B C 1
ATOM 2443 O O . LEU B 1 107 ? -1.011 14.312 7.195 1 98.88 107 LEU B O 1
ATOM 2447 N N . ALA B 1 108 ? 0.25 15.906 6.309 1 98.88 108 ALA B N 1
ATOM 2448 C CA . ALA B 1 108 ? -0.174 15.586 4.945 1 98.88 108 ALA B CA 1
ATOM 2449 C C . ALA B 1 108 ? 0.209 14.156 4.574 1 98.88 108 ALA B C 1
ATOM 2451 O O . ALA B 1 108 ? -0.597 13.414 4.004 1 98.88 108 ALA B O 1
ATOM 2452 N N . LEU B 1 109 ? 1.427 13.711 4.93 1 98.88 109 LEU B N 1
ATOM 2453 C CA . LEU B 1 109 ? 1.924 12.375 4.605 1 98.88 109 LEU B CA 1
ATOM 2454 C C . LEU B 1 109 ? 1.091 11.305 5.297 1 98.88 109 LEU B C 1
ATOM 2456 O O . LEU B 1 109 ? 0.978 10.18 4.801 1 98.88 109 LEU B O 1
ATOM 2460 N N . ALA B 1 110 ? 0.479 11.656 6.453 1 98.88 110 ALA B N 1
ATOM 2461 C CA . ALA B 1 110 ? -0.297 10.688 7.215 1 98.88 110 ALA B CA 1
ATOM 2462 C C . ALA B 1 110 ? -1.624 10.383 6.527 1 98.88 110 ALA B C 1
ATOM 2464 O O . ALA B 1 110 ? -2.297 9.406 6.867 1 98.88 110 ALA B O 1
ATOM 2465 N N . HIS B 1 111 ? -2.033 11.227 5.602 1 98.88 111 HIS B N 1
ATOM 2466 C CA . HIS B 1 111 ? -3.246 10.977 4.832 1 98.88 111 HIS B CA 1
ATOM 2467 C C . HIS B 1 111 ? -3.02 9.883 3.791 1 98.88 111 HIS B C 1
ATOM 2469 O O . HIS B 1 111 ? -1.879 9.617 3.402 1 98.88 111 HIS B O 1
ATOM 2475 N N . ASP B 1 112 ? -4.094 9.258 3.35 1 98.81 112 ASP B N 1
ATOM 2476 C CA . ASP B 1 112 ? -4.012 8.211 2.336 1 98.81 112 ASP B CA 1
ATOM 2477 C C . ASP B 1 112 ? -3.535 8.781 1 1 98.81 112 ASP B C 1
ATOM 2479 O O . ASP B 1 112 ? -2.74 8.148 0.3 1 98.81 112 ASP B O 1
ATOM 2483 N N . PHE B 1 113 ? -4.098 9.922 0.632 1 98.81 113 PHE B N 1
ATOM 2484 C CA . PHE B 1 113 ? -3.787 10.586 -0.627 1 98.81 113 PHE B CA 1
ATOM 2485 C C . PHE B 1 113 ? -3.516 12.07 -0.402 1 98.81 113 PHE B C 1
ATOM 2487 O O . PHE B 1 113 ? -3.949 12.641 0.602 1 98.81 113 PHE B O 1
ATOM 2494 N N . ARG B 1 114 ? -2.76 12.648 -1.337 1 98.75 114 ARG B N 1
ATOM 2495 C CA . ARG B 1 114 ? -2.393 14.062 -1.241 1 98.75 114 ARG B CA 1
ATOM 2496 C C . ARG B 1 114 ? -2.51 14.75 -2.598 1 98.75 114 ARG B C 1
ATOM 2498 O O . ARG B 1 114 ? -2.029 14.227 -3.605 1 98.75 114 ARG B O 1
ATOM 2505 N N . VAL B 1 115 ? -3.186 15.867 -2.588 1 98.69 115 VAL B N 1
ATOM 2506 C CA . VAL B 1 115 ? -3.246 16.781 -3.727 1 98.69 115 VAL B CA 1
ATOM 2507 C C . VAL B 1 115 ? -2.59 18.109 -3.357 1 98.69 115 VAL B C 1
ATOM 2509 O O . VAL B 1 115 ? -2.859 18.672 -2.291 1 98.69 115 VAL B O 1
ATOM 2512 N N . MET B 1 116 ? -1.7 18.547 -4.199 1 98.25 116 MET B N 1
ATOM 2513 C CA . MET B 1 116 ? -1.016 19.797 -3.895 1 98.25 116 MET B CA 1
ATOM 2514 C C . MET B 1 116 ? -1.174 20.797 -5.039 1 98.25 116 MET B C 1
ATOM 2516 O O . MET B 1 116 ? -1.278 20.406 -6.203 1 98.25 116 MET B O 1
ATOM 2520 N N . ARG B 1 117 ? -1.239 22.031 -4.652 1 97.19 117 ARG B N 1
ATOM 2521 C CA . ARG B 1 117 ? -1.243 23.078 -5.672 1 97.19 117 ARG B CA 1
ATOM 2522 C C . ARG B 1 117 ? 0.039 23.031 -6.496 1 97.19 117 ARG B C 1
ATOM 2524 O O . ARG B 1 117 ? 1.128 22.844 -5.949 1 97.19 117 ARG B O 1
ATOM 2531 N N . ALA B 1 118 ? -0.096 23.328 -7.77 1 95.56 118 ALA B N 1
ATOM 2532 C CA . ALA B 1 118 ? 1.023 23.156 -8.695 1 95.56 118 ALA B CA 1
ATOM 2533 C C . ALA B 1 118 ? 1.974 24.344 -8.625 1 95.56 118 ALA B C 1
ATOM 2535 O O . ALA B 1 118 ? 3.193 24.172 -8.695 1 95.56 118 ALA B O 1
ATOM 2536 N N . ASP B 1 119 ? 1.447 25.5 -8.477 1 94.06 119 ASP B N 1
ATOM 2537 C CA . ASP B 1 119 ? 2.236 26.688 -8.789 1 94.06 119 ASP B CA 1
ATOM 2538 C C . ASP B 1 119 ? 2.625 27.438 -7.516 1 94.06 119 ASP B C 1
ATOM 2540 O O . ASP B 1 119 ? 3.295 28.469 -7.578 1 94.06 119 ASP B O 1
ATOM 2544 N N . ARG B 1 120 ? 2.143 27 -6.398 1 91.94 120 ARG B N 1
ATOM 2545 C CA . ARG B 1 120 ? 2.443 27.719 -5.156 1 91.94 120 ARG B CA 1
ATOM 2546 C C . ARG B 1 120 ? 2.543 26.734 -3.986 1 91.94 120 ARG B C 1
ATOM 2548 O O . ARG B 1 120 ? 1.834 25.734 -3.949 1 91.94 120 ARG B O 1
ATOM 2555 N N . GLY B 1 121 ? 3.396 27.141 -3.053 1 94.06 121 GLY B N 1
ATOM 2556 C CA . GLY B 1 121 ? 3.574 26.359 -1.845 1 94.06 121 GLY B CA 1
ATOM 2557 C C . GLY B 1 121 ? 4.688 25.328 -1.961 1 94.06 121 GLY B C 1
ATOM 2558 O O . GLY B 1 121 ? 5.109 24.984 -3.068 1 94.06 121 GLY B O 1
ATOM 2559 N N . TYR B 1 122 ? 5.152 24.891 -0.791 1 98.06 122 TYR B N 1
ATOM 2560 C CA . TYR B 1 122 ? 6.23 23.906 -0.717 1 98.06 122 TYR B CA 1
ATOM 2561 C C . TYR B 1 122 ? 5.926 22.844 0.326 1 98.06 122 TYR B C 1
ATOM 2563 O O . TYR B 1 122 ? 5.328 23.125 1.365 1 98.06 122 TYR B O 1
ATOM 2571 N N . PHE B 1 123 ? 6.254 21.641 -0.055 1 98.69 123 PHE B N 1
ATOM 2572 C CA . PHE B 1 123 ? 6.504 20.594 0.93 1 98.69 123 PHE B CA 1
ATOM 2573 C C . PHE B 1 123 ? 7.938 20.672 1.438 1 98.69 123 PHE B C 1
ATOM 2575 O O . PHE B 1 123 ? 8.883 20.719 0.646 1 98.69 123 PHE B O 1
ATOM 2582 N N . CYS B 1 124 ? 8.102 20.656 2.803 1 98.81 124 CYS B N 1
ATOM 2583 C CA . CYS B 1 124 ? 9.461 20.781 3.324 1 98.81 124 CYS B CA 1
ATOM 2584 C C . CYS B 1 124 ? 9.562 20.188 4.73 1 98.81 124 CYS B C 1
ATOM 2586 O O . CYS B 1 124 ? 8.664 20.391 5.555 1 98.81 124 CYS B O 1
ATOM 2588 N N . LEU B 1 125 ? 10.641 19.438 4.988 1 98.75 125 LEU B N 1
ATOM 2589 C CA . LEU B 1 125 ? 11.055 19 6.32 1 98.75 125 LEU B CA 1
ATOM 2590 C C . LEU B 1 125 ? 12.297 19.75 6.777 1 98.75 125 LEU B C 1
ATOM 2592 O O . LEU B 1 125 ? 13.422 19.281 6.594 1 98.75 125 LEU B O 1
ATOM 2596 N N . PRO B 1 126 ? 12.086 20.844 7.438 1 98.19 126 PRO B N 1
ATOM 2597 C CA . PRO B 1 126 ? 13.203 21.766 7.676 1 98.19 126 PRO B CA 1
ATOM 2598 C C . PRO B 1 126 ? 13.969 21.453 8.953 1 98.19 126 PRO B C 1
ATOM 2600 O O . PRO B 1 126 ? 14.812 22.234 9.391 1 98.19 126 PRO B O 1
ATOM 2603 N N . GLU B 1 127 ? 13.758 20.359 9.633 1 97 127 GLU B N 1
ATOM 2604 C CA . GLU B 1 127 ? 14.359 19.984 10.914 1 97 127 GLU B CA 1
ATOM 2605 C C . GLU B 1 127 ? 15.883 20.062 10.859 1 97 127 GLU B C 1
ATOM 2607 O O . GLU B 1 127 ? 16.516 20.516 11.82 1 97 127 GLU B O 1
ATOM 2612 N N . VAL B 1 128 ? 16.438 19.703 9.758 1 97.25 128 VAL B N 1
ATOM 2613 C CA . VAL B 1 128 ? 17.891 19.734 9.609 1 97.25 128 VAL B CA 1
ATOM 2614 C C . VAL B 1 128 ? 18.391 21.172 9.727 1 97.25 128 VAL B C 1
ATOM 2616 O O . VAL B 1 128 ? 19.422 21.422 10.359 1 97.25 128 VAL B O 1
ATOM 2619 N N . ASP B 1 129 ? 17.719 22.094 9.133 1 96.62 129 ASP B N 1
ATOM 2620 C CA . ASP B 1 129 ? 18.109 23.5 9.18 1 96.62 129 ASP B CA 1
ATOM 2621 C C . ASP B 1 129 ? 17.859 24.094 10.57 1 96.62 129 ASP B C 1
ATOM 2623 O O . ASP B 1 129 ? 18.578 25 10.992 1 96.62 129 ASP B O 1
ATOM 2627 N N . LEU B 1 130 ? 16.922 23.547 11.266 1 94.75 130 LEU B N 1
ATOM 2628 C CA . LEU B 1 130 ? 16.547 24.047 12.578 1 94.75 130 LEU B CA 1
ATOM 2629 C C . LEU B 1 130 ? 17.359 23.375 13.68 1 94.75 130 LEU B C 1
ATOM 2631 O O . LEU B 1 130 ? 17.219 23.734 14.852 1 94.75 130 LEU B O 1
ATOM 2635 N N . GLY B 1 131 ? 18.109 22.375 13.32 1 94.69 131 GLY B N 1
ATOM 2636 C CA . GLY B 1 131 ? 18.859 21.609 14.312 1 94.69 131 GLY B CA 1
ATOM 2637 C C . GLY B 1 131 ? 17.969 20.766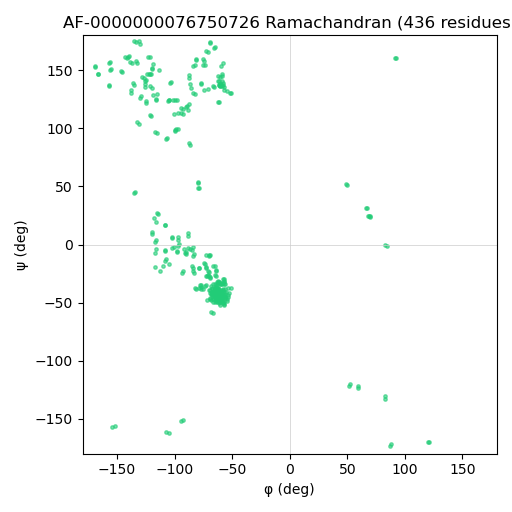 15.203 1 94.69 131 GLY B C 1
ATOM 2638 O O . GLY B 1 131 ? 18.266 20.562 16.375 1 94.69 131 GLY B O 1
ATOM 2639 N N . MET B 1 132 ? 16.844 20.422 14.758 1 93.31 132 MET B N 1
ATOM 2640 C CA . MET B 1 132 ? 15.891 19.609 15.516 1 93.31 132 MET B CA 1
ATOM 2641 C C . MET B 1 132 ? 15.883 18.172 15 1 93.31 132 MET B C 1
ATOM 2643 O O . MET B 1 132 ? 15.93 17.938 13.797 1 93.31 132 MET B O 1
ATOM 2647 N N . PRO B 1 133 ? 15.82 17.219 15.914 1 93.19 133 PRO B N 1
ATOM 2648 C CA . PRO B 1 133 ? 15.734 15.828 15.477 1 93.19 133 PRO B CA 1
ATOM 2649 C C . PRO B 1 133 ? 14.312 15.422 15.086 1 93.19 133 PRO B C 1
ATOM 2651 O O . PRO B 1 133 ? 13.352 16.109 15.438 1 93.19 133 PRO B O 1
ATOM 2654 N N . PHE B 1 134 ? 14.195 14.398 14.305 1 96.69 134 PHE B N 1
ATOM 2655 C CA . PHE B 1 134 ? 12.953 13.648 14.18 1 96.69 134 PHE B CA 1
ATOM 2656 C C . PHE B 1 134 ? 12.859 12.586 15.273 1 96.69 134 PHE B C 1
ATOM 2658 O O . PHE B 1 134 ? 13.852 11.938 15.602 1 96.69 134 PHE B O 1
ATOM 2665 N N . THR B 1 135 ? 11.719 12.492 15.875 1 97.44 135 THR B N 1
ATOM 2666 C CA . THR B 1 135 ? 11.562 11.336 16.75 1 97.44 135 THR B CA 1
ATOM 2667 C C . THR B 1 135 ? 11.594 10.039 15.953 1 97.44 135 THR B C 1
ATOM 2669 O O . THR B 1 135 ? 11.516 10.062 14.719 1 97.44 135 THR B O 1
ATOM 2672 N N . ALA B 1 136 ? 11.672 8.914 16.641 1 97.69 136 ALA B N 1
ATOM 2673 C CA . ALA B 1 136 ? 11.625 7.617 15.977 1 97.69 136 ALA B CA 1
ATOM 2674 C C . ALA B 1 136 ? 10.305 7.426 15.242 1 97.69 136 ALA B C 1
ATOM 2676 O O . ALA B 1 136 ? 10.273 6.891 14.133 1 97.69 136 ALA B O 1
ATOM 2677 N N . GLY B 1 137 ? 9.203 7.844 15.883 1 98.38 137 GLY B N 1
ATOM 2678 C CA . GLY B 1 137 ? 7.895 7.734 15.266 1 98.38 137 GLY B CA 1
ATOM 2679 C C . GLY B 1 137 ? 7.754 8.586 14.016 1 98.38 137 GLY B C 1
ATOM 2680 O O . GLY B 1 137 ? 7.227 8.125 13 1 98.38 137 GLY B O 1
ATOM 2681 N N . MET B 1 138 ? 8.289 9.781 14.078 1 98.44 138 MET B N 1
ATOM 2682 C CA . MET B 1 138 ? 8.234 10.688 12.93 1 98.44 138 MET B CA 1
ATOM 2683 C C . MET B 1 138 ? 9.102 10.164 11.789 1 98.44 138 MET B C 1
ATOM 2685 O O . MET B 1 138 ? 8.695 10.219 10.625 1 98.44 138 MET B O 1
ATOM 2689 N N . THR B 1 139 ? 10.266 9.68 12.148 1 98.5 139 THR B N 1
ATOM 2690 C CA . THR B 1 139 ? 11.148 9.07 11.156 1 98.5 139 THR B CA 1
ATOM 2691 C C . THR B 1 139 ? 10.461 7.891 10.477 1 98.5 139 THR B C 1
ATOM 2693 O O . THR B 1 139 ? 10.484 7.773 9.25 1 98.5 139 THR B O 1
ATOM 2696 N N . ALA B 1 140 ? 9.797 7.062 11.25 1 98.56 140 ALA B N 1
ATOM 2697 C CA . ALA B 1 140 ? 9.109 5.891 10.719 1 98.56 140 ALA B CA 1
ATOM 2698 C C . ALA B 1 140 ? 7.98 6.301 9.773 1 98.56 140 ALA B C 1
ATOM 2700 O O . ALA B 1 140 ? 7.789 5.688 8.719 1 98.56 140 ALA B O 1
ATOM 2701 N N . LEU B 1 141 ? 7.242 7.32 10.125 1 98.81 141 LEU B N 1
ATOM 2702 C CA . LEU B 1 141 ? 6.148 7.801 9.289 1 98.81 141 LEU B CA 1
ATOM 2703 C C . LEU B 1 141 ? 6.668 8.266 7.93 1 98.81 141 LEU B C 1
ATOM 2705 O O . LEU B 1 141 ? 6.188 7.812 6.891 1 98.81 141 LEU B O 1
ATOM 2709 N N . VAL B 1 142 ? 7.699 9.125 7.938 1 98.81 142 VAL B N 1
ATOM 2710 C CA . VAL B 1 142 ? 8.227 9.688 6.695 1 98.81 142 VAL B CA 1
ATOM 2711 C C . VAL B 1 142 ? 8.773 8.57 5.812 1 98.81 142 VAL B C 1
ATOM 2713 O O . VAL B 1 142 ? 8.477 8.516 4.617 1 98.81 142 VAL B O 1
ATOM 2716 N N . ARG B 1 143 ? 9.469 7.621 6.375 1 98.44 143 ARG B N 1
ATOM 2717 C CA . ARG B 1 143 ? 10.086 6.531 5.625 1 98.44 143 ARG B CA 1
ATOM 2718 C C . ARG B 1 143 ? 9.031 5.586 5.059 1 98.44 143 ARG B C 1
ATOM 2720 O O . ARG B 1 143 ? 9.242 4.957 4.02 1 98.44 143 ARG B O 1
ATOM 2727 N N . SER B 1 144 ? 7.91 5.52 5.758 1 98.5 144 SER B N 1
ATOM 2728 C CA . SER B 1 144 ? 6.875 4.59 5.32 1 98.5 144 SER B CA 1
ATOM 2729 C C . SER B 1 144 ? 6.086 5.16 4.145 1 98.5 144 SER B C 1
ATOM 2731 O O . SER B 1 144 ? 5.488 4.406 3.369 1 98.5 144 SER B O 1
ATOM 2733 N N . ARG B 1 145 ? 6.156 6.512 3.992 1 98.62 145 ARG B N 1
ATOM 2734 C CA . ARG B 1 145 ? 5.242 7.145 3.049 1 98.62 145 ARG B CA 1
ATOM 2735 C C . ARG B 1 145 ? 5.984 7.66 1.822 1 98.62 145 ARG B C 1
ATOM 2737 O O . ARG B 1 145 ? 5.379 7.902 0.777 1 98.62 145 ARG B O 1
ATOM 2744 N N . LEU B 1 146 ? 7.289 7.805 1.963 1 98.56 146 LEU B N 1
ATOM 2745 C CA . LEU B 1 146 ? 8.094 8.312 0.856 1 98.56 146 LEU B CA 1
ATOM 2746 C C . LEU B 1 146 ? 9.047 7.242 0.338 1 98.56 146 LEU B C 1
ATOM 2748 O O . LEU B 1 146 ? 9.469 6.363 1.093 1 98.56 146 LEU B O 1
ATOM 2752 N N . GLU B 1 147 ? 9.344 7.352 -0.999 1 97.5 147 GLU B N 1
ATOM 2753 C CA . GLU B 1 147 ? 10.398 6.496 -1.535 1 97.5 147 GLU B CA 1
ATOM 2754 C C . GLU B 1 147 ? 11.711 6.719 -0.798 1 97.5 147 GLU B C 1
ATOM 2756 O O . GLU B 1 147 ? 11.961 7.801 -0.266 1 97.5 147 GLU B O 1
ATOM 2761 N N . LYS B 1 148 ? 12.57 5.762 -0.811 1 97.12 148 LYS B N 1
ATOM 2762 C CA . LYS B 1 148 ? 13.75 5.727 0.057 1 97.12 148 LYS B CA 1
ATOM 2763 C C . LYS B 1 148 ? 14.633 6.953 -0.165 1 97.12 148 LYS B C 1
ATOM 2765 O O . LYS B 1 148 ? 14.977 7.652 0.787 1 97.12 148 LYS B O 1
ATOM 2770 N N . GLN B 1 149 ? 14.906 7.223 -1.41 1 97.69 149 GLN B N 1
ATOM 2771 C CA . GLN B 1 149 ? 15.805 8.344 -1.691 1 97.69 149 GLN B CA 1
ATOM 2772 C C . GLN B 1 149 ? 15.109 9.68 -1.455 1 97.69 149 GLN B C 1
ATOM 2774 O O . GLN B 1 149 ? 15.734 10.641 -1.009 1 97.69 149 GLN B O 1
ATOM 2779 N N . THR B 1 150 ? 13.844 9.781 -1.748 1 98.5 150 THR B N 1
ATOM 2780 C CA . THR B 1 150 ? 13.078 11 -1.491 1 98.5 150 THR B CA 1
ATOM 2781 C C . THR B 1 150 ? 13.055 11.32 0.001 1 98.5 150 THR B C 1
ATOM 2783 O O . THR B 1 150 ? 13.258 12.461 0.401 1 98.5 150 THR B O 1
ATOM 2786 N N . ALA B 1 151 ? 12.82 10.289 0.817 1 98.69 151 ALA B N 1
ATOM 2787 C CA . ALA B 1 151 ? 12.82 10.484 2.266 1 98.69 151 ALA B CA 1
ATOM 2788 C C . ALA B 1 151 ? 14.18 10.977 2.75 1 98.69 151 ALA B C 1
ATOM 2790 O O . ALA B 1 151 ? 14.258 11.93 3.529 1 98.69 151 ALA B O 1
ATOM 2791 N N . HIS B 1 152 ? 15.188 10.312 2.277 1 98.56 152 HIS B N 1
ATOM 2792 C CA . HIS B 1 152 ? 16.547 10.688 2.674 1 98.56 152 HIS B CA 1
ATOM 2793 C C . HIS B 1 152 ? 16.844 12.141 2.316 1 98.56 152 HIS B C 1
ATOM 2795 O O . HIS B 1 152 ? 17.297 12.906 3.162 1 98.56 152 HIS B O 1
ATOM 2801 N N . GLU B 1 153 ? 16.547 12.453 1.108 1 98.69 153 GLU B N 1
ATOM 2802 C CA . GLU B 1 153 ? 16.812 13.812 0.635 1 98.69 153 GLU B CA 1
ATOM 2803 C C . GLU B 1 153 ? 15.984 14.836 1.399 1 98.69 153 GLU B C 1
ATOM 2805 O O . GLU B 1 153 ? 16.516 15.828 1.906 1 98.69 153 GLU B O 1
ATOM 2810 N N . ALA B 1 154 ? 14.727 14.594 1.513 1 98.75 154 ALA B N 1
ATOM 2811 C CA . ALA B 1 154 ? 13.844 15.539 2.186 1 98.75 154 ALA B CA 1
ATOM 2812 C C . ALA B 1 154 ? 14.273 15.766 3.633 1 98.75 154 ALA B C 1
ATOM 2814 O O . ALA B 1 154 ? 14.273 16.891 4.117 1 98.75 154 ALA B O 1
ATOM 2815 N N . MET B 1 155 ? 14.703 14.719 4.312 1 98.62 155 MET B N 1
ATOM 2816 C CA . MET B 1 155 ? 14.969 14.781 5.746 1 98.62 155 MET B CA 1
ATOM 2817 C C . MET B 1 155 ? 16.375 15.328 6.016 1 98.62 155 MET B C 1
ATOM 2819 O O . MET B 1 155 ? 16.609 15.93 7.062 1 98.62 155 MET B O 1
ATOM 2823 N N . THR B 1 156 ? 17.281 15.234 5.07 1 98.62 156 THR B N 1
ATOM 2824 C CA . THR B 1 156 ? 18.672 15.586 5.383 1 98.62 156 THR B CA 1
ATOM 2825 C C . THR B 1 156 ? 19.047 16.906 4.73 1 98.62 156 THR B C 1
ATOM 2827 O O . THR B 1 156 ? 20.062 17.516 5.086 1 98.62 156 THR B O 1
ATOM 2830 N N . THR B 1 157 ? 18.203 17.422 3.771 1 98.25 157 THR B N 1
ATOM 2831 C CA . THR B 1 157 ? 18.609 18.625 3.068 1 98.25 157 THR B CA 1
ATOM 2832 C C . THR B 1 157 ? 17.641 19.766 3.354 1 98.25 157 THR B C 1
ATOM 2834 O O . THR B 1 157 ? 17.969 20.938 3.139 1 98.25 157 THR B O 1
ATOM 2837 N N . GLY B 1 158 ? 16.484 19.438 3.791 1 98.12 158 GLY B N 1
ATOM 2838 C CA . GLY B 1 158 ? 15.469 20.469 3.945 1 98.12 158 GLY B CA 1
ATOM 2839 C C . GLY B 1 158 ? 15 21.047 2.625 1 98.12 158 GLY B C 1
ATOM 2840 O O . GLY B 1 158 ? 14.516 22.172 2.574 1 98.12 158 GLY B O 1
ATOM 2841 N N . ARG B 1 159 ? 15.148 20.266 1.564 1 98.38 159 ARG B N 1
ATOM 2842 C CA . ARG B 1 159 ? 14.742 20.719 0.236 1 98.38 159 ARG B CA 1
ATOM 2843 C C . ARG B 1 159 ? 13.266 21.094 0.207 1 98.38 159 ARG B C 1
ATOM 2845 O O . ARG B 1 159 ? 12.43 20.391 0.773 1 98.38 159 ARG B O 1
ATOM 2852 N N . ARG B 1 160 ? 12.984 22.203 -0.456 1 98.62 160 ARG B N 1
ATOM 2853 C CA . ARG B 1 160 ? 11.609 22.625 -0.712 1 98.62 160 ARG B CA 1
ATOM 2854 C C . ARG B 1 160 ? 11.102 22.062 -2.035 1 98.62 160 ARG B C 1
ATOM 2856 O O . ARG B 1 160 ? 11.688 22.328 -3.09 1 98.62 160 ARG B O 1
ATOM 2863 N N . TYR B 1 161 ? 10.094 21.281 -1.987 1 98.69 161 TYR B N 1
ATOM 2864 C CA . TYR B 1 161 ? 9.477 20.719 -3.186 1 98.69 161 TYR B CA 1
ATOM 2865 C C . TYR B 1 161 ? 8.211 21.484 -3.557 1 98.69 161 TYR B C 1
ATOM 2867 O O . TYR B 1 161 ? 7.219 21.453 -2.82 1 98.69 161 TYR B O 1
ATOM 2875 N N . GLY B 1 162 ? 8.25 22.203 -4.688 1 98.25 162 GLY B N 1
ATOM 2876 C CA . GLY B 1 162 ? 7 22.719 -5.219 1 98.25 162 GLY B CA 1
ATOM 2877 C C . GLY B 1 162 ? 6.082 21.641 -5.754 1 98.25 162 GLY B C 1
ATOM 2878 O O . GLY B 1 162 ? 6.449 20.469 -5.777 1 98.25 162 GLY B O 1
ATOM 2879 N N . GLY B 1 163 ? 4.887 22.016 -6.148 1 97.44 163 GLY B N 1
ATOM 2880 C CA . GLY B 1 163 ? 3.885 21.047 -6.555 1 97.44 163 GLY B CA 1
ATOM 2881 C C . GLY B 1 163 ? 4.379 20.094 -7.629 1 97.44 163 GLY B C 1
ATOM 2882 O O . GLY B 1 163 ? 4.195 18.875 -7.52 1 97.44 163 GLY B O 1
ATOM 2883 N N . VAL B 1 164 ? 5.031 20.578 -8.617 1 96.25 164 VAL B N 1
ATOM 2884 C CA . VAL B 1 164 ? 5.492 19.766 -9.742 1 96.25 164 VAL B CA 1
ATOM 2885 C C . VAL B 1 164 ? 6.605 18.828 -9.281 1 96.25 164 VAL B C 1
ATOM 2887 O O . VAL B 1 164 ? 6.578 17.641 -9.578 1 96.25 164 VAL B O 1
ATOM 2890 N N . ASP B 1 165 ? 7.551 19.406 -8.547 1 97.81 165 ASP B N 1
ATOM 2891 C CA . ASP B 1 165 ? 8.641 18.594 -8.016 1 97.81 165 ASP B CA 1
ATOM 2892 C C . ASP B 1 165 ? 8.125 17.531 -7.047 1 97.81 165 ASP B C 1
ATOM 2894 O O . ASP B 1 165 ? 8.633 16.406 -7.012 1 97.81 165 ASP B O 1
ATOM 2898 N N . ALA B 1 166 ? 7.141 17.875 -6.227 1 98.62 166 ALA B N 1
ATOM 2899 C CA . ALA B 1 166 ? 6.559 16.953 -5.262 1 98.62 166 ALA B CA 1
ATOM 2900 C C . ALA B 1 166 ? 5.891 15.773 -5.961 1 98.62 166 ALA B C 1
ATOM 2902 O O . ALA B 1 166 ? 5.996 14.633 -5.504 1 98.62 166 ALA B O 1
ATOM 2903 N N . ALA B 1 167 ? 5.23 16.047 -7.074 1 97.75 167 ALA B N 1
ATOM 2904 C CA . ALA B 1 167 ? 4.613 14.977 -7.855 1 97.75 167 ALA B CA 1
ATOM 2905 C C . ALA B 1 167 ? 5.668 14.07 -8.477 1 97.75 167 ALA B C 1
ATOM 2907 O O . ALA B 1 167 ? 5.543 12.844 -8.43 1 97.75 167 ALA B O 1
ATOM 2908 N N . ALA B 1 168 ? 6.734 14.672 -9.023 1 97.25 168 ALA B N 1
ATOM 2909 C CA . ALA B 1 168 ? 7.809 13.906 -9.641 1 97.25 168 ALA B CA 1
ATOM 2910 C C . ALA B 1 168 ? 8.508 13.008 -8.625 1 97.25 168 ALA B C 1
ATOM 2912 O O . ALA B 1 168 ? 8.938 11.898 -8.953 1 97.25 168 ALA B O 1
ATOM 2913 N N . ALA B 1 169 ? 8.562 13.523 -7.426 1 98 169 ALA B N 1
ATOM 2914 C CA . ALA B 1 169 ? 9.211 12.781 -6.352 1 98 169 ALA B CA 1
ATOM 2915 C C . ALA B 1 169 ? 8.234 11.828 -5.676 1 98 169 ALA B C 1
ATOM 2917 O O . ALA B 1 169 ? 8.586 11.148 -4.707 1 98 169 ALA B O 1
ATOM 2918 N N . ARG B 1 170 ? 6.957 11.812 -6.043 1 97.31 170 ARG B N 1
ATOM 2919 C CA . ARG B 1 170 ? 5.887 10.953 -5.547 1 97.31 170 ARG B CA 1
ATOM 2920 C C . ARG B 1 170 ? 5.562 11.273 -4.09 1 97.31 170 ARG B C 1
ATOM 2922 O O . ARG B 1 170 ? 5.223 10.383 -3.312 1 97.31 170 ARG B O 1
ATOM 2929 N N . ILE B 1 171 ? 5.746 12.516 -3.771 1 98.69 171 ILE B N 1
ATOM 2930 C CA . ILE B 1 171 ? 5.328 13 -2.463 1 98.69 171 ILE B CA 1
ATOM 2931 C C . ILE B 1 171 ? 3.811 13.188 -2.443 1 98.69 171 ILE B C 1
ATOM 2933 O O . ILE B 1 171 ? 3.164 12.945 -1.42 1 98.69 171 ILE B O 1
ATOM 2937 N N . VAL B 1 172 ? 3.312 13.625 -3.557 1 98.56 172 VAL B N 1
ATOM 2938 C CA . VAL B 1 172 ? 1.873 13.812 -3.693 1 98.56 172 VAL B CA 1
ATOM 2939 C C . VAL B 1 172 ? 1.347 12.969 -4.852 1 98.56 172 VAL B C 1
ATOM 2941 O O . VAL B 1 172 ? 2.113 12.547 -5.719 1 98.56 172 VAL B O 1
ATOM 2944 N N . ASP B 1 173 ? 0.06 12.766 -4.824 1 98.06 173 ASP B N 1
ATOM 2945 C CA . ASP B 1 173 ? -0.577 11.867 -5.793 1 98.06 173 ASP B CA 1
ATOM 2946 C C . ASP B 1 173 ? -1.075 12.648 -7.008 1 98.06 173 ASP B C 1
ATOM 2948 O O . ASP B 1 173 ? -1.275 12.07 -8.078 1 98.06 173 ASP B O 1
ATOM 2952 N N . ALA B 1 174 ? -1.321 13.906 -6.797 1 98.06 174 ALA B N 1
ATOM 2953 C CA . ALA B 1 174 ? -1.789 14.773 -7.875 1 98.06 174 ALA B CA 1
ATOM 2954 C C . ALA B 1 174 ? -1.448 16.234 -7.594 1 98.06 174 ALA B C 1
ATOM 2956 O O . ALA B 1 174 ? -1.231 16.609 -6.441 1 98.06 174 ALA B O 1
ATOM 2957 N N . VAL B 1 175 ? -1.392 17.016 -8.648 1 98.12 175 VAL B N 1
ATOM 2958 C CA . VAL B 1 175 ? -1.274 18.453 -8.547 1 98.12 175 VAL B CA 1
ATOM 2959 C C . VAL B 1 175 ? -2.48 19.125 -9.203 1 98.12 175 VAL B C 1
ATOM 2961 O O . VAL B 1 175 ? -3.133 18.531 -10.062 1 98.12 175 VAL B O 1
ATOM 2964 N N . ALA B 1 176 ? -2.777 20.25 -8.734 1 98 176 ALA B N 1
ATOM 2965 C CA . ALA B 1 176 ? -3.93 20.984 -9.266 1 98 176 ALA B CA 1
ATOM 2966 C C . ALA B 1 176 ? -3.621 22.469 -9.414 1 98 176 ALA B C 1
ATOM 2968 O O . ALA B 1 176 ? -2.732 23 -8.742 1 98 176 ALA B O 1
ATOM 2969 N N . ASP B 1 177 ? -4.363 23.094 -10.266 1 96.19 177 ASP B N 1
ATOM 2970 C CA . ASP B 1 177 ? -4.227 24.531 -10.469 1 96.19 177 ASP B CA 1
ATOM 2971 C C . ASP B 1 177 ? -4.785 25.312 -9.281 1 96.19 177 ASP B C 1
ATOM 2973 O O . ASP B 1 177 ? -5.469 24.734 -8.43 1 96.19 177 ASP B O 1
ATOM 2977 N N . GLU B 1 178 ? -4.457 26.578 -9.266 1 91.81 178 GLU B N 1
ATOM 2978 C CA . GLU B 1 178 ? -5.008 27.469 -8.258 1 91.81 178 GLU B CA 1
ATOM 2979 C C . GLU B 1 178 ? -6.531 27.375 -8.195 1 91.81 178 GLU B C 1
ATOM 2981 O O . GLU B 1 178 ? -7.199 27.391 -9.234 1 91.81 178 GLU B O 1
ATOM 2986 N N . GLY B 1 179 ? -7.016 27.219 -7.035 1 94.19 179 GLY B N 1
ATOM 2987 C CA . GLY B 1 179 ? -8.453 27.203 -6.836 1 94.19 179 GLY B CA 1
ATOM 2988 C C . GLY B 1 179 ? -9.07 25.844 -7.109 1 94.19 179 GLY B C 1
ATOM 2989 O O . GLY B 1 179 ? -10.273 25.641 -6.887 1 94.19 179 GLY B O 1
ATOM 2990 N N . GLU B 1 180 ? -8.258 24.828 -7.5 1 97.38 180 GLU B N 1
ATOM 2991 C CA . GLU B 1 180 ? -8.812 23.547 -7.902 1 97.38 180 GLU B CA 1
ATOM 2992 C C . GLU B 1 180 ? -8.352 22.438 -6.965 1 97.38 180 GLU B C 1
ATOM 2994 O O . GLU B 1 180 ? -8.68 21.266 -7.176 1 97.38 180 GLU B O 1
ATOM 2999 N N . VAL B 1 181 ? -7.602 22.781 -5.965 1 97.94 181 VAL B N 1
ATOM 3000 C CA . VAL B 1 181 ? -6.98 21.766 -5.109 1 97.94 181 VAL B CA 1
ATOM 3001 C C . VAL B 1 181 ? -8.055 20.984 -4.363 1 97.94 181 VAL B C 1
ATOM 3003 O O . VAL B 1 181 ? -8.078 19.75 -4.406 1 97.94 181 VAL B O 1
ATOM 3006 N N . LEU B 1 182 ? -8.984 21.703 -3.744 1 98.12 182 LEU B N 1
ATOM 3007 C CA . LEU B 1 182 ? -10.047 21.031 -3.008 1 98.12 182 LEU B CA 1
ATOM 3008 C C . LEU B 1 182 ? -10.922 20.203 -3.949 1 98.12 182 LEU B C 1
ATOM 3010 O O . LEU B 1 182 ? -11.258 19.062 -3.643 1 98.12 182 LEU B O 1
ATOM 3014 N N . ALA B 1 183 ? -11.297 20.766 -5.066 1 98.44 183 ALA B N 1
ATOM 3015 C CA . ALA B 1 183 ? -12.133 20.062 -6.027 1 98.44 183 ALA B CA 1
ATOM 3016 C C . ALA B 1 183 ? -11.469 18.766 -6.488 1 98.44 183 ALA B C 1
ATOM 3018 O O . ALA B 1 183 ? -12.125 17.734 -6.621 1 98.44 183 ALA B O 1
ATOM 3019 N N . THR B 1 184 ? -10.188 18.828 -6.758 1 98.56 184 THR B N 1
ATOM 3020 C CA . THR B 1 184 ? -9.43 17.656 -7.168 1 98.56 184 THR B CA 1
ATOM 3021 C C . THR B 1 184 ? -9.391 16.625 -6.051 1 98.56 184 THR B C 1
ATOM 3023 O O . THR B 1 184 ? -9.562 15.422 -6.301 1 98.56 184 THR B O 1
ATOM 3026 N N . ALA B 1 185 ? -9.18 17.047 -4.828 1 98.75 185 ALA B N 1
ATOM 3027 C CA . ALA B 1 185 ? -9.18 16.141 -3.682 1 98.75 185 ALA B CA 1
ATOM 3028 C C . ALA B 1 185 ? -10.531 15.469 -3.516 1 98.75 185 ALA B C 1
ATOM 3030 O O . ALA B 1 185 ? -10.602 14.273 -3.213 1 98.75 185 ALA B O 1
ATOM 3031 N N . LEU B 1 186 ? -11.578 16.203 -3.719 1 98.75 186 LEU B N 1
ATOM 3032 C CA . LEU B 1 186 ? -12.922 15.648 -3.613 1 98.75 186 LEU B CA 1
ATOM 3033 C C . LEU B 1 186 ? -13.164 14.602 -4.695 1 98.75 186 LEU B C 1
ATOM 3035 O O . LEU B 1 186 ? -13.852 13.609 -4.461 1 98.75 186 LEU B O 1
ATOM 3039 N N . THR B 1 187 ? -12.648 14.82 -5.867 1 98.56 187 THR B N 1
ATOM 3040 C CA . THR B 1 187 ? -12.773 13.867 -6.961 1 98.56 187 THR B CA 1
ATOM 3041 C C . THR B 1 187 ? -12.125 12.531 -6.594 1 98.56 187 THR B C 1
ATOM 3043 O O . THR B 1 187 ? -12.625 11.469 -6.973 1 98.56 187 THR B O 1
ATOM 3046 N N . ILE B 1 188 ? -11.07 12.562 -5.832 1 98.5 188 ILE B N 1
ATOM 3047 C CA . ILE B 1 188 ? -10.398 11.352 -5.367 1 98.5 188 ILE B CA 1
ATOM 3048 C C . ILE B 1 188 ? -11.211 10.703 -4.25 1 98.5 188 ILE B C 1
ATOM 3050 O O . ILE B 1 188 ? -11.367 9.484 -4.219 1 98.5 188 ILE B O 1
ATOM 3054 N N . ALA B 1 189 ? -11.789 11.492 -3.387 1 98.69 189 ALA B N 1
ATOM 3055 C CA . ALA B 1 189 ? -12.406 11.008 -2.158 1 98.69 189 ALA B CA 1
ATOM 3056 C C . ALA B 1 189 ? -13.781 10.406 -2.438 1 98.69 189 ALA B C 1
ATOM 3058 O O . ALA B 1 189 ? -14.172 9.422 -1.808 1 98.69 189 ALA B O 1
ATOM 3059 N N . ARG B 1 190 ? -14.547 10.938 -3.322 1 98.5 190 ARG B N 1
ATOM 3060 C CA . ARG B 1 190 ? -15.961 10.625 -3.512 1 98.5 190 ARG B CA 1
ATOM 3061 C C . ARG B 1 190 ? -16.156 9.148 -3.814 1 98.5 190 ARG B C 1
ATOM 3063 O O . ARG B 1 190 ? -16.969 8.477 -3.17 1 98.5 190 ARG B O 1
ATOM 3070 N N . PRO B 1 191 ? -15.367 8.555 -4.742 1 97.38 191 PRO B N 1
ATOM 3071 C CA . PRO B 1 191 ? -15.602 7.141 -5.031 1 97.38 191 PRO B CA 1
ATOM 3072 C C . PRO B 1 191 ? -15.195 6.23 -3.871 1 97.38 191 PRO B C 1
ATOM 3074 O O . PRO B 1 191 ? -15.539 5.043 -3.867 1 97.38 191 PRO B O 1
ATOM 3077 N N . LEU B 1 192 ? -14.531 6.734 -2.85 1 98.19 192 LEU B N 1
ATOM 3078 C CA . LEU B 1 192 ? -13.992 5.906 -1.773 1 98.19 192 LEU B CA 1
ATOM 3079 C C . LEU B 1 192 ? -14.93 5.91 -0.569 1 98.19 192 LEU B C 1
ATOM 3081 O O . LEU B 1 192 ? -14.727 5.156 0.386 1 98.19 192 LEU B O 1
ATOM 3085 N N . THR B 1 193 ? -15.984 6.723 -0.618 1 97.62 193 THR B N 1
ATOM 3086 C CA . THR B 1 193 ? -16.875 6.871 0.528 1 97.62 193 THR B CA 1
ATOM 3087 C C . THR B 1 193 ? -17.578 5.555 0.838 1 97.62 193 THR B C 1
ATOM 3089 O O . THR B 1 193 ? -18 5.316 1.975 1 97.62 193 THR B O 1
ATOM 3092 N N . GLY B 1 194 ? -17.688 4.664 -0.123 1 95.31 194 GLY B N 1
ATOM 3093 C CA . GLY B 1 194 ? -18.422 3.424 0.04 1 95.31 194 GLY B CA 1
ATOM 3094 C C . GLY B 1 194 ? -17.609 2.314 0.665 1 95.31 194 GLY B C 1
ATOM 3095 O O . GLY B 1 194 ? -18.125 1.229 0.939 1 95.31 194 GLY B O 1
ATOM 3096 N N . LYS B 1 195 ? -16.297 2.535 0.919 1 96.44 195 LYS B N 1
ATOM 3097 C CA . LYS B 1 195 ? -15.461 1.517 1.548 1 96.44 195 LYS B CA 1
ATOM 3098 C C . LYS B 1 195 ? -15.82 1.338 3.02 1 96.44 195 LYS B C 1
ATOM 3100 O O . LYS B 1 195 ? -16.031 2.318 3.738 1 96.44 195 LYS B O 1
ATOM 3105 N N . PRO B 1 196 ? -15.953 0.085 3.477 1 95.31 196 PRO B N 1
ATOM 3106 C CA . PRO B 1 196 ? -16.281 -0.129 4.887 1 95.31 196 PRO B CA 1
ATOM 3107 C C . PRO B 1 196 ? -15.227 0.417 5.836 1 95.31 196 PRO B C 1
ATOM 3109 O O . PRO B 1 196 ? -14.07 -0.012 5.785 1 95.31 196 PRO B O 1
ATOM 3112 N N . ALA B 1 197 ? -15.68 1.266 6.68 1 93.44 197 ALA B N 1
ATOM 3113 C CA . ALA B 1 197 ? -14.766 1.981 7.57 1 93.44 197 ALA B CA 1
ATOM 3114 C C . ALA B 1 197 ? -13.945 1.009 8.414 1 93.44 197 ALA B C 1
ATOM 3116 O O . ALA B 1 197 ? -12.734 1.189 8.586 1 93.44 197 ALA B O 1
ATOM 3117 N N . GLY B 1 198 ? -14.648 -0.005 8.977 1 93.25 198 GLY B N 1
ATOM 3118 C CA . GLY B 1 198 ? -13.945 -0.999 9.773 1 93.25 198 GLY B CA 1
ATOM 3119 C C . GLY B 1 198 ? -12.828 -1.693 9.016 1 93.25 198 GLY B C 1
ATOM 3120 O O . GLY B 1 198 ? -11.734 -1.878 9.547 1 93.25 198 GLY B O 1
ATOM 3121 N N . ALA B 1 199 ? -13.086 -2.023 7.746 1 96.44 199 ALA B N 1
ATOM 3122 C CA . ALA B 1 199 ? -12.094 -2.693 6.906 1 96.44 199 ALA B CA 1
ATOM 3123 C C . ALA B 1 199 ? -10.93 -1.761 6.582 1 96.44 199 ALA B C 1
ATOM 3125 O O . ALA B 1 199 ? -9.766 -2.164 6.648 1 96.44 199 ALA B O 1
ATOM 3126 N N . VAL B 1 200 ? -11.219 -0.494 6.285 1 97.88 200 VAL B N 1
ATOM 3127 C CA . VAL B 1 200 ? -10.195 0.493 5.961 1 97.88 200 VAL B CA 1
ATOM 3128 C C . VAL B 1 200 ? -9.25 0.665 7.148 1 97.88 200 VAL B C 1
ATOM 3130 O O . VAL B 1 200 ? -8.031 0.574 7 1 97.88 200 VAL B O 1
ATOM 3133 N N . GLY B 1 201 ? -9.836 0.84 8.32 1 97.56 201 GLY B N 1
ATOM 3134 C CA . GLY B 1 201 ? -9.039 1.023 9.523 1 97.56 201 GLY B CA 1
ATOM 3135 C C . GLY B 1 201 ? -8.164 -0.173 9.844 1 97.56 201 GLY B C 1
ATOM 3136 O O . GLY B 1 201 ? -6.988 -0.017 10.188 1 97.56 201 GLY B O 1
ATOM 3137 N N . THR B 1 202 ? -8.703 -1.342 9.695 1 97.25 202 THR B N 1
ATOM 3138 C CA . THR B 1 202 ? -7.984 -2.57 10.008 1 97.25 202 THR B CA 1
ATOM 3139 C C . THR B 1 202 ? -6.828 -2.781 9.031 1 97.25 202 THR B C 1
ATOM 3141 O O . THR B 1 202 ? -5.715 -3.115 9.445 1 97.25 202 THR B O 1
ATOM 3144 N N . ILE B 1 203 ? -7.082 -2.574 7.793 1 98.19 203 ILE B N 1
ATOM 3145 C CA . ILE B 1 203 ? -6.059 -2.764 6.77 1 98.19 203 ILE B CA 1
ATOM 3146 C C . ILE B 1 203 ? -4.938 -1.747 6.969 1 98.19 203 ILE B C 1
ATOM 3148 O O . ILE B 1 203 ? -3.758 -2.104 6.945 1 98.19 203 ILE B O 1
ATOM 3152 N N . LYS B 1 204 ? -5.285 -0.489 7.285 1 98.56 204 LYS B N 1
ATOM 3153 C CA . LYS B 1 204 ? -4.27 0.526 7.539 1 98.56 204 LYS B CA 1
ATOM 3154 C C . LYS B 1 204 ? -3.449 0.184 8.781 1 98.56 204 LYS B C 1
ATOM 3156 O O . LYS B 1 204 ? -2.225 0.327 8.781 1 98.56 204 LYS B O 1
ATOM 3161 N N . ALA B 1 205 ? -4.125 -0.229 9.797 1 98.06 205 ALA B N 1
ATOM 3162 C CA . ALA B 1 205 ? -3.416 -0.608 11.016 1 98.06 205 ALA B CA 1
ATOM 3163 C C . ALA B 1 205 ? -2.424 -1.736 10.75 1 98.06 205 ALA B C 1
ATOM 3165 O O . ALA B 1 205 ? -1.351 -1.787 11.352 1 98.06 205 ALA B O 1
ATOM 3166 N N . GLY B 1 206 ? -2.785 -2.596 9.852 1 97.44 206 GLY B N 1
ATOM 3167 C CA . GLY B 1 206 ? -1.886 -3.674 9.477 1 97.44 206 GLY B CA 1
ATOM 3168 C C . GLY B 1 206 ? -0.701 -3.199 8.656 1 97.44 206 GLY B C 1
ATOM 3169 O O . GLY B 1 206 ? 0.439 -3.586 8.922 1 97.44 206 GLY B O 1
ATOM 3170 N N . ILE B 1 207 ? -0.956 -2.406 7.66 1 98.25 207 ILE B N 1
ATOM 3171 C CA . ILE B 1 207 ? 0.086 -1.868 6.793 1 98.25 207 ILE B CA 1
ATOM 3172 C C . ILE B 1 207 ? 1.118 -1.117 7.633 1 98.25 207 ILE B C 1
ATOM 3174 O O . ILE B 1 207 ? 2.324 -1.242 7.402 1 98.25 207 ILE B O 1
ATOM 3178 N N . TYR B 1 208 ? 0.635 -0.396 8.656 1 98.56 208 TYR B N 1
ATOM 3179 C CA . TYR B 1 208 ? 1.504 0.553 9.344 1 98.56 208 TYR B CA 1
ATOM 3180 C C . TYR B 1 208 ? 1.725 0.138 10.789 1 98.56 208 TYR B C 1
ATOM 3182 O O . TYR B 1 208 ? 1.979 0.982 11.656 1 98.56 208 TYR B O 1
ATOM 3190 N N . ALA B 1 209 ? 1.655 -1.089 11.125 1 97.81 209 ALA B N 1
ATOM 3191 C CA . ALA B 1 209 ? 1.727 -1.585 12.5 1 97.81 209 ALA B CA 1
ATOM 3192 C C . ALA B 1 209 ? 2.99 -1.088 13.195 1 97.81 209 ALA B C 1
ATOM 3194 O O . ALA B 1 209 ? 2.924 -0.561 14.305 1 97.81 209 ALA B O 1
ATOM 3195 N N . GLU B 1 210 ? 4.109 -1.217 12.562 1 97.31 210 GLU B N 1
ATOM 3196 C CA . GLU B 1 210 ? 5.367 -0.81 13.18 1 97.31 210 GLU B CA 1
ATOM 3197 C C . GLU B 1 210 ? 5.449 0.708 13.32 1 97.31 210 GLU B C 1
ATOM 3199 O O . GLU B 1 210 ? 5.969 1.217 14.312 1 97.31 210 GLU B O 1
ATOM 3204 N N . VAL B 1 211 ? 4.977 1.4 12.344 1 98.62 211 VAL B N 1
ATOM 3205 C CA . VAL B 1 211 ? 4.98 2.859 12.367 1 98.62 211 VAL B CA 1
ATOM 3206 C C . VAL B 1 211 ? 4.09 3.357 13.508 1 98.62 211 VAL B C 1
ATOM 3208 O O . VAL B 1 211 ? 4.48 4.25 14.266 1 98.62 211 VAL B O 1
ATOM 3211 N N . LEU B 1 212 ? 2.928 2.742 13.633 1 98.75 212 LEU B N 1
ATOM 3212 C CA . LEU B 1 212 ? 1.984 3.119 14.68 1 98.75 212 LEU B CA 1
ATOM 3213 C C . LEU B 1 212 ? 2.572 2.857 16.062 1 98.75 212 LEU B C 1
ATOM 3215 O O . LEU B 1 212 ? 2.416 3.672 16.969 1 98.75 212 LEU B O 1
ATOM 3219 N N . THR B 1 213 ? 3.293 1.754 16.172 1 98.25 213 THR B N 1
ATOM 3220 C CA . THR B 1 213 ? 3.969 1.451 17.438 1 98.25 213 THR B CA 1
ATOM 3221 C C . THR B 1 213 ? 4.996 2.527 17.766 1 98.25 213 THR B C 1
ATOM 3223 O O . THR B 1 213 ? 5.051 3.01 18.906 1 98.25 213 THR B O 1
ATOM 3226 N N . ALA B 1 214 ? 5.734 2.924 16.797 1 98.12 214 ALA B N 1
ATOM 3227 C CA . ALA B 1 214 ? 6.77 3.932 17.016 1 98.12 214 ALA B CA 1
ATOM 3228 C C . ALA B 1 214 ? 6.16 5.289 17.344 1 98.12 214 ALA B C 1
ATOM 3230 O O . ALA B 1 214 ? 6.668 6.012 18.203 1 98.12 214 ALA B O 1
ATOM 3231 N N . LEU B 1 215 ? 5.023 5.625 16.688 1 98.44 215 LEU B N 1
ATOM 3232 C CA . LEU B 1 215 ? 4.367 6.91 16.906 1 98.44 215 LEU B CA 1
ATOM 3233 C C . LEU B 1 215 ? 3.719 6.969 18.281 1 98.44 215 LEU B C 1
ATOM 3235 O O . LEU B 1 215 ? 3.545 8.055 18.844 1 98.44 215 LEU B O 1
ATOM 3239 N N . ARG B 1 216 ? 3.445 5.836 18.812 1 97.62 216 ARG B N 1
ATOM 3240 C CA . ARG B 1 216 ? 2.707 5.805 20.062 1 97.62 216 ARG B CA 1
ATOM 3241 C C . ARG B 1 216 ? 3.654 5.656 21.25 1 97.62 216 ARG B C 1
ATOM 3243 O O . ARG B 1 216 ? 3.217 5.645 22.406 1 97.62 216 ARG B O 1
ATOM 3250 N N . GLN B 1 217 ? 4.93 5.562 20.953 1 95.56 217 GLN B N 1
ATOM 3251 C CA . GLN B 1 217 ? 5.941 5.57 22 1 95.56 217 GLN B CA 1
ATOM 3252 C C . GLN B 1 217 ? 6.363 6.996 22.344 1 95.56 217 GLN B C 1
ATOM 3254 O O . GLN B 1 217 ? 6.426 7.859 21.469 1 95.56 217 GLN B O 1
ATOM 3259 N N . PRO B 1 218 ? 6.66 7.195 23.594 1 90.81 218 PRO B N 1
ATOM 3260 C CA . PRO B 1 218 ? 7.172 8.523 23.953 1 90.81 218 PRO B CA 1
ATOM 3261 C C . PRO B 1 218 ? 8.469 8.875 23.234 1 90.81 218 PRO B C 1
ATOM 3263 O O . PRO B 1 218 ? 9.281 7.992 22.953 1 90.81 218 PRO B O 1
ATOM 3266 N N . PRO B 1 219 ? 8.602 10.086 22.719 1 85.94 219 PRO B N 1
ATOM 3267 C CA . PRO B 1 219 ? 9.781 10.492 21.953 1 85.94 219 PRO B CA 1
ATOM 3268 C C . PRO B 1 219 ? 11.078 10.375 22.75 1 85.94 219 PRO B C 1
ATOM 3270 O O . PRO B 1 219 ? 12.156 10.312 22.172 1 85.94 219 PRO B O 1
ATOM 3273 N N . LEU B 1 220 ? 11.07 10.602 24.078 1 69.12 220 LEU B N 1
ATOM 3274 C CA . LEU B 1 220 ? 12.227 10.484 24.953 1 69.12 220 LEU B CA 1
ATOM 3275 C C . LEU B 1 220 ? 12.062 9.305 25.906 1 69.12 220 LEU B C 1
ATOM 3277 O O . LEU B 1 220 ? 10.945 8.961 26.297 1 69.12 220 LEU B O 1
#